Protein AF-A0AAP2Z5E7-F1 (afdb_monomer)

Sequence (454 aa):
MAEAEDPILGMREPGTLNPHPINIRVYDDQDDLEESFLNSIREMGILEPIVVDTEDTIISGHRRVAAATEVGLEEVPVRIKTFDSELEKREVLLHHNRRRAKTFSQKMREAEVLEEIERERAQERQGERTDLVENQSQGAEDDSESKSDYGKTRDKVADEVGIGSGRTYDKAKQVWDAAQNGDTVAQHEIERIETEGQSIHGAYEQVRERLNDGDGETTDEEETSETDSDSNSNDETLDPDELVLSAHVGTNDKVFPKVIDLHVDDGAAVADVTYGNGTFWKRVSSGKYNLRATDLDPAKSPDSDEGIDCRDLPYKDGELDCVVLDPPYAEGFYDGDRTNGSESEYWIKDRYANAADGELTYHEAVLHLYCEAGREADRVLDDAGKLIVKVQDEVSRNEQRLTHVEITNYYEEELGLTAEDLFVVVRPDTPVSPNIKRQRRARKNHSYFLVFEK

InterPro domains:
  IPR003115 ParB-like, N-terminal domain [PF02195] (16-88)
  IPR003115 ParB-like, N-terminal domain [SM00470] (10-98)
  IPR029063 S-adenosyl-L-methionine-dependent methyltransferase superfamily [G3DSA:3.40.50.150] (308-454)
  IPR029063 S-adenosyl-L-methionine-dependent methyltransferase superfamily [SSF53335] (314-454)
  IPR036086 ParB/Sulfiredoxin superfamily [SSF110849] (16-113)

Solvent-accessible surface area (backbone atoms only — not comparable to full-atom values): 26408 Å² total; per-residue (Å²): 130,83,84,77,75,81,58,54,75,46,76,41,46,42,88,74,49,39,78,35,68,64,55,51,74,32,58,64,89,76,71,81,75,51,67,70,56,43,50,44,40,66,75,67,46,72,82,69,61,29,33,22,34,92,82,38,34,43,49,41,46,66,70,57,38,54,40,36,48,74,68,60,48,73,62,40,48,30,30,40,46,87,63,98,41,74,64,57,47,54,50,54,30,50,59,72,48,56,85,56,93,68,53,63,69,36,32,52,44,46,35,56,52,45,53,54,50,52,52,52,53,51,51,54,66,59,68,73,70,82,81,82,80,94,77,92,78,84,90,72,94,72,89,64,78,51,74,74,51,57,55,51,52,43,35,51,38,12,56,65,54,66,64,52,50,32,66,49,33,52,39,44,46,52,32,47,51,41,26,75,74,63,36,65,64,28,43,49,35,51,51,34,40,64,74,72,67,50,49,60,65,61,40,28,48,62,43,46,54,52,60,58,71,69,65,84,77,89,77,89,77,81,92,74,92,80,81,90,79,86,89,78,89,78,84,72,79,75,55,82,86,74,55,85,65,54,62,44,80,44,53,62,39,72,47,41,41,61,55,48,66,73,75,49,65,82,60,35,38,29,34,30,43,39,30,47,86,45,55,50,52,74,65,43,66,86,79,45,45,52,69,43,40,25,6,56,44,35,96,30,8,89,73,33,89,79,30,40,51,51,61,63,62,98,64,52,75,45,67,23,48,28,38,36,43,48,70,84,74,59,43,78,62,51,49,93,85,71,89,87,64,57,75,66,49,50,48,46,34,65,58,64,40,52,68,51,82,70,75,54,56,43,62,56,40,43,52,50,49,54,53,44,26,46,53,39,45,57,47,25,29,26,83,77,10,34,42,38,35,46,47,54,53,49,70,52,99,89,39,83,43,58,46,62,57,61,48,48,53,45,38,38,72,76,69,60,29,45,81,75,49,61,34,40,41,27,47,83,62,80,82,82,66,100,80,75,88,74,86,89,69,86,79,73,46,50,33,36,41,38,32,29,36,72

pLDDT: mean 81.67, std 20.12, range [25.91, 98.81]

Foldseek 3Di:
DPPPDFFDKDKDFLVQAAEDPLCCQQPVPDPPQPPVNLVCCLVPNDPDAFEAEPSNYTLDCPSSSVSCVVSPPRITMYTYDYDPDPLRSLVSSLVNCLPPDDALSSLLSSLVSLLVSVVVVVVVVVVVPPDDDDDDDDDDPPPCPPPVVVLVSLQVSCVSSVQAGSVSVVLSNVLVVCVVVPNPLSVVLSVCVRPVVDGSVNSSVSVVVVVVVVDDDDDDDDDDDDDDDDDDDPCPPDDPRPDLDQEDADDLLVNLLSVCVVQPQFAFAEEALACAQVSVCPPPDPNRYNYQAFHLPCVRGPNDNRGDQLLDDPAAFAQGQEYEAEPDQFQVLLDPPDPDDDPVSVSCNVPQNPVVVNPDGGRRSNLVSLLSSLLSRLRRHHQFHKYKYKWFWDQTPNDTGPSVVSSQCSCCPPVVWAFDGKHKYFYPDDDDDPPPPD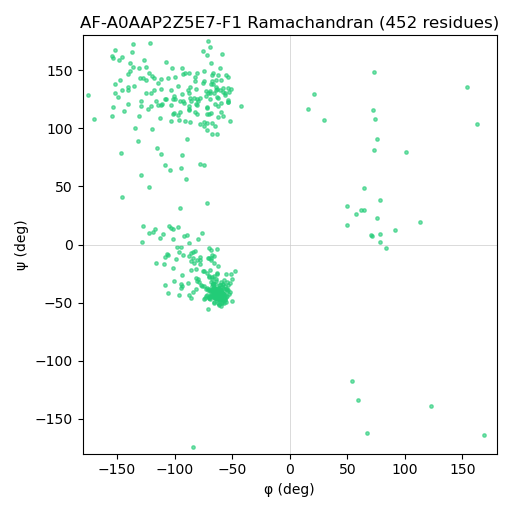DPDDDTRIIMTIMTTD

Radius of gyration: 29.22 Å; Cα contacts (8 Å, |Δi|>4): 641; chains: 1; bounding box: 87×58×80 Å

Organism: NCBI:txid2979988

Structure (mmCIF, N/CA/C/O backbone):
data_AF-A0AAP2Z5E7-F1
#
_entry.id   AF-A0AAP2Z5E7-F1
#
loop_
_atom_site.group_PDB
_atom_site.id
_atom_site.type_symbol
_atom_site.label_atom_id
_atom_site.label_alt_id
_atom_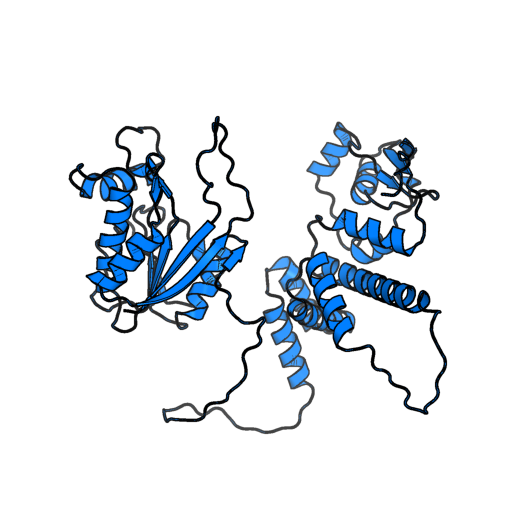site.label_comp_id
_atom_site.label_asym_id
_atom_site.label_entity_id
_atom_site.label_seq_id
_atom_site.pdbx_PDB_ins_code
_atom_site.Cartn_x
_atom_site.Cartn_y
_atom_site.Cartn_z
_atom_site.occupancy
_atom_site.B_iso_or_equiv
_atom_site.auth_seq_id
_atom_site.auth_comp_id
_atom_site.auth_asym_id
_atom_site.auth_atom_id
_atom_site.pdbx_PDB_model_num
ATOM 1 N N . MET A 1 1 ? -25.362 14.090 22.624 1.00 33.44 1 MET A N 1
ATOM 2 C CA . MET A 1 1 ? -24.263 13.501 23.413 1.00 33.44 1 MET A CA 1
ATOM 3 C C . MET A 1 1 ? -24.929 12.848 24.602 1.00 33.44 1 MET A C 1
ATOM 5 O O . MET A 1 1 ? -25.436 13.580 25.440 1.00 33.44 1 MET A O 1
ATOM 9 N N . ALA A 1 2 ? -25.072 11.523 24.586 1.00 37.50 2 ALA A N 1
ATOM 10 C CA . ALA A 1 2 ? -25.524 10.794 25.764 1.00 37.50 2 ALA A CA 1
ATOM 11 C C . ALA A 1 2 ? -24.458 10.960 26.857 1.00 37.50 2 ALA A C 1
ATOM 13 O O . ALA A 1 2 ? -23.263 10.928 26.553 1.00 37.50 2 ALA A O 1
ATOM 14 N N . GLU A 1 3 ? -24.886 11.235 28.086 1.00 37.31 3 GLU A N 1
ATOM 15 C CA . GLU A 1 3 ? -24.009 11.270 29.254 1.00 37.31 3 GLU A CA 1
ATOM 16 C C . GLU A 1 3 ? -23.428 9.863 29.433 1.00 37.31 3 GLU A C 1
ATOM 18 O O . GLU A 1 3 ? -24.159 8.923 29.725 1.00 37.31 3 GLU A O 1
ATOM 23 N N . ALA A 1 4 ? -22.131 9.689 29.174 1.00 45.84 4 ALA A N 1
ATOM 24 C CA . ALA A 1 4 ? -21.455 8.437 29.477 1.00 45.84 4 ALA A CA 1
ATOM 25 C C . ALA A 1 4 ? -21.321 8.351 31.002 1.00 45.84 4 ALA A C 1
ATOM 27 O O . ALA A 1 4 ? -20.512 9.072 31.587 1.00 45.84 4 ALA A O 1
ATOM 28 N N . GLU A 1 5 ? -22.147 7.524 31.644 1.00 53.34 5 GLU A N 1
ATOM 29 C CA . GLU A 1 5 ? -21.916 7.125 33.031 1.00 53.34 5 GLU A CA 1
ATOM 30 C C . GLU A 1 5 ? -20.513 6.506 33.131 1.00 53.34 5 GLU A C 1
ATOM 32 O O . GLU A 1 5 ? -20.133 5.664 32.312 1.00 53.34 5 GLU A O 1
ATOM 37 N N . ASP A 1 6 ? -19.717 6.961 34.103 1.00 54.00 6 ASP A N 1
ATOM 38 C CA . ASP A 1 6 ? -18.374 6.426 34.328 1.00 54.00 6 ASP A CA 1
ATOM 39 C C . ASP A 1 6 ? -18.477 4.920 34.639 1.00 54.00 6 ASP A C 1
ATOM 41 O O . ASP A 1 6 ? -19.150 4.540 35.605 1.00 54.00 6 ASP A O 1
ATOM 45 N N . PRO A 1 7 ? -17.823 4.037 33.861 1.00 63.75 7 PRO A N 1
ATOM 46 C CA . PRO A 1 7 ? -17.932 2.600 34.068 1.00 63.75 7 PRO A CA 1
ATOM 47 C C . PRO A 1 7 ? -17.379 2.208 35.442 1.00 63.75 7 PRO A C 1
ATOM 49 O O . PRO A 1 7 ? -16.281 2.616 35.833 1.00 63.75 7 PRO A O 1
ATOM 52 N N . ILE A 1 8 ? -18.129 1.376 36.170 1.00 70.81 8 ILE A N 1
ATOM 53 C CA . ILE A 1 8 ? -17.733 0.884 37.494 1.00 70.81 8 ILE A CA 1
ATOM 54 C C . ILE A 1 8 ? -16.477 0.023 37.337 1.00 70.81 8 ILE A C 1
ATOM 56 O O . ILE A 1 8 ? -16.486 -0.985 36.625 1.00 70.81 8 ILE A O 1
ATOM 60 N N . LEU A 1 9 ? -15.402 0.420 38.022 1.00 83.00 9 LEU A N 1
ATOM 61 C CA . LEU A 1 9 ? -14.163 -0.347 38.088 1.00 83.00 9 LEU A CA 1
ATOM 62 C C . LEU A 1 9 ? -14.283 -1.419 39.181 1.00 83.00 9 LEU A C 1
ATOM 64 O O . LEU A 1 9 ? -14.600 -1.104 40.330 1.00 83.00 9 LEU A O 1
ATOM 68 N N . GLY A 1 10 ? -14.026 -2.676 38.833 1.00 89.81 10 GLY A N 1
ATOM 69 C CA . GLY A 1 10 ? -14.055 -3.813 39.752 1.00 89.81 10 GLY A CA 1
ATOM 70 C C . GLY A 1 10 ? -12.868 -4.748 39.546 1.00 89.81 10 GLY A C 1
ATOM 71 O O . GLY A 1 10 ? -12.111 -4.590 38.594 1.00 89.81 10 GLY A O 1
ATOM 72 N N . MET A 1 11 ? -12.725 -5.731 40.432 1.00 94.25 11 MET A N 1
ATOM 73 C CA . MET A 1 11 ? -11.791 -6.850 40.278 1.00 94.25 11 MET A CA 1
ATOM 74 C C . MET A 1 11 ? -12.595 -8.139 40.074 1.00 94.25 11 MET A C 1
ATOM 76 O O . MET A 1 11 ? -13.688 -8.289 40.639 1.00 94.25 11 MET A O 1
ATOM 80 N N . ARG A 1 12 ? -12.097 -9.032 39.218 1.00 96.31 12 ARG A N 1
ATOM 81 C CA . ARG A 1 12 ? -12.680 -10.354 38.947 1.00 96.31 12 ARG A CA 1
ATOM 82 C C . ARG A 1 12 ? -11.584 -11.394 38.831 1.00 96.31 12 ARG A C 1
ATOM 84 O O . ARG A 1 12 ? -10.499 -11.078 38.353 1.00 96.31 12 ARG A O 1
ATOM 91 N N . GLU A 1 13 ? -11.890 -12.628 39.200 1.00 96.81 13 GLU A N 1
ATOM 92 C CA . GLU A 1 13 ? -11.037 -13.766 38.875 1.00 96.81 13 GLU A CA 1
ATOM 93 C C . GLU A 1 13 ? -11.092 -14.012 37.352 1.00 96.81 13 GLU A C 1
ATOM 95 O O . GLU A 1 13 ? -12.188 -14.067 36.787 1.00 96.81 13 GLU A O 1
ATOM 100 N N . PRO A 1 14 ? -9.955 -14.154 36.644 1.00 95.56 14 PRO A N 1
ATOM 101 C CA . PRO A 1 14 ? -9.957 -14.335 35.189 1.00 95.56 14 PRO A CA 1
ATOM 102 C C . PRO A 1 14 ? -10.822 -15.508 34.716 1.00 95.56 14 PRO A C 1
ATOM 104 O O . PRO A 1 14 ? -11.546 -15.380 33.732 1.00 95.56 14 PRO A O 1
ATOM 107 N N . GLY A 1 15 ? -10.792 -16.625 35.451 1.00 93.44 15 GLY A N 1
ATOM 108 C CA . GLY A 1 15 ? -11.523 -17.847 35.114 1.00 93.44 15 GLY A CA 1
ATOM 109 C C . GLY A 1 15 ? -13.043 -17.757 35.281 1.00 93.44 15 GLY A C 1
ATOM 110 O O . GLY A 1 15 ? -13.747 -18.652 34.822 1.00 93.44 15 GLY A O 1
ATOM 111 N N . THR A 1 16 ? -13.564 -16.700 35.917 1.00 95.25 16 THR A N 1
ATOM 112 C CA . THR A 1 16 ? -15.015 -16.482 36.053 1.00 95.25 16 THR A CA 1
ATOM 113 C C . THR A 1 16 ? -15.597 -15.622 34.933 1.00 95.25 16 THR A C 1
ATOM 115 O O . THR A 1 16 ? -16.812 -15.470 34.863 1.00 95.25 16 THR A O 1
ATOM 118 N N . LEU A 1 17 ? -14.750 -15.023 34.089 1.00 96.56 17 LEU A N 1
ATOM 119 C CA . LEU A 1 17 ? -15.184 -14.167 32.988 1.00 96.56 17 LEU A CA 1
ATOM 120 C C . LEU A 1 17 ? -15.603 -15.006 31.778 1.00 96.56 17 LEU A C 1
ATOM 122 O O . LEU A 1 17 ? -14.884 -15.911 31.352 1.00 96.56 17 LEU A O 1
ATOM 126 N N . ASN A 1 18 ? -16.747 -14.670 31.184 1.00 95.56 18 ASN A N 1
ATOM 127 C CA . ASN A 1 18 ? -17.323 -15.446 30.091 1.00 95.56 18 ASN A CA 1
ATOM 128 C C . ASN A 1 18 ? -16.840 -14.913 28.730 1.00 95.56 18 ASN A C 1
ATOM 130 O O . ASN A 1 18 ? -17.075 -13.742 28.417 1.00 95.56 18 ASN A O 1
ATOM 134 N N . PRO A 1 19 ? -16.187 -15.719 27.875 1.00 94.50 19 PRO A N 1
ATOM 135 C CA . PRO A 1 19 ? -15.852 -15.285 26.525 1.00 94.50 19 PRO A CA 1
ATOM 136 C C . PRO A 1 19 ? -17.127 -15.076 25.703 1.00 94.50 19 PRO A C 1
ATOM 138 O O . PRO A 1 19 ? -18.008 -15.932 25.645 1.00 94.50 19 PRO A O 1
ATOM 141 N N . HIS A 1 20 ? -17.224 -13.925 25.042 1.00 94.44 20 HIS A N 1
ATOM 142 C CA . HIS A 1 20 ? -18.356 -13.641 24.166 1.00 94.44 20 HIS A CA 1
ATOM 143 C C . HIS A 1 20 ? -18.396 -14.616 22.969 1.00 94.44 20 HIS A C 1
ATOM 145 O O . HIS A 1 20 ? -17.376 -14.749 22.286 1.00 94.44 20 HIS A O 1
ATOM 151 N N . PRO A 1 21 ? -19.555 -15.214 22.622 1.00 93.94 21 PRO A N 1
ATOM 152 C CA . PRO A 1 21 ? -19.664 -16.211 21.548 1.00 93.94 21 PRO A CA 1
ATOM 153 C C . PRO A 1 21 ? -19.110 -15.759 20.190 1.00 93.94 21 PRO A C 1
ATOM 155 O O . PRO A 1 21 ? -18.441 -16.524 19.507 1.00 93.94 21 PRO A O 1
ATOM 158 N N . ILE A 1 22 ? -19.329 -14.495 19.810 1.00 93.50 22 ILE A N 1
ATOM 159 C CA . ILE A 1 22 ? -18.751 -13.921 18.578 1.00 93.50 22 ILE A CA 1
ATOM 160 C C . ILE A 1 22 ? -17.227 -13.889 18.607 1.00 93.50 22 ILE A C 1
ATOM 162 O O . ILE A 1 22 ? -16.605 -14.118 17.577 1.00 93.50 22 ILE A O 1
ATOM 166 N N . ASN A 1 23 ? -16.612 -13.610 19.758 1.00 92.62 23 ASN A N 1
ATOM 167 C CA . ASN A 1 23 ? -15.158 -13.604 19.829 1.00 92.62 23 ASN A CA 1
ATOM 168 C C . ASN A 1 23 ? -14.600 -15.008 19.561 1.00 92.62 23 ASN A C 1
ATOM 170 O O . ASN A 1 23 ? -13.660 -15.131 18.787 1.00 92.62 23 ASN A O 1
ATOM 174 N N . ILE A 1 24 ? -15.258 -16.040 20.102 1.00 91.00 24 ILE A N 1
ATOM 175 C CA . ILE A 1 24 ? -14.934 -17.445 19.830 1.00 91.00 24 ILE A CA 1
ATOM 176 C C . ILE A 1 24 ? -15.122 -17.748 18.337 1.00 91.00 24 ILE A C 1
ATOM 178 O O . ILE A 1 24 ? -14.209 -18.216 17.668 1.00 91.00 24 ILE A O 1
ATOM 182 N N . ARG A 1 25 ? -16.288 -17.399 17.775 1.00 92.69 25 ARG A N 1
ATOM 183 C CA . ARG A 1 25 ? -16.589 -17.615 16.351 1.00 92.69 25 ARG A CA 1
ATOM 184 C C . ARG A 1 25 ? -15.546 -16.973 15.434 1.00 92.69 25 ARG A C 1
ATOM 186 O O . ARG A 1 25 ? -15.230 -17.548 14.404 1.00 92.69 25 ARG A O 1
ATOM 193 N N . VAL A 1 26 ? -15.040 -15.787 15.772 1.00 91.81 26 VAL A N 1
ATOM 194 C CA . VAL A 1 26 ? -14.186 -15.000 14.872 1.00 91.81 26 VAL A CA 1
ATOM 195 C C . VAL A 1 26 ? -12.691 -15.240 15.098 1.00 91.81 26 VAL A C 1
ATOM 197 O O . VAL A 1 26 ? -11.961 -15.206 14.113 1.00 91.81 26 VAL A O 1
ATOM 200 N N . TYR A 1 27 ? -12.221 -15.485 16.327 1.00 89.62 27 TYR A N 1
ATOM 201 C CA . TYR A 1 27 ? -10.790 -15.389 16.672 1.00 89.62 27 TYR A CA 1
ATOM 202 C C . TYR A 1 27 ? -10.174 -16.617 17.383 1.00 89.62 27 TYR A C 1
ATOM 204 O O . TYR A 1 27 ? -9.009 -16.537 17.762 1.00 89.62 27 TYR A O 1
ATOM 212 N N . ASP A 1 28 ? -10.909 -17.712 17.612 1.00 79.75 28 ASP A N 1
ATOM 213 C CA . ASP A 1 28 ? -10.462 -18.852 18.454 1.00 79.75 28 ASP A CA 1
ATOM 214 C C . ASP A 1 28 ? -9.460 -19.812 17.772 1.00 79.75 28 ASP A C 1
ATOM 216 O O . ASP A 1 28 ? -8.846 -20.675 18.394 1.00 79.75 28 ASP A O 1
ATOM 220 N N . ASP A 1 29 ? -9.264 -19.670 16.471 1.00 60.09 29 ASP A N 1
ATOM 221 C CA . ASP A 1 29 ? -8.533 -20.579 15.595 1.00 60.09 29 ASP A CA 1
ATOM 222 C C . ASP A 1 29 ? -7.039 -20.243 15.474 1.00 60.09 29 ASP A C 1
ATOM 224 O O . ASP A 1 29 ? -6.541 -20.129 14.366 1.00 60.09 29 ASP A O 1
ATOM 228 N N . GLN A 1 30 ? -6.321 -20.186 16.607 1.00 56.44 30 GLN A N 1
ATOM 229 C CA . GLN A 1 30 ? -4.865 -19.937 16.766 1.00 56.44 30 GLN A CA 1
ATOM 230 C C . GLN A 1 30 ? -4.520 -18.497 17.186 1.00 56.44 30 GLN A C 1
ATOM 232 O O . GLN A 1 30 ? -4.076 -17.665 16.395 1.00 56.44 30 GLN A O 1
ATOM 237 N N . ASP A 1 31 ? -4.670 -18.215 18.479 1.00 60.72 31 ASP A N 1
ATOM 238 C CA . ASP A 1 31 ? -4.119 -17.020 19.118 1.00 60.72 31 ASP A CA 1
ATOM 239 C C . ASP A 1 31 ? -2.954 -17.444 20.028 1.00 60.72 31 ASP A C 1
ATOM 241 O O . ASP A 1 31 ? -3.065 -17.405 21.253 1.00 60.72 31 ASP A O 1
ATOM 245 N N . ASP A 1 32 ? -1.844 -17.906 19.436 1.00 69.94 32 ASP A N 1
ATOM 246 C CA . ASP A 1 32 ? -0.625 -18.174 20.206 1.00 69.94 32 ASP A CA 1
ATOM 247 C C . ASP A 1 32 ? -0.208 -16.876 20.908 1.00 69.94 32 ASP A C 1
ATOM 249 O O . ASP A 1 32 ? 0.165 -15.871 20.288 1.00 69.94 32 ASP A O 1
ATOM 253 N N . LEU A 1 33 ? -0.335 -16.865 22.234 1.00 83.88 33 LEU A N 1
ATOM 254 C CA . LEU A 1 33 ? 0.029 -15.711 23.034 1.00 83.88 33 LEU A CA 1
ATOM 255 C C . LEU A 1 33 ? 1.551 -15.599 23.049 1.00 83.88 33 LEU A C 1
ATOM 257 O O . LEU A 1 33 ? 2.249 -16.429 23.626 1.00 83.88 33 LEU A O 1
ATOM 261 N N . GLU A 1 34 ? 2.066 -14.546 22.416 1.00 87.38 34 GLU A N 1
ATOM 262 C CA . GLU A 1 34 ? 3.498 -14.260 22.393 1.00 87.38 34 GLU A CA 1
ATOM 263 C C . GLU A 1 34 ? 4.095 -14.272 23.811 1.00 87.38 34 GLU A C 1
ATOM 265 O O . GLU A 1 34 ? 3.578 -13.635 24.734 1.00 87.38 34 GLU A O 1
ATOM 270 N N . GLU A 1 35 ? 5.236 -14.942 23.986 1.00 90.19 35 GLU A N 1
ATOM 271 C CA . GLU A 1 35 ? 5.883 -15.088 25.298 1.00 90.19 35 GLU A CA 1
ATOM 272 C C . GLU A 1 35 ? 6.250 -13.728 25.926 1.00 90.19 35 GLU A C 1
ATOM 274 O O . GLU A 1 35 ? 6.173 -13.542 27.142 1.00 90.19 35 GLU A O 1
ATOM 279 N N . SER A 1 36 ? 6.583 -12.734 25.096 1.00 90.44 36 SER A N 1
ATOM 280 C CA . SER A 1 36 ? 6.810 -11.345 25.516 1.00 90.44 36 SER A CA 1
ATOM 281 C C . SER A 1 36 ? 5.559 -10.715 26.146 1.00 90.44 36 SER A C 1
ATOM 283 O O . SER A 1 36 ? 5.660 -10.021 27.161 1.00 90.44 36 SER A O 1
ATOM 285 N N . PHE A 1 37 ? 4.377 -10.988 25.588 1.00 90.69 37 PHE A N 1
ATOM 286 C CA . PHE A 1 37 ? 3.096 -10.509 26.095 1.00 90.69 37 PHE A CA 1
ATOM 287 C C . PHE A 1 37 ? 2.743 -11.194 27.416 1.00 90.69 37 PHE A C 1
ATOM 289 O O . PHE A 1 37 ? 2.414 -10.506 28.383 1.00 90.69 37 PHE A O 1
ATOM 296 N N . LEU A 1 38 ? 2.903 -12.518 27.505 1.00 94.25 38 LEU A N 1
ATOM 297 C CA . LEU A 1 38 ? 2.721 -13.266 28.754 1.00 94.25 38 LEU A CA 1
ATOM 298 C C . LEU A 1 38 ? 3.639 -12.744 29.868 1.00 94.25 38 LEU A C 1
ATOM 300 O O . LEU A 1 38 ? 3.182 -12.495 30.984 1.00 94.25 38 LEU A O 1
ATOM 304 N N . ASN A 1 39 ? 4.921 -12.513 29.569 1.00 93.81 39 ASN A N 1
ATOM 305 C CA . ASN A 1 39 ? 5.867 -11.946 30.532 1.00 93.81 39 ASN A CA 1
ATOM 306 C C . ASN A 1 39 ? 5.466 -10.534 30.968 1.00 93.81 39 ASN A C 1
ATOM 308 O O . ASN A 1 39 ? 5.516 -10.232 32.159 1.00 93.81 39 ASN A O 1
ATOM 312 N N . SER A 1 40 ? 4.980 -9.700 30.045 1.00 95.19 40 SER A N 1
ATOM 313 C CA . SER A 1 40 ? 4.457 -8.378 30.391 1.00 95.19 40 SER A CA 1
ATOM 314 C C . SER A 1 40 ? 3.264 -8.463 31.348 1.00 95.19 40 SER A C 1
ATOM 316 O O . SER A 1 40 ? 3.247 -7.733 32.338 1.00 95.19 40 SER A O 1
ATOM 318 N N . ILE A 1 41 ? 2.307 -9.370 31.114 1.00 95.88 41 ILE A N 1
ATOM 319 C CA . ILE A 1 41 ? 1.169 -9.572 32.025 1.00 95.88 41 ILE A CA 1
ATOM 320 C C . ILE A 1 41 ? 1.631 -10.121 33.380 1.00 95.88 41 ILE A C 1
ATOM 322 O O . ILE A 1 41 ? 1.115 -9.705 34.416 1.00 95.88 41 ILE A O 1
ATOM 326 N N . ARG A 1 42 ? 2.632 -11.006 33.403 1.00 95.38 42 ARG A N 1
ATOM 327 C CA . ARG A 1 42 ? 3.200 -11.552 34.644 1.00 95.38 42 ARG A CA 1
ATOM 328 C C . ARG A 1 42 ? 3.907 -10.486 35.490 1.00 95.38 42 ARG A C 1
ATOM 330 O O . ARG A 1 42 ? 3.779 -10.507 36.710 1.00 95.38 42 ARG A O 1
ATOM 337 N N . GLU A 1 43 ? 4.654 -9.576 34.866 1.00 94.81 43 GLU A N 1
ATOM 338 C CA . GLU A 1 43 ? 5.435 -8.546 35.568 1.00 94.81 43 GLU A CA 1
ATOM 339 C C . GLU A 1 43 ? 4.609 -7.311 35.940 1.00 94.81 43 GLU A C 1
ATOM 341 O O . GLU A 1 43 ? 4.770 -6.759 37.029 1.00 94.81 43 GLU A O 1
ATOM 346 N N . MET A 1 44 ? 3.735 -6.867 35.035 1.00 95.06 44 MET A N 1
ATOM 347 C CA . MET A 1 44 ? 3.030 -5.585 35.140 1.00 95.06 44 MET A CA 1
ATOM 348 C C . MET A 1 44 ? 1.541 -5.743 35.462 1.00 95.06 44 MET A C 1
ATOM 350 O O . MET A 1 44 ? 0.875 -4.752 35.767 1.00 95.06 44 MET A O 1
ATOM 354 N N . GLY A 1 45 ? 1.006 -6.963 35.386 1.00 93.19 45 GLY A N 1
ATOM 355 C CA . GLY A 1 45 ? -0.427 -7.212 35.454 1.00 93.19 45 GLY A CA 1
ATOM 356 C C . GLY A 1 45 ? -1.178 -6.653 34.243 1.00 93.19 45 GLY A C 1
ATOM 357 O O . GLY A 1 45 ? -0.619 -6.341 33.190 1.00 93.19 45 GLY A O 1
ATOM 358 N N . ILE A 1 46 ? -2.490 -6.509 34.403 1.00 93.94 46 ILE A N 1
ATOM 359 C CA . ILE A 1 46 ? -3.371 -5.899 33.407 1.00 93.94 46 ILE A CA 1
ATOM 360 C C . ILE A 1 46 ? -3.394 -4.376 33.618 1.00 93.94 46 ILE A C 1
ATOM 362 O O . ILE A 1 46 ? -4.020 -3.885 34.555 1.00 93.94 46 ILE A O 1
ATOM 366 N N . LEU A 1 47 ? -2.718 -3.623 32.742 1.00 91.38 47 LEU A N 1
ATOM 367 C CA . LEU A 1 47 ? -2.633 -2.155 32.839 1.00 91.38 47 LEU A CA 1
ATOM 368 C C . LEU A 1 47 ? -3.925 -1.449 32.417 1.00 91.38 47 LEU A C 1
ATOM 370 O O . LEU A 1 47 ? -4.407 -0.548 33.099 1.00 91.38 47 LEU A O 1
ATOM 374 N N . GLU A 1 48 ? -4.480 -1.861 31.279 1.00 91.25 48 GLU A N 1
ATOM 375 C CA . GLU A 1 48 ? -5.781 -1.387 30.820 1.00 91.25 48 GLU A CA 1
ATOM 376 C C . GLU A 1 48 ? -6.840 -2.379 31.314 1.00 91.25 48 GLU A C 1
ATOM 378 O O . GLU A 1 48 ? -6.665 -3.573 31.074 1.00 91.25 48 GLU A O 1
ATOM 383 N N . PRO A 1 49 ? -7.932 -1.951 31.965 1.00 94.38 49 PRO A N 1
ATOM 384 C CA . PRO A 1 49 ? -8.985 -2.859 32.412 1.00 94.38 49 PRO A CA 1
ATOM 385 C C . PRO A 1 49 ? -9.664 -3.627 31.268 1.00 94.38 49 PRO A C 1
ATOM 387 O O . PRO A 1 49 ? -9.740 -3.158 30.125 1.00 94.38 49 PRO A O 1
ATOM 390 N N . ILE A 1 50 ? -10.171 -4.817 31.580 1.00 96.19 50 ILE A N 1
ATOM 391 C CA . ILE A 1 50 ? -11.021 -5.619 30.689 1.00 96.19 50 ILE A CA 1
ATOM 392 C C . ILE A 1 50 ? -12.417 -4.995 30.671 1.00 96.19 50 ILE A C 1
ATOM 394 O O . ILE A 1 50 ? -12.911 -4.577 31.712 1.00 96.19 50 ILE A O 1
ATOM 398 N N . VAL A 1 51 ? -13.063 -4.915 29.512 1.00 95.19 51 VAL A N 1
ATOM 399 C CA . VAL A 1 51 ? -14.449 -4.430 29.427 1.00 95.19 51 VAL A CA 1
ATOM 400 C C . VAL A 1 51 ? -15.376 -5.632 29.452 1.00 95.19 51 VAL A C 1
ATOM 402 O O . VAL A 1 51 ? -15.241 -6.517 28.604 1.00 95.19 51 VAL A O 1
ATOM 405 N N . VAL A 1 52 ? -16.304 -5.651 30.404 1.00 95.88 52 VAL A N 1
ATOM 406 C CA . VAL A 1 52 ? -17.312 -6.706 30.568 1.00 95.88 52 VAL A CA 1
ATOM 407 C C . VAL A 1 52 ? -18.710 -6.104 30.623 1.00 95.88 52 VAL A C 1
ATOM 409 O O . VAL A 1 52 ? -18.860 -4.919 30.928 1.00 95.88 52 VAL A O 1
ATOM 412 N N . ASP A 1 53 ? -19.729 -6.903 30.331 1.00 93.81 53 ASP A N 1
ATOM 413 C CA . ASP A 1 53 ? -21.115 -6.534 30.620 1.00 93.81 53 ASP A CA 1
ATOM 414 C C . ASP A 1 53 ? -21.519 -6.861 32.070 1.00 93.81 53 ASP A C 1
ATOM 416 O O . ASP A 1 53 ? -20.696 -7.255 32.900 1.00 93.81 53 ASP A O 1
ATOM 420 N N . THR A 1 54 ? -22.796 -6.671 32.406 1.00 92.31 54 THR A N 1
ATOM 421 C CA . THR A 1 54 ? -23.329 -6.946 33.750 1.00 92.31 54 THR A CA 1
ATOM 422 C C . THR A 1 54 ? -23.361 -8.432 34.120 1.00 92.31 54 THR A C 1
ATOM 424 O O . THR A 1 54 ? -23.592 -8.749 35.285 1.00 92.31 54 THR A O 1
ATOM 427 N N . GLU A 1 55 ? -23.140 -9.330 33.159 1.00 94.00 55 GLU A N 1
ATOM 428 C CA . GLU A 1 55 ? -23.094 -10.788 33.331 1.00 94.00 55 GLU A CA 1
ATOM 429 C C . GLU A 1 55 ? -21.649 -11.321 33.277 1.00 94.00 55 GLU A C 1
ATOM 431 O O . GLU A 1 55 ? -21.418 -12.520 33.102 1.00 94.00 55 GLU A O 1
ATOM 436 N N . ASP A 1 56 ? -20.665 -10.424 33.419 1.00 95.31 56 ASP A N 1
ATOM 437 C CA . ASP A 1 56 ? -19.232 -10.710 33.322 1.00 95.31 56 ASP A CA 1
ATOM 438 C C . ASP A 1 56 ? -18.832 -11.335 31.959 1.00 95.31 56 ASP A C 1
ATOM 440 O O . ASP A 1 56 ? -17.814 -12.025 31.842 1.00 95.31 56 ASP A O 1
ATOM 444 N N . THR A 1 57 ? -19.603 -11.064 30.894 1.00 96.19 57 THR A N 1
ATOM 445 C CA . THR A 1 57 ? -19.237 -11.424 29.516 1.00 96.19 57 THR A CA 1
ATOM 446 C C . THR A 1 57 ? -18.217 -10.435 28.974 1.00 96.19 57 THR A C 1
ATOM 448 O O . THR A 1 57 ? -18.442 -9.226 28.961 1.00 96.19 57 THR A O 1
ATOM 451 N N . ILE A 1 58 ? -17.092 -10.943 28.481 1.00 95.94 58 ILE A N 1
ATOM 452 C CA . ILE A 1 58 ? -15.980 -10.139 27.978 1.00 95.94 58 ILE A CA 1
ATOM 453 C C . ILE A 1 58 ? -16.366 -9.487 26.650 1.00 95.94 58 ILE A C 1
ATOM 455 O O . ILE A 1 58 ? -16.571 -10.169 25.648 1.00 95.94 58 ILE A O 1
ATOM 459 N N . ILE A 1 59 ? -16.374 -8.157 26.618 1.00 94.69 59 ILE A N 1
ATOM 460 C CA . ILE A 1 59 ? -16.583 -7.356 25.403 1.00 94.69 59 ILE A CA 1
ATOM 461 C C . ILE A 1 59 ? -15.243 -6.957 24.783 1.00 94.69 59 ILE A C 1
ATOM 463 O O . ILE A 1 59 ? -15.089 -6.966 23.564 1.00 94.69 59 ILE A O 1
ATOM 467 N N . SER A 1 60 ? -14.247 -6.645 25.618 1.00 93.94 60 SER A N 1
ATOM 468 C CA . SER A 1 60 ? -12.886 -6.333 25.174 1.00 93.94 60 SER A CA 1
ATOM 469 C C . SER A 1 60 ? -11.848 -6.816 26.174 1.00 93.94 60 SER A C 1
ATOM 471 O O . SER A 1 60 ? -11.924 -6.516 27.364 1.00 93.94 60 SER A O 1
ATOM 473 N N . GLY A 1 61 ? -10.813 -7.492 25.674 1.00 93.06 61 GLY A N 1
ATOM 474 C CA . GLY A 1 61 ? -9.712 -8.006 26.487 1.00 93.06 61 GLY A CA 1
ATOM 475 C C . GLY A 1 61 ? -9.611 -9.524 26.565 1.00 93.06 61 GLY A C 1
ATOM 476 O O . GLY A 1 61 ? -8.912 -10.000 27.449 1.00 93.06 61 GLY A O 1
ATOM 477 N N . HIS A 1 62 ? -10.218 -10.280 25.648 1.00 93.69 62 HIS A N 1
ATOM 478 C CA . HIS A 1 62 ? -10.142 -11.750 25.614 1.00 93.69 62 HIS A CA 1
ATOM 479 C C . HIS A 1 62 ? -8.702 -12.275 25.703 1.00 93.69 62 HIS A C 1
ATOM 481 O O . HIS A 1 62 ? -8.401 -13.059 26.596 1.00 93.69 62 HIS A O 1
ATOM 487 N N . ARG A 1 63 ? -7.770 -11.738 24.899 1.00 92.62 63 ARG A N 1
ATOM 488 C CA . ARG A 1 63 ? -6.333 -12.087 24.976 1.00 92.62 63 ARG A CA 1
ATOM 489 C C . ARG A 1 63 ? -5.691 -11.767 26.327 1.00 92.62 63 ARG A C 1
ATOM 491 O O . ARG A 1 63 ? -4.821 -12.498 26.779 1.00 92.62 63 ARG A O 1
ATOM 498 N N . ARG A 1 64 ? -6.113 -10.677 26.980 1.00 94.31 64 ARG A N 1
ATOM 499 C CA . ARG A 1 64 ? -5.637 -10.307 28.325 1.00 94.31 64 ARG A CA 1
ATOM 500 C C . ARG A 1 64 ? -6.144 -11.292 29.374 1.00 94.31 64 ARG A C 1
ATOM 502 O O . ARG A 1 64 ? -5.379 -11.653 30.254 1.00 94.31 64 ARG A O 1
ATOM 509 N N . VAL A 1 65 ? -7.396 -11.740 29.268 1.00 95.25 65 VAL A N 1
ATOM 510 C CA . VAL A 1 65 ? -7.970 -12.759 30.162 1.00 95.25 65 VAL A CA 1
ATOM 511 C C . VAL A 1 65 ? -7.292 -14.110 29.957 1.00 95.25 65 VAL A C 1
ATOM 513 O O . VAL A 1 65 ? -6.906 -14.738 30.940 1.00 95.25 65 VAL A O 1
ATOM 516 N N . ALA A 1 66 ? -7.076 -14.521 28.705 1.00 93.19 66 ALA A N 1
ATOM 517 C CA . ALA A 1 66 ? -6.339 -15.740 28.382 1.00 93.19 66 ALA A CA 1
ATOM 518 C C . ALA A 1 66 ? -4.912 -15.696 28.960 1.00 93.19 66 ALA A C 1
ATOM 520 O O . ALA A 1 66 ? -4.537 -16.580 29.725 1.00 93.19 66 ALA A O 1
ATOM 521 N N . ALA A 1 67 ? -4.176 -14.603 28.724 1.00 94.00 67 ALA A N 1
ATOM 522 C CA . ALA A 1 67 ? -2.840 -14.399 29.284 1.00 94.00 67 ALA A CA 1
ATOM 523 C C . ALA A 1 67 ? -2.835 -14.378 30.820 1.00 94.00 67 ALA A C 1
ATOM 525 O O . ALA A 1 67 ? -1.999 -15.024 31.443 1.00 94.00 67 ALA A O 1
ATOM 526 N N . ALA A 1 68 ? -3.770 -13.657 31.446 1.00 95.75 68 ALA A N 1
ATOM 527 C CA . ALA A 1 68 ? -3.896 -13.589 32.901 1.00 95.75 68 ALA A CA 1
ATOM 528 C C . ALA A 1 68 ? -4.169 -14.966 33.521 1.00 95.75 68 ALA A C 1
ATOM 530 O O . ALA A 1 68 ? -3.589 -15.297 34.553 1.00 95.75 68 ALA A O 1
ATOM 531 N N . THR A 1 69 ? -5.013 -15.769 32.868 1.00 94.44 69 THR A N 1
ATOM 532 C CA . THR A 1 69 ? -5.311 -17.149 33.270 1.00 94.44 69 THR A CA 1
ATOM 533 C C . THR A 1 69 ? -4.069 -18.027 33.141 1.00 94.44 69 THR A C 1
ATOM 535 O O . THR A 1 69 ? -3.730 -18.752 34.073 1.00 94.44 69 THR A O 1
ATOM 538 N N . GLU A 1 70 ? -3.347 -17.919 32.025 1.00 93.69 70 GLU A N 1
ATOM 539 C CA . GLU A 1 70 ? -2.138 -18.702 31.758 1.00 93.69 70 GLU A CA 1
ATOM 540 C C . GLU A 1 70 ? -0.996 -18.387 32.735 1.00 93.69 70 GLU A C 1
ATOM 542 O O . GLU A 1 70 ? -0.314 -19.294 33.215 1.00 93.69 70 GLU A O 1
ATOM 547 N N . VAL A 1 71 ? -0.794 -17.112 33.083 1.00 95.19 71 VAL A N 1
ATOM 548 C CA . VAL A 1 71 ? 0.249 -16.719 34.046 1.00 95.19 71 VAL A CA 1
ATOM 549 C C . VAL A 1 71 ? -0.188 -16.844 35.510 1.00 95.19 71 VAL A C 1
ATOM 551 O O . VAL A 1 71 ? 0.655 -16.677 36.392 1.00 95.19 71 VAL A O 1
ATOM 554 N N . GLY A 1 72 ? -1.462 -17.161 35.765 1.00 95.88 72 GLY A N 1
ATOM 555 C CA . GLY A 1 72 ? -2.009 -17.438 37.094 1.00 95.88 72 GLY A CA 1
ATOM 556 C C . GLY A 1 72 ? -2.307 -16.201 37.947 1.00 95.88 72 GLY A C 1
ATOM 557 O O . GLY A 1 72 ? -2.057 -16.228 39.150 1.00 95.88 72 GLY A O 1
ATOM 558 N N . LEU A 1 73 ? -2.807 -15.110 37.355 1.00 95.75 73 LEU A N 1
ATOM 559 C CA . LEU A 1 73 ? -3.290 -13.959 38.132 1.00 95.75 73 LEU A CA 1
ATOM 560 C C . LEU A 1 73 ? -4.575 -14.319 38.895 1.00 95.75 73 LEU A C 1
ATOM 562 O O . LEU A 1 73 ? -5.517 -14.841 38.307 1.00 95.75 73 LEU A O 1
ATOM 566 N N . GLU A 1 74 ? -4.629 -13.989 40.189 1.00 96.25 74 GLU A N 1
ATOM 567 C CA . GLU A 1 74 ? -5.814 -14.224 41.034 1.00 96.25 74 GLU A CA 1
ATOM 568 C C . GLU A 1 74 ? -6.968 -13.273 40.687 1.00 96.25 74 GLU A C 1
ATOM 570 O O . GLU A 1 74 ? -8.128 -13.675 40.687 1.00 96.25 74 GLU A O 1
ATOM 575 N N . GLU A 1 75 ? -6.656 -12.015 40.363 1.00 96.44 75 GLU A N 1
ATOM 576 C CA . GLU A 1 75 ? -7.644 -10.992 40.029 1.00 96.44 75 GLU A CA 1
ATOM 577 C C . GLU A 1 75 ? -7.169 -10.095 38.881 1.00 96.44 75 GLU A C 1
ATOM 579 O O . GLU A 1 75 ? -5.984 -9.774 38.752 1.00 96.44 75 GLU A O 1
ATOM 584 N N . VAL A 1 76 ? -8.120 -9.639 38.068 1.00 96.88 76 VAL A N 1
ATOM 585 C CA . VAL A 1 76 ? -7.914 -8.681 36.981 1.00 96.88 76 VAL A CA 1
ATOM 586 C C . VAL A 1 76 ? -8.889 -7.504 37.088 1.00 96.88 76 VAL A C 1
ATOM 588 O O . VAL A 1 76 ? -10.050 -7.696 37.462 1.00 96.88 76 VAL A O 1
ATOM 591 N N . PRO A 1 77 ? -8.446 -6.279 36.752 1.00 97.06 77 PRO A N 1
ATOM 592 C CA . PRO A 1 77 ? -9.301 -5.107 36.734 1.00 97.06 77 PRO A CA 1
ATOM 593 C C . PRO A 1 77 ? -10.282 -5.179 35.564 1.00 97.06 77 PRO A C 1
ATOM 595 O O . PRO A 1 77 ? -9.894 -5.376 34.407 1.00 97.06 77 PRO A O 1
ATOM 598 N N . VAL A 1 78 ? -11.555 -4.950 35.865 1.00 96.69 78 VAL A N 1
ATOM 599 C CA . VAL A 1 78 ? -12.651 -4.904 34.900 1.00 96.69 78 VAL A CA 1
ATOM 600 C C . VAL A 1 78 ? -13.371 -3.557 34.953 1.00 96.69 78 VAL A C 1
ATOM 602 O O . VAL A 1 78 ? -13.474 -2.928 36.006 1.00 96.69 78 VAL A O 1
ATOM 605 N N . ARG A 1 79 ? -13.884 -3.116 33.808 1.00 95.44 79 ARG A N 1
ATOM 606 C CA . ARG A 1 79 ? -14.846 -2.024 33.657 1.00 95.44 79 ARG A CA 1
ATOM 607 C C . ARG A 1 79 ? -16.165 -2.626 33.198 1.00 95.44 79 ARG A C 1
ATOM 609 O O . ARG A 1 79 ? -16.210 -3.246 32.137 1.00 95.44 79 ARG A O 1
ATOM 616 N N . ILE A 1 80 ? -17.212 -2.427 33.991 1.00 93.38 80 ILE A N 1
ATOM 617 C CA . ILE A 1 80 ? -18.556 -2.912 33.670 1.00 93.38 80 ILE A CA 1
ATOM 618 C C . ILE A 1 80 ? -19.243 -1.871 32.785 1.00 93.38 80 ILE A C 1
ATOM 620 O O . ILE A 1 80 ? -19.346 -0.705 33.174 1.00 93.38 80 ILE A O 1
ATOM 624 N N . LYS A 1 81 ? -19.701 -2.291 31.604 1.00 91.12 81 LYS A N 1
ATOM 625 C CA . LYS A 1 81 ? -20.476 -1.472 30.670 1.00 91.12 81 LYS A CA 1
ATOM 626 C C . LYS A 1 81 ? -21.866 -2.084 30.476 1.00 91.12 81 LYS A C 1
ATOM 628 O O . LYS A 1 81 ? -21.994 -3.278 30.234 1.00 91.12 81 LYS A O 1
ATOM 633 N N . THR A 1 82 ? -22.903 -1.259 30.559 1.00 90.56 82 THR A N 1
ATOM 634 C CA . THR A 1 82 ? -24.265 -1.623 30.151 1.00 90.56 82 THR A CA 1
ATOM 635 C C . THR A 1 82 ? -24.459 -1.337 28.665 1.00 90.56 82 THR A C 1
ATOM 637 O O . THR A 1 82 ? -23.875 -0.389 28.138 1.00 90.56 82 THR A O 1
ATOM 640 N N . PHE A 1 83 ? -25.277 -2.150 28.005 1.00 88.94 83 PHE A N 1
ATOM 641 C CA . PHE A 1 83 ? -25.626 -1.999 26.594 1.00 88.94 83 PHE A CA 1
ATOM 642 C C . PHE A 1 83 ? -27.142 -1.930 26.472 1.00 88.94 83 PHE A C 1
ATOM 644 O O . PHE A 1 83 ? -27.846 -2.652 27.182 1.00 88.94 83 PHE A O 1
ATOM 651 N N . ASP A 1 84 ? -27.633 -1.082 25.577 1.00 89.12 84 ASP A N 1
ATOM 652 C CA . ASP A 1 84 ? -29.072 -0.908 25.360 1.00 89.12 84 ASP A CA 1
ATOM 653 C C . ASP A 1 84 ? -29.675 -2.084 24.572 1.00 89.12 84 ASP A C 1
ATOM 655 O O . ASP A 1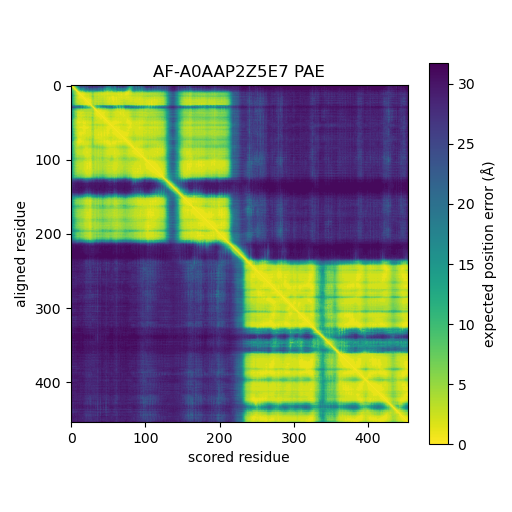 84 ? -30.874 -2.358 24.659 1.00 89.12 84 ASP A O 1
ATOM 659 N N . SER A 1 85 ? -28.844 -2.806 23.814 1.00 90.69 85 SER A N 1
ATOM 660 C CA . SER A 1 85 ? -29.243 -3.980 23.040 1.00 90.69 85 SER A CA 1
ATOM 661 C C . SER A 1 85 ? -28.076 -4.941 22.794 1.00 90.69 85 SER A C 1
ATOM 663 O O . SER A 1 85 ? -26.899 -4.573 22.852 1.00 90.69 85 SER A O 1
ATOM 665 N N . GLU A 1 86 ? -28.401 -6.187 22.437 1.00 90.69 86 GLU A N 1
ATOM 666 C CA . GLU A 1 86 ? -27.402 -7.148 21.951 1.00 90.69 86 GLU A CA 1
ATOM 667 C C . GLU A 1 86 ? -26.748 -6.682 20.641 1.00 90.69 86 GLU A C 1
ATOM 669 O O . GLU A 1 86 ? -25.620 -7.063 20.340 1.00 90.69 86 GLU A O 1
ATOM 674 N N . LEU A 1 87 ? -27.415 -5.842 19.845 1.00 90.69 87 LEU A N 1
ATOM 675 C CA . LEU A 1 87 ? -26.826 -5.235 18.651 1.00 90.69 87 LEU A CA 1
ATOM 676 C C . LEU A 1 87 ? -25.676 -4.280 19.015 1.00 90.69 87 LEU A C 1
ATOM 678 O O . LEU A 1 87 ? -24.565 -4.458 18.515 1.00 90.69 87 LEU A O 1
ATOM 682 N N . GLU A 1 88 ? -25.889 -3.354 19.960 1.00 90.00 88 GLU A N 1
ATOM 683 C CA . GLU A 1 88 ? -24.837 -2.437 20.436 1.00 90.00 88 GLU A CA 1
ATOM 684 C C . GLU A 1 88 ? -23.642 -3.213 21.017 1.00 90.00 88 GLU A C 1
ATOM 686 O O . GLU A 1 88 ? -22.477 -2.897 20.760 1.00 90.00 88 GLU A O 1
ATOM 691 N N . LYS A 1 89 ? -23.923 -4.276 21.778 1.00 92.38 89 LYS A N 1
ATOM 692 C CA . LYS A 1 89 ? -22.901 -5.139 22.381 1.00 92.38 89 LYS A CA 1
ATOM 693 C C . LYS A 1 89 ? -21.993 -5.785 21.330 1.00 92.38 89 LYS A C 1
ATOM 695 O O . LYS A 1 89 ? -20.766 -5.737 21.466 1.00 92.38 89 LYS A O 1
ATOM 700 N N . ARG A 1 90 ? -22.574 -6.343 20.260 1.00 93.31 90 ARG A N 1
ATOM 701 C CA . ARG A 1 90 ? -21.826 -6.958 19.148 1.00 93.31 90 ARG A CA 1
ATOM 702 C C . ARG A 1 90 ? -20.979 -5.936 18.390 1.00 93.31 90 ARG A C 1
ATOM 704 O O . ARG A 1 90 ? -19.820 -6.209 18.085 1.00 93.31 90 ARG A O 1
ATOM 711 N N . GLU A 1 91 ? -21.513 -4.744 18.147 1.00 90.88 91 GLU A N 1
ATOM 712 C CA . GLU A 1 91 ? -20.797 -3.661 17.462 1.00 90.88 91 GLU A CA 1
ATOM 713 C C . GLU A 1 91 ? -19.586 -3.167 18.240 1.00 90.88 91 GLU A C 1
ATOM 715 O O . GLU A 1 91 ? -18.498 -3.016 17.686 1.00 90.88 91 GLU A O 1
ATOM 720 N N . VAL A 1 92 ? -19.760 -2.935 19.541 1.00 90.38 92 VAL A N 1
ATOM 721 C CA . VAL A 1 92 ? -18.679 -2.464 20.410 1.00 90.38 92 VAL A CA 1
ATOM 722 C C . VAL A 1 92 ? -17.568 -3.512 20.496 1.00 90.38 92 VAL A C 1
ATOM 724 O O . VAL A 1 92 ? -16.387 -3.152 20.465 1.00 90.38 92 VAL A O 1
ATOM 727 N N . LEU A 1 93 ? -17.920 -4.801 20.536 1.00 92.75 93 LEU A N 1
ATOM 728 C CA . LEU A 1 93 ? -16.951 -5.898 20.500 1.00 92.75 93 LEU A CA 1
ATOM 729 C C . LEU A 1 93 ? -16.095 -5.861 19.227 1.00 92.75 93 LEU A C 1
ATOM 731 O O . LEU A 1 93 ? -14.864 -5.916 19.320 1.00 92.75 93 LEU A O 1
ATOM 735 N N . LEU A 1 94 ? -16.714 -5.754 18.047 1.00 91.12 94 LEU A N 1
ATOM 736 C CA . LEU A 1 94 ? -15.977 -5.690 16.779 1.00 91.12 94 LEU A CA 1
ATOM 737 C C . LEU A 1 94 ? -15.141 -4.410 16.677 1.00 91.12 94 LEU A C 1
ATOM 739 O O . LEU A 1 94 ? -13.953 -4.466 16.357 1.00 91.12 94 LEU A O 1
ATOM 743 N N . HIS A 1 95 ? -15.704 -3.269 17.079 1.00 89.00 95 HIS A N 1
ATOM 744 C CA . HIS A 1 95 ? -15.009 -1.985 17.070 1.00 89.00 95 HIS A CA 1
ATOM 745 C C . HIS A 1 95 ? -13.713 -2.009 17.896 1.00 89.00 95 HIS A C 1
ATOM 747 O O . HIS A 1 95 ? -12.671 -1.523 17.448 1.00 89.00 95 HIS A O 1
ATOM 753 N N . HIS A 1 96 ? -13.732 -2.630 19.081 1.00 86.12 96 HIS A N 1
ATOM 754 C CA . HIS A 1 96 ? -12.529 -2.795 19.903 1.00 86.12 96 HIS A CA 1
ATOM 755 C C . HIS A 1 96 ? -11.448 -3.657 19.240 1.00 86.12 96 HIS A C 1
ATOM 757 O O . HIS A 1 96 ? -10.265 -3.476 19.533 1.00 86.12 96 HIS A O 1
ATOM 763 N N . ASN A 1 97 ? -11.832 -4.556 18.334 1.00 87.06 97 ASN A N 1
ATOM 764 C CA . ASN A 1 97 ? -10.915 -5.419 17.601 1.00 87.06 97 ASN A CA 1
ATOM 765 C C . ASN A 1 97 ? -10.516 -4.851 16.229 1.00 87.06 97 ASN A C 1
ATOM 767 O O . ASN A 1 97 ? -9.655 -5.434 15.577 1.00 87.06 97 ASN A O 1
ATOM 771 N N . ARG A 1 98 ? -11.030 -3.690 15.792 1.00 85.38 98 ARG A N 1
ATOM 772 C CA . ARG A 1 98 ? -10.729 -3.108 14.465 1.00 85.38 98 ARG A CA 1
ATOM 773 C C . ARG A 1 98 ? -9.230 -2.994 14.165 1.00 85.38 98 ARG A C 1
ATOM 775 O O . ARG A 1 98 ? -8.798 -3.268 13.054 1.00 85.38 98 ARG A O 1
ATOM 782 N N . ARG A 1 99 ? -8.423 -2.602 15.159 1.00 81.88 99 ARG A N 1
ATOM 783 C CA . ARG A 1 99 ? -6.964 -2.389 15.014 1.00 81.88 99 ARG A CA 1
ATOM 784 C C . ARG A 1 99 ? -6.116 -3.642 15.236 1.00 81.88 99 ARG A C 1
ATOM 786 O O . ARG A 1 99 ? -4.890 -3.557 15.214 1.00 81.88 99 ARG A O 1
ATOM 793 N N . ARG A 1 100 ? -6.745 -4.781 15.507 1.00 85.00 100 ARG A N 1
ATOM 794 C CA . ARG A 1 100 ? -6.059 -6.055 15.696 1.00 85.00 100 ARG A CA 1
ATOM 795 C C . ARG A 1 100 ? -5.462 -6.511 14.357 1.00 85.00 100 ARG A C 1
ATOM 797 O O . ARG A 1 100 ? -6.122 -6.400 13.327 1.00 85.00 100 ARG A O 1
ATOM 804 N N . ALA A 1 101 ? -4.236 -7.034 14.374 1.00 85.38 101 ALA A N 1
ATOM 805 C CA . ALA A 1 101 ? -3.703 -7.777 13.234 1.00 85.38 101 ALA A CA 1
ATOM 806 C C . ALA A 1 101 ? -4.464 -9.107 13.118 1.00 85.38 101 ALA A C 1
ATOM 808 O O . ALA A 1 101 ? -4.570 -9.841 14.102 1.00 85.38 101 ALA A O 1
ATOM 809 N N . LYS A 1 102 ? -5.043 -9.368 11.946 1.00 88.94 102 LYS A N 1
ATOM 810 C CA . LYS A 1 102 ? -5.976 -10.474 11.700 1.00 88.94 102 LYS A CA 1
ATOM 811 C C . LYS A 1 102 ? -5.549 -11.240 10.459 1.00 88.94 102 LYS A C 1
ATOM 813 O O . LYS A 1 102 ? -5.104 -10.612 9.492 1.00 88.94 102 LYS A O 1
ATOM 818 N N . THR A 1 103 ? -5.726 -12.556 10.484 1.00 92.56 103 THR A N 1
ATOM 819 C CA . THR A 1 103 ? -5.583 -13.398 9.289 1.00 92.56 103 THR A CA 1
ATOM 820 C C . THR A 1 103 ? -6.717 -13.129 8.297 1.00 92.56 103 THR A C 1
ATOM 822 O O . THR A 1 103 ? -7.680 -12.420 8.612 1.00 92.56 103 THR A O 1
ATOM 825 N N . PHE A 1 104 ? -6.613 -13.672 7.084 1.00 93.94 104 PHE A N 1
ATOM 826 C CA . PHE A 1 104 ? -7.684 -13.569 6.095 1.00 93.94 104 PHE A CA 1
ATOM 827 C C . PHE A 1 104 ? -8.982 -14.195 6.624 1.00 93.94 104 PHE A C 1
ATOM 829 O O . PHE A 1 104 ? -10.023 -13.543 6.612 1.00 93.94 104 PHE A O 1
ATOM 836 N N . SER A 1 105 ? -8.902 -15.394 7.196 1.00 94.81 105 SER A N 1
ATOM 837 C CA . SER A 1 105 ? -10.040 -16.130 7.752 1.00 94.81 105 SER A CA 1
ATOM 838 C C . SER A 1 105 ? -10.722 -15.374 8.893 1.00 94.81 105 SER A C 1
ATOM 840 O O . SER A 1 105 ? -11.949 -15.274 8.936 1.00 94.81 105 SER A O 1
ATOM 842 N N . GLN A 1 106 ? -9.937 -14.755 9.784 1.00 94.25 106 GLN A N 1
ATOM 843 C CA . GLN A 1 106 ? -10.471 -13.910 10.857 1.00 94.25 106 GLN A CA 1
ATOM 844 C C . GLN A 1 106 ? -11.218 -12.695 10.301 1.00 94.25 106 GLN A C 1
ATOM 846 O O . GLN A 1 106 ? -12.305 -12.372 10.780 1.00 94.25 106 GLN A O 1
ATOM 851 N N . LYS A 1 107 ? -10.673 -12.043 9.266 1.00 95.50 107 LYS A N 1
ATOM 852 C CA . LYS A 1 107 ? -11.353 -10.928 8.594 1.00 95.50 107 LYS A CA 1
ATOM 853 C C . LYS A 1 107 ? -12.654 -11.369 7.924 1.00 95.50 107 LYS A C 1
ATOM 855 O O . LYS A 1 107 ? -13.631 -10.634 8.006 1.00 95.50 107 LYS A O 1
ATOM 860 N N . MET A 1 108 ? -12.689 -12.549 7.303 1.00 96.81 108 MET A N 1
ATOM 861 C CA . MET A 1 108 ? -13.901 -13.057 6.651 1.00 96.81 108 MET A CA 1
ATOM 862 C C . MET A 1 108 ? -15.007 -13.394 7.655 1.00 96.81 108 MET A C 1
ATOM 864 O O . MET A 1 108 ? -16.140 -12.960 7.474 1.00 96.81 108 MET A O 1
ATOM 868 N N . ARG A 1 109 ? -14.689 -14.053 8.775 1.00 95.94 109 ARG A N 1
ATOM 869 C CA . ARG A 1 109 ? -15.686 -14.305 9.834 1.00 95.94 109 ARG A CA 1
ATOM 870 C C . ARG A 1 109 ? -16.174 -13.025 10.499 1.00 95.94 109 ARG A C 1
ATOM 872 O O . ARG A 1 109 ? -17.343 -12.919 10.857 1.00 95.94 109 ARG A O 1
ATOM 879 N N . GLU A 1 110 ? -15.297 -12.040 10.679 1.00 95.38 110 GLU A N 1
ATOM 880 C CA . GLU A 1 110 ? -15.701 -10.715 11.155 1.00 95.38 110 GLU A CA 1
ATOM 881 C C . GLU A 1 110 ? -16.651 -10.028 10.170 1.00 95.38 110 GLU A C 1
ATOM 883 O O . GLU A 1 110 ? -17.634 -9.421 10.595 1.00 95.38 110 GLU A O 1
ATOM 888 N N . ALA A 1 111 ? -16.398 -10.172 8.868 1.00 95.69 111 ALA A N 1
ATOM 889 C CA . ALA A 1 111 ? -17.248 -9.627 7.823 1.00 95.69 111 ALA A CA 1
ATOM 890 C C . ALA A 1 111 ? -18.656 -10.240 7.833 1.00 95.69 111 ALA A C 1
ATOM 892 O O . ALA A 1 111 ? -19.632 -9.496 7.777 1.00 95.69 111 ALA A O 1
ATOM 893 N N . GLU A 1 112 ? -18.777 -11.559 8.009 1.00 95.12 112 GLU A N 1
ATOM 894 C CA . GLU A 1 112 ? -20.074 -12.235 8.181 1.00 95.12 112 GLU A CA 1
ATOM 895 C C . GLU A 1 112 ? -20.863 -11.651 9.364 1.00 95.12 112 GLU A C 1
ATOM 897 O O . GLU A 1 112 ? -22.054 -11.364 9.250 1.00 95.12 112 GLU A O 1
ATOM 902 N N . VAL A 1 113 ? -20.192 -11.403 10.496 1.00 95.50 113 VAL A N 1
ATOM 903 C CA . VAL A 1 113 ? -20.830 -10.787 11.671 1.00 95.50 113 VAL A CA 1
ATOM 904 C C . VAL A 1 113 ? -21.271 -9.350 11.377 1.00 95.50 113 VAL A C 1
ATOM 906 O O . VAL A 1 113 ? -22.344 -8.932 11.810 1.00 95.50 113 VAL A O 1
ATOM 909 N N . LEU A 1 114 ? -20.459 -8.573 10.658 1.00 94.38 114 LEU A N 1
ATOM 910 C CA . LEU A 1 114 ? -20.811 -7.203 10.279 1.00 94.38 114 LEU A CA 1
ATOM 911 C C . LEU A 1 114 ? -22.000 -7.168 9.318 1.00 94.38 114 LEU A C 1
ATOM 913 O O . LEU A 1 114 ? -22.865 -6.309 9.469 1.00 94.38 114 LEU A O 1
ATOM 917 N N . GLU A 1 115 ? -22.089 -8.104 8.374 1.00 92.69 115 GLU A N 1
ATOM 918 C CA . GLU A 1 115 ? -23.262 -8.239 7.506 1.00 92.69 115 GLU A CA 1
ATOM 919 C C . GLU A 1 115 ? -24.536 -8.547 8.309 1.00 92.69 115 GLU A C 1
ATOM 921 O O . GLU A 1 115 ? -25.581 -7.946 8.046 1.00 92.69 115 GLU A O 1
ATOM 926 N N . GLU A 1 116 ? -24.459 -9.433 9.313 1.00 93.25 116 GLU A N 1
ATOM 927 C CA . GLU A 1 116 ? -25.568 -9.709 10.240 1.00 93.25 116 GLU A CA 1
ATOM 928 C C . GLU A 1 116 ? -26.015 -8.427 10.974 1.00 93.25 116 GLU A C 1
ATOM 930 O O . GLU A 1 116 ? -27.208 -8.117 11.008 1.00 93.25 116 GLU A O 1
ATOM 935 N N . ILE A 1 117 ? -25.061 -7.657 11.513 1.00 92.12 117 ILE A N 1
ATOM 936 C CA . ILE A 1 117 ? -25.305 -6.390 12.227 1.00 92.12 117 ILE A CA 1
ATOM 937 C C . ILE A 1 117 ? -25.939 -5.340 11.304 1.00 92.12 117 ILE A C 1
ATOM 939 O O . ILE A 1 117 ? -26.924 -4.697 11.672 1.00 92.12 117 ILE A O 1
ATOM 943 N N . GLU A 1 118 ? -25.404 -5.151 10.095 1.00 90.12 118 GLU A N 1
ATOM 944 C CA . GLU A 1 118 ? -25.930 -4.159 9.152 1.00 90.12 118 GLU A CA 1
ATOM 945 C C . GLU A 1 118 ? -27.342 -4.506 8.681 1.00 90.12 118 GLU A C 1
ATOM 947 O O . GLU A 1 118 ? -28.177 -3.604 8.549 1.00 90.12 118 GLU A O 1
ATOM 952 N N . ARG A 1 119 ? -27.631 -5.799 8.482 1.00 89.06 119 ARG A N 1
ATOM 953 C CA . ARG A 1 119 ? -28.975 -6.281 8.145 1.00 89.06 119 ARG A CA 1
ATOM 954 C C . ARG A 1 119 ? -29.969 -5.965 9.261 1.00 89.06 119 ARG A C 1
ATOM 956 O O . ARG A 1 119 ? -31.042 -5.432 8.986 1.00 89.06 119 ARG A O 1
ATOM 963 N N . GLU A 1 120 ? -29.606 -6.231 10.511 1.00 90.25 120 GLU A N 1
ATOM 964 C CA . GLU A 1 120 ? -30.449 -5.931 11.673 1.00 90.25 120 GLU A CA 1
ATOM 965 C C . GLU A 1 120 ? -30.687 -4.418 11.826 1.00 90.25 120 GLU A C 1
ATOM 967 O O . GLU A 1 120 ? -31.832 -3.974 11.931 1.00 90.25 120 GLU A O 1
ATOM 972 N N . ARG A 1 121 ? -29.642 -3.591 11.674 1.00 85.44 121 ARG A N 1
ATOM 973 C CA . ARG A 1 121 ? -29.773 -2.121 11.640 1.00 85.44 121 ARG A CA 1
ATOM 974 C C . ARG A 1 121 ? -30.670 -1.616 10.515 1.00 85.44 121 ARG A C 1
ATOM 976 O O . ARG A 1 121 ? -31.306 -0.568 10.648 1.00 85.44 121 ARG A O 1
ATOM 983 N N . ALA A 1 122 ? -30.628 -2.252 9.347 1.00 83.88 122 ALA A N 1
ATOM 984 C CA . ALA A 1 122 ? -31.478 -1.871 8.223 1.00 83.88 122 ALA A CA 1
ATOM 985 C C . ALA A 1 122 ? -32.955 -2.158 8.536 1.00 83.88 122 ALA A C 1
ATOM 987 O O . ALA A 1 122 ? -33.811 -1.322 8.239 1.00 83.88 122 ALA A O 1
ATOM 988 N N . GLN A 1 123 ? -33.238 -3.276 9.210 1.00 84.25 123 GLN A N 1
ATOM 989 C CA . GLN A 1 123 ? -34.580 -3.630 9.677 1.00 84.25 123 GLN A CA 1
ATOM 990 C C . GLN A 1 123 ? -35.098 -2.643 10.737 1.00 84.25 123 GLN A C 1
ATOM 992 O O . GLN A 1 123 ? -36.227 -2.165 10.611 1.00 84.25 123 GLN A O 1
ATOM 997 N N . GLU A 1 124 ? -34.272 -2.245 11.714 1.00 83.50 124 GLU A N 1
ATOM 998 C CA . GLU A 1 124 ? -34.637 -1.214 12.705 1.00 83.50 124 GLU A CA 1
ATOM 999 C C . GLU A 1 124 ? -34.991 0.128 12.035 1.00 83.50 124 GLU A C 1
ATOM 1001 O O . GLU A 1 124 ? -36.024 0.729 12.333 1.00 83.50 124 GLU A O 1
ATOM 1006 N N . ARG A 1 125 ? -34.197 0.558 11.041 1.00 78.25 125 ARG A N 1
ATOM 1007 C CA . ARG A 1 125 ? -34.443 1.792 10.264 1.00 78.25 125 ARG A CA 1
ATOM 1008 C C . ARG A 1 125 ? -35.737 1.761 9.444 1.00 78.25 125 ARG A C 1
ATOM 1010 O O . ARG A 1 125 ? -36.311 2.818 9.173 1.00 78.25 125 ARG A O 1
ATOM 1017 N N . GLN A 1 126 ? -36.176 0.586 8.997 1.00 67.38 126 GLN A N 1
ATOM 1018 C CA . GLN A 1 126 ? -37.456 0.426 8.298 1.00 67.38 126 GLN A CA 1
ATOM 1019 C C . GLN A 1 126 ? -38.641 0.413 9.279 1.00 67.38 126 GLN A C 1
ATOM 1021 O O . GLN A 1 126 ? -39.704 0.936 8.944 1.00 67.38 126 GLN A O 1
ATOM 1026 N N . GLY A 1 127 ? -38.446 -0.107 10.496 1.00 59.06 127 GLY A N 1
ATOM 1027 C CA . GLY A 1 127 ? -39.464 -0.181 11.549 1.00 59.06 127 GLY A CA 1
ATOM 1028 C C . GLY A 1 127 ? -39.883 1.163 12.163 1.00 59.06 127 GLY A C 1
ATOM 1029 O O . GLY A 1 127 ? -40.995 1.267 12.671 1.00 59.06 127 GLY A O 1
ATOM 1030 N N . GLU A 1 128 ? -39.054 2.210 12.077 1.00 54.59 128 GLU A N 1
ATOM 1031 C CA . GLU A 1 128 ? -39.368 3.549 12.620 1.00 54.59 128 GLU A CA 1
ATOM 1032 C C . GLU A 1 128 ? -40.251 4.427 11.704 1.00 54.59 128 GLU A C 1
ATOM 1034 O O . GLU A 1 128 ? -40.687 5.509 12.104 1.00 54.59 128 GLU A O 1
ATOM 1039 N N . ARG A 1 129 ? -40.561 3.991 10.473 1.00 47.78 129 ARG A N 1
ATOM 1040 C CA . ARG A 1 129 ? -41.415 4.734 9.525 1.00 47.78 129 ARG A CA 1
ATOM 1041 C C . ARG A 1 129 ? -42.888 4.291 9.600 1.00 47.78 129 ARG A C 1
ATOM 1043 O O . ARG A 1 129 ? -43.438 3.773 8.634 1.00 47.78 129 ARG A O 1
ATOM 1050 N N . THR A 1 130 ? -43.562 4.534 10.726 1.00 44.34 130 THR A N 1
ATOM 1051 C CA . THR A 1 130 ? -45.019 4.282 10.880 1.00 44.34 130 THR A CA 1
ATOM 1052 C C . THR A 1 130 ? -45.939 5.442 10.494 1.00 44.34 130 THR A C 1
ATOM 1054 O O . THR A 1 130 ? -47.153 5.354 10.682 1.00 44.34 130 THR A O 1
ATOM 1057 N N . ASP A 1 131 ? -45.418 6.513 9.897 1.00 46.94 131 ASP A N 1
ATOM 1058 C CA . ASP A 1 131 ? -46.196 7.735 9.722 1.00 46.94 131 ASP A CA 1
ATOM 1059 C C . ASP A 1 131 ? -46.067 8.238 8.275 1.00 46.94 131 ASP A C 1
ATOM 1061 O O . ASP A 1 131 ? -45.160 9.008 7.965 1.00 46.94 131 ASP A O 1
ATOM 1065 N N . LEU A 1 132 ? -46.955 7.775 7.378 1.00 44.47 132 LEU A N 1
ATOM 1066 C CA . LEU A 1 132 ? -47.729 8.584 6.408 1.00 44.47 132 LEU A CA 1
ATOM 1067 C C . LEU A 1 132 ? -48.334 7.738 5.258 1.00 44.47 132 LEU A C 1
ATOM 1069 O O . LEU A 1 132 ? -47.686 7.431 4.265 1.00 44.47 132 LEU A O 1
ATOM 1073 N N . VAL A 1 133 ? -49.649 7.528 5.405 1.00 38.91 133 VAL A N 1
ATOM 1074 C CA . VAL A 1 133 ? -50.730 7.535 4.395 1.00 38.91 133 VAL A CA 1
ATOM 1075 C C . VAL A 1 133 ? -50.854 6.360 3.412 1.00 38.91 133 VAL A C 1
ATOM 1077 O O . VAL A 1 133 ? -50.168 6.256 2.400 1.00 38.91 133 VAL A O 1
ATOM 1080 N N . GLU A 1 134 ? -51.907 5.577 3.672 1.00 44.28 134 GLU A N 1
ATOM 1081 C CA . GLU A 1 134 ? -52.664 4.772 2.714 1.00 44.28 134 GLU A CA 1
ATOM 1082 C C . GLU A 1 134 ? -52.925 5.524 1.396 1.00 44.28 134 GLU A C 1
ATOM 1084 O O . GLU A 1 134 ? -53.678 6.500 1.367 1.00 44.28 134 GLU A O 1
ATOM 1089 N N . ASN A 1 135 ? -52.437 5.001 0.269 1.00 34.12 135 ASN A N 1
ATOM 1090 C CA . ASN A 1 135 ? -53.315 4.880 -0.890 1.00 34.12 135 ASN A CA 1
ATOM 1091 C C . ASN A 1 135 ? -52.924 3.716 -1.803 1.00 34.12 135 ASN A C 1
ATOM 1093 O O . ASN A 1 135 ? -51.759 3.441 -2.065 1.00 34.12 135 ASN A O 1
ATOM 1097 N N . GLN A 1 136 ? -53.963 3.030 -2.253 1.00 43.19 136 GLN A N 1
ATOM 1098 C CA . GLN A 1 136 ? -53.968 1.743 -2.929 1.00 43.19 136 GLN A CA 1
ATOM 1099 C C . GLN A 1 136 ? -53.315 1.792 -4.318 1.00 43.19 136 GLN A C 1
ATOM 1101 O O . GLN A 1 136 ? -53.651 2.655 -5.126 1.00 43.19 136 GLN A O 1
ATOM 1106 N N . SER A 1 137 ? -52.510 0.783 -4.659 1.00 35.66 137 SER A N 1
ATOM 1107 C CA . SER A 1 137 ? -52.683 0.001 -5.899 1.00 35.66 137 SER A CA 1
ATOM 1108 C C . SER A 1 137 ? -51.774 -1.237 -5.925 1.00 35.66 137 SER A C 1
ATOM 1110 O O . SER A 1 137 ? -50.566 -1.150 -6.061 1.00 35.66 137 SER A O 1
ATOM 1112 N N . GLN A 1 138 ? -52.426 -2.390 -5.759 1.00 34.19 138 GLN A N 1
ATOM 1113 C CA . GLN A 1 138 ? -52.174 -3.692 -6.389 1.00 34.19 138 GLN A CA 1
ATOM 1114 C C . GLN A 1 138 ? -50.735 -4.069 -6.805 1.00 34.19 138 GLN A C 1
ATOM 1116 O O . GLN A 1 138 ? -50.280 -3.719 -7.885 1.00 34.19 138 GLN A O 1
ATOM 1121 N N . GLY A 1 139 ? -50.155 -4.987 -6.025 1.00 39.84 139 GLY A N 1
ATOM 1122 C CA . GLY A 1 139 ? -49.735 -6.296 -6.533 1.00 39.84 139 GLY A CA 1
ATOM 1123 C C . GLY A 1 139 ? -48.494 -6.352 -7.421 1.00 39.84 139 GLY A C 1
ATOM 1124 O O . GLY A 1 139 ? -48.613 -6.553 -8.624 1.00 39.84 139 GLY A O 1
ATOM 1125 N N . ALA A 1 140 ? -47.327 -6.345 -6.788 1.00 29.70 140 ALA A N 1
ATOM 1126 C CA . ALA A 1 140 ? -46.218 -7.232 -7.121 1.00 29.70 140 ALA A CA 1
ATOM 1127 C C . ALA A 1 140 ? -45.450 -7.480 -5.816 1.00 29.70 140 ALA A C 1
ATOM 1129 O O . ALA A 1 140 ? -45.143 -6.527 -5.102 1.00 29.70 140 ALA A O 1
ATOM 1130 N N . GLU A 1 141 ? -45.224 -8.745 -5.464 1.00 34.59 141 GLU A N 1
ATOM 1131 C CA . GLU A 1 141 ? -44.216 -9.117 -4.469 1.00 34.59 141 GLU A CA 1
ATOM 1132 C C . GLU A 1 141 ? -42.866 -8.686 -5.051 1.00 34.59 141 GLU A C 1
ATOM 1134 O O . GLU A 1 141 ? -42.312 -9.344 -5.928 1.00 34.59 141 GLU A O 1
ATOM 1139 N N . ASP A 1 142 ? -42.426 -7.492 -4.661 1.00 29.84 142 ASP A N 1
ATOM 1140 C CA . ASP A 1 142 ? -41.145 -6.922 -5.048 1.00 29.84 142 ASP A CA 1
ATOM 1141 C C . ASP A 1 142 ? -40.112 -7.364 -4.015 1.00 29.84 142 ASP A C 1
ATOM 1143 O O . ASP A 1 142 ? -39.908 -6.716 -2.991 1.00 29.84 142 ASP A O 1
ATOM 1147 N N . ASP A 1 143 ? -39.476 -8.498 -4.297 1.00 34.69 143 ASP A N 1
ATOM 1148 C CA . ASP A 1 143 ? -38.283 -9.012 -3.613 1.00 34.69 143 ASP A CA 1
ATOM 1149 C C . ASP A 1 143 ? -37.037 -8.170 -3.987 1.00 34.69 143 ASP A C 1
ATOM 1151 O O . ASP A 1 143 ? -35.929 -8.675 -4.170 1.00 34.69 143 ASP A O 1
ATOM 1155 N N . SER A 1 144 ? -37.217 -6.854 -4.168 1.00 36.06 144 SER A N 1
ATOM 1156 C CA . SER A 1 144 ? -36.138 -5.903 -4.412 1.00 36.06 144 SER A CA 1
ATOM 1157 C C . SER A 1 144 ? -35.684 -5.294 -3.086 1.00 36.06 144 SER A C 1
ATOM 1159 O O . SER A 1 144 ? -35.940 -4.138 -2.742 1.00 36.06 144 SER A O 1
ATOM 1161 N N . GLU A 1 145 ? -34.911 -6.073 -2.324 1.00 40.28 145 GLU A N 1
ATOM 1162 C CA . GLU A 1 145 ? -33.847 -5.450 -1.537 1.00 40.28 145 GLU A CA 1
ATOM 1163 C C . GLU A 1 145 ? -33.049 -4.585 -2.518 1.00 40.28 145 GLU A C 1
ATOM 1165 O O . GLU A 1 145 ? -32.402 -5.083 -3.442 1.00 40.28 145 GLU A O 1
ATOM 1170 N N . SER A 1 146 ? -33.220 -3.264 -2.418 1.00 43.84 146 SER A N 1
ATOM 1171 C CA . SER A 1 146 ? -32.733 -2.352 -3.445 1.00 43.84 146 SER A CA 1
ATOM 1172 C C . SER A 1 146 ? -31.241 -2.611 -3.676 1.00 43.84 146 SER A C 1
ATOM 1174 O O . SER A 1 146 ? -30.444 -2.521 -2.739 1.00 43.84 146 SER A O 1
ATOM 1176 N N . LYS A 1 147 ? -30.833 -2.892 -4.923 1.00 44.56 147 LYS A N 1
ATOM 1177 C CA . LYS A 1 147 ? -29.414 -3.065 -5.307 1.00 44.56 147 LYS A CA 1
ATOM 1178 C C . LYS A 1 147 ? -28.505 -1.941 -4.775 1.00 44.56 147 LYS A C 1
ATOM 1180 O O . LYS A 1 147 ? -27.303 -2.128 -4.626 1.00 44.56 147 LYS A O 1
ATOM 1185 N N . SER A 1 148 ? -29.090 -0.776 -4.476 1.00 51.47 148 SER A N 1
ATOM 1186 C CA . SER A 1 148 ? -28.412 0.385 -3.902 1.00 51.47 148 SER A CA 1
ATOM 1187 C C . SER A 1 148 ? -27.961 0.226 -2.446 1.00 51.47 148 SER A C 1
ATOM 1189 O O . SER A 1 148 ? -27.019 0.909 -2.051 1.00 51.47 148 SER A O 1
ATOM 1191 N N . ASP A 1 149 ? -28.624 -0.615 -1.646 1.00 60.06 149 ASP A N 1
ATOM 1192 C CA . ASP A 1 149 ? -28.298 -0.802 -0.225 1.00 60.06 149 ASP A CA 1
ATOM 1193 C C . ASP A 1 149 ? -27.327 -1.971 -0.031 1.00 60.06 149 ASP A C 1
ATOM 1195 O O . ASP A 1 149 ? -26.387 -1.851 0.749 1.00 60.06 149 ASP A O 1
ATOM 1199 N N . TYR A 1 150 ? -27.450 -3.034 -0.841 1.00 62.75 150 TYR A N 1
ATOM 1200 C CA . TYR A 1 150 ? -26.481 -4.138 -0.862 1.00 62.75 150 TYR A CA 1
ATOM 1201 C C . TYR A 1 150 ? -25.054 -3.643 -1.148 1.00 62.75 150 TYR A C 1
ATOM 1203 O O . TYR A 1 150 ? -24.130 -3.962 -0.403 1.00 62.75 150 TYR A O 1
ATOM 1211 N N . GLY A 1 151 ? -24.881 -2.793 -2.171 1.00 72.81 151 GLY A N 1
ATOM 1212 C CA . GLY A 1 151 ? -23.574 -2.209 -2.497 1.00 72.81 151 GLY A CA 1
ATOM 1213 C C . GLY A 1 151 ? -22.979 -1.398 -1.340 1.00 72.81 151 GLY A C 1
ATOM 1214 O O . GLY A 1 151 ? -21.810 -1.563 -1.012 1.00 72.81 151 GLY A O 1
ATOM 1215 N N . LYS A 1 152 ? -23.801 -0.602 -0.643 1.00 80.94 152 LYS A N 1
ATOM 1216 C CA . LYS A 1 152 ? -23.357 0.189 0.519 1.00 80.94 152 LYS A CA 1
ATOM 1217 C C . LYS A 1 152 ? -22.958 -0.686 1.702 1.00 80.94 152 LYS A C 1
ATOM 1219 O O . LYS A 1 152 ? -21.969 -0.380 2.364 1.00 80.94 152 LYS A O 1
ATOM 1224 N N . THR A 1 153 ? -23.718 -1.747 1.975 1.00 82.00 153 THR A N 1
ATOM 1225 C CA . THR A 1 153 ? -23.405 -2.705 3.043 1.00 82.00 153 THR A CA 1
ATOM 1226 C C . THR A 1 153 ? -22.077 -3.393 2.760 1.00 82.00 153 THR A C 1
ATOM 1228 O O . THR A 1 153 ? -21.187 -3.367 3.603 1.00 82.00 153 THR A O 1
ATOM 1231 N N . ARG A 1 154 ? -21.905 -3.918 1.544 1.00 88.06 154 ARG A N 1
ATOM 1232 C CA . ARG A 1 154 ? -20.667 -4.555 1.086 1.00 88.06 154 ARG A CA 1
ATOM 1233 C C . ARG A 1 154 ? -19.450 -3.637 1.227 1.00 88.06 154 ARG A C 1
ATOM 1235 O O . ARG A 1 154 ? -18.436 -4.041 1.788 1.00 88.06 154 ARG A O 1
ATOM 1242 N N . ASP A 1 155 ? -19.554 -2.398 0.747 1.00 86.50 155 ASP A N 1
ATOM 1243 C CA . ASP A 1 155 ? -18.448 -1.436 0.792 1.00 86.50 155 ASP A CA 1
ATOM 1244 C C . ASP A 1 155 ? -18.093 -1.051 2.242 1.00 86.50 155 ASP A C 1
ATOM 1246 O O . ASP A 1 155 ? -16.918 -0.928 2.588 1.00 86.50 155 ASP A O 1
ATOM 1250 N N . LYS A 1 156 ? -19.100 -0.917 3.117 1.00 88.81 156 LYS A N 1
ATOM 1251 C CA . LYS A 1 156 ? -18.897 -0.650 4.547 1.00 88.81 156 LYS A CA 1
ATOM 1252 C C . LYS A 1 156 ? -18.204 -1.813 5.255 1.00 88.81 156 LYS A C 1
ATOM 1254 O O . LYS A 1 156 ? -17.285 -1.586 6.038 1.00 88.81 156 LYS A O 1
ATOM 1259 N N . VAL A 1 157 ? -18.639 -3.042 4.982 1.00 92.62 157 VAL A N 1
ATOM 1260 C CA . VAL A 1 157 ? -18.019 -4.250 5.534 1.00 92.62 157 VAL A CA 1
ATOM 1261 C C . VAL A 1 157 ? -16.557 -4.327 5.093 1.00 92.62 157 VAL A C 1
ATOM 1263 O O . VAL A 1 157 ? -15.686 -4.494 5.944 1.00 92.62 157 VAL A O 1
ATOM 1266 N N . ALA A 1 158 ? -16.274 -4.104 3.804 1.00 91.75 158 ALA A N 1
ATOM 1267 C CA . ALA A 1 158 ? -14.922 -4.126 3.245 1.00 91.75 158 ALA A CA 1
ATOM 1268 C C . ALA A 1 158 ? -13.961 -3.117 3.909 1.00 91.75 158 ALA A C 1
ATOM 1270 O O . ALA A 1 158 ? -12.814 -3.479 4.204 1.00 91.75 158 ALA A O 1
ATOM 1271 N N . ASP A 1 159 ? -14.427 -1.888 4.181 1.00 90.12 159 ASP A N 1
ATOM 1272 C CA . ASP A 1 159 ? -13.661 -0.867 4.916 1.00 90.12 159 ASP A CA 1
ATOM 1273 C C . ASP A 1 159 ? -13.384 -1.288 6.366 1.00 90.12 159 ASP A C 1
ATOM 1275 O O . ASP A 1 159 ? -12.251 -1.182 6.846 1.00 90.12 159 ASP A O 1
ATOM 1279 N N . GLU A 1 160 ? -14.397 -1.799 7.071 1.00 89.94 160 GLU A N 1
ATOM 1280 C CA . GLU A 1 160 ? -14.278 -2.120 8.495 1.00 89.94 160 GLU A CA 1
ATOM 1281 C C . GLU A 1 160 ? -13.331 -3.310 8.738 1.00 89.94 160 GLU A C 1
ATOM 1283 O O . GLU A 1 160 ? -12.512 -3.257 9.661 1.00 89.94 160 GLU A O 1
ATOM 1288 N N . VAL A 1 161 ? -13.367 -4.344 7.881 1.00 92.50 161 VAL A N 1
ATOM 1289 C CA . VAL A 1 161 ? -12.451 -5.503 7.976 1.00 92.50 161 VAL A CA 1
ATOM 1290 C C . VAL A 1 161 ? -11.095 -5.276 7.297 1.00 92.50 161 VAL A C 1
ATOM 1292 O O . VAL A 1 161 ? -10.155 -6.056 7.487 1.00 92.50 161 VAL A O 1
ATOM 1295 N N . GLY A 1 162 ? -10.958 -4.203 6.512 1.00 90.19 162 GLY A N 1
ATOM 1296 C CA . GLY A 1 162 ? -9.721 -3.845 5.821 1.00 90.19 162 GLY A CA 1
ATOM 1297 C C . GLY A 1 162 ? -9.302 -4.878 4.770 1.00 90.19 162 GLY A C 1
ATOM 1298 O O . GLY A 1 162 ? -8.149 -5.330 4.782 1.00 90.19 162 GLY A O 1
ATOM 1299 N N . ILE A 1 163 ? -10.240 -5.285 3.907 1.00 87.69 163 ILE A N 1
ATOM 1300 C CA . ILE A 1 163 ? -10.011 -6.214 2.779 1.00 87.69 163 ILE A CA 1
ATOM 1301 C C . ILE A 1 163 ? -9.842 -5.484 1.435 1.00 87.69 163 ILE A C 1
ATOM 1303 O O . ILE A 1 163 ? -9.328 -6.066 0.485 1.00 87.69 163 ILE A O 1
ATOM 1307 N N . GLY A 1 164 ? -10.159 -4.190 1.366 1.00 88.69 164 GLY A N 1
ATOM 1308 C CA . GLY A 1 164 ? -10.022 -3.383 0.153 1.00 88.69 164 GLY A CA 1
ATOM 1309 C C . GLY A 1 164 ? -11.356 -2.763 -0.237 1.00 88.69 164 GLY A C 1
ATOM 1310 O O . GLY A 1 164 ? -12.083 -2.291 0.635 1.00 88.69 164 GLY A O 1
ATOM 1311 N N . SER A 1 165 ? -11.672 -2.749 -1.533 1.00 89.56 165 SER A N 1
ATOM 1312 C CA . SER A 1 165 ? -12.979 -2.289 -2.011 1.00 89.56 165 SER A CA 1
ATOM 1313 C C . SER A 1 165 ? -14.064 -3.334 -1.747 1.00 89.56 165 SER A C 1
ATOM 1315 O O . SER A 1 165 ? -13.772 -4.506 -1.490 1.00 89.56 165 SER A O 1
ATOM 1317 N N . GLY A 1 166 ? -15.333 -2.942 -1.883 1.00 85.19 166 GLY A N 1
ATOM 1318 C CA . GLY A 1 166 ? -16.431 -3.900 -1.821 1.00 85.19 166 GLY A CA 1
ATOM 1319 C C . GLY A 1 166 ? -16.323 -5.006 -2.873 1.00 85.19 166 GLY A C 1
ATOM 1320 O O . GLY A 1 166 ? -16.637 -6.149 -2.572 1.00 85.19 166 GLY A O 1
ATOM 1321 N N . ARG A 1 167 ? -15.801 -4.731 -4.077 1.00 85.50 167 ARG A N 1
ATOM 1322 C CA . ARG A 1 167 ? -15.564 -5.784 -5.084 1.00 85.50 167 ARG A CA 1
ATOM 1323 C C . ARG A 1 167 ? -14.443 -6.741 -4.684 1.00 85.50 167 ARG A C 1
ATOM 1325 O O . ARG A 1 167 ? -14.564 -7.943 -4.900 1.00 85.50 167 ARG A O 1
ATOM 1332 N N . THR A 1 168 ? -13.362 -6.234 -4.084 1.00 88.56 168 THR A N 1
ATOM 1333 C CA . THR A 1 168 ? -12.324 -7.102 -3.501 1.00 88.56 168 THR A CA 1
ATOM 1334 C C . THR A 1 168 ? -12.921 -7.986 -2.414 1.00 88.56 168 THR A C 1
ATOM 1336 O O . THR A 1 168 ? -12.602 -9.170 -2.347 1.00 88.56 168 THR A O 1
ATOM 1339 N N . TYR A 1 169 ? -13.829 -7.432 -1.612 1.00 93.88 169 TYR A N 1
ATOM 1340 C CA . TYR A 1 169 ? -14.585 -8.197 -0.635 1.00 93.88 169 TYR A CA 1
ATOM 1341 C C . TYR A 1 169 ? -15.511 -9.241 -1.282 1.00 93.88 169 TYR A C 1
ATOM 1343 O O . TYR A 1 169 ? -15.512 -10.370 -0.816 1.00 93.88 169 TYR A O 1
ATOM 1351 N N . ASP A 1 170 ? -16.200 -8.953 -2.393 1.00 91.56 170 ASP A N 1
ATOM 1352 C CA . ASP A 1 170 ? -16.996 -9.964 -3.117 1.00 91.56 170 ASP A CA 1
ATOM 1353 C C . ASP A 1 170 ? -16.128 -11.124 -3.638 1.00 91.56 170 ASP A C 1
ATOM 1355 O O . ASP A 1 170 ? -16.521 -12.285 -3.529 1.00 91.56 170 ASP A O 1
ATOM 1359 N N . LYS A 1 171 ? -14.938 -10.834 -4.189 1.00 93.75 171 LYS A N 1
ATOM 1360 C CA . LYS A 1 171 ? -13.973 -11.866 -4.621 1.00 93.75 171 LYS A CA 1
ATOM 1361 C C . LYS A 1 171 ? -13.497 -12.694 -3.420 1.00 93.75 171 LYS A C 1
ATOM 1363 O O . LYS A 1 171 ? -13.531 -13.921 -3.463 1.00 93.75 171 LYS A O 1
ATOM 1368 N N . ALA A 1 172 ? -13.116 -12.024 -2.329 1.00 94.44 172 ALA A N 1
ATOM 1369 C CA . ALA A 1 172 ? -12.716 -12.670 -1.079 1.00 94.44 172 ALA A CA 1
ATOM 1370 C C . ALA A 1 172 ? -13.827 -13.564 -0.514 1.00 94.44 172 ALA A C 1
ATOM 1372 O O . ALA A 1 172 ? -13.556 -14.686 -0.097 1.00 94.44 172 ALA A O 1
ATOM 1373 N N . LYS A 1 173 ? -15.074 -13.086 -0.551 1.00 95.56 173 LYS A N 1
ATOM 1374 C CA . LYS A 1 173 ? -16.261 -13.810 -0.108 1.00 95.56 173 LYS A CA 1
ATOM 1375 C C . LYS A 1 173 ? -16.526 -15.042 -0.960 1.00 95.56 173 LYS A C 1
ATOM 1377 O O . LYS A 1 173 ? -16.784 -16.091 -0.401 1.00 95.56 173 LYS A O 1
ATOM 1382 N N . GLN A 1 174 ? -16.370 -14.967 -2.280 1.00 94.75 174 GLN A N 1
ATOM 1383 C CA . GLN A 1 174 ? -16.508 -16.146 -3.142 1.00 94.75 174 GLN A CA 1
ATOM 1384 C C . GLN A 1 174 ? -15.460 -17.223 -2.839 1.00 94.75 174 GLN A C 1
ATOM 1386 O O . GLN A 1 174 ? -15.811 -18.395 -2.720 1.00 94.75 174 GLN A O 1
ATOM 1391 N N . VAL A 1 175 ? -14.191 -16.835 -2.663 1.00 95.00 175 VAL A N 1
ATOM 1392 C CA . VAL A 1 175 ? -13.128 -17.770 -2.249 1.00 95.00 175 VAL A CA 1
ATOM 1393 C C . VAL A 1 175 ? -13.448 -18.364 -0.874 1.00 95.00 175 VAL A C 1
ATOM 1395 O O . VAL A 1 175 ? -13.371 -19.576 -0.684 1.00 95.00 1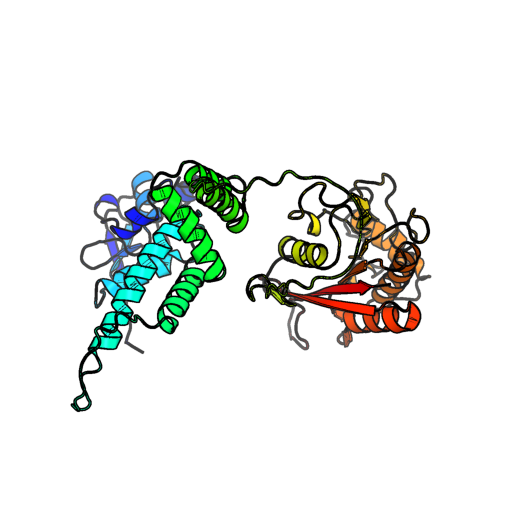75 VAL A O 1
ATOM 1398 N N . TRP A 1 176 ? -13.853 -17.523 0.078 1.00 96.94 176 TRP A N 1
ATOM 1399 C CA . TRP A 1 176 ? -14.233 -17.938 1.424 1.00 96.94 176 TRP A CA 1
ATOM 1400 C C . TRP A 1 176 ? -15.404 -18.926 1.423 1.00 96.94 176 TRP A C 1
ATOM 1402 O O . TRP A 1 176 ? -15.276 -20.021 1.966 1.00 96.94 176 TRP A O 1
ATOM 1412 N N . ASP A 1 177 ? -16.507 -18.584 0.762 1.00 95.19 177 ASP A N 1
ATOM 1413 C CA . ASP A 1 177 ? -17.713 -19.404 0.674 1.00 95.19 177 ASP A CA 1
ATOM 1414 C C . ASP A 1 177 ? -17.416 -20.739 -0.021 1.00 95.19 177 ASP A C 1
ATOM 1416 O O . ASP A 1 177 ? -17.858 -21.790 0.444 1.00 95.19 177 ASP A O 1
ATOM 1420 N N . ALA A 1 178 ? -16.623 -20.739 -1.099 1.00 92.81 178 ALA A N 1
ATOM 1421 C CA . ALA A 1 178 ? -16.183 -21.970 -1.756 1.00 92.81 178 ALA A CA 1
ATOM 1422 C C . ALA A 1 178 ? -15.394 -22.870 -0.790 1.00 92.81 178 ALA A C 1
ATOM 1424 O O . ALA A 1 178 ? -15.670 -24.069 -0.690 1.00 92.81 178 ALA A O 1
ATOM 1425 N N . ALA A 1 179 ? -14.473 -22.295 -0.013 1.00 94.88 179 ALA A N 1
ATOM 1426 C CA . ALA A 1 179 ? -13.698 -23.038 0.976 1.00 94.88 179 ALA A CA 1
ATOM 1427 C C . ALA A 1 179 ? -14.569 -23.599 2.115 1.00 94.88 179 ALA A C 1
ATOM 1429 O O . ALA A 1 179 ? -14.388 -24.759 2.505 1.00 94.88 179 ALA A O 1
ATOM 1430 N N . GLN A 1 180 ? -15.539 -22.819 2.613 1.00 93.69 180 GLN A N 1
ATOM 1431 C CA . GLN A 1 180 ? -16.509 -23.270 3.622 1.00 93.69 180 GLN A CA 1
ATOM 1432 C C . GLN A 1 180 ? -17.412 -24.392 3.089 1.00 93.69 180 GLN A C 1
ATOM 1434 O O . GLN A 1 180 ? -17.784 -25.300 3.832 1.00 93.69 180 GLN A O 1
ATOM 1439 N N . ASN A 1 181 ? -17.702 -24.383 1.786 1.00 93.50 181 ASN A N 1
ATOM 1440 C CA . ASN A 1 181 ? -18.441 -25.443 1.099 1.00 93.50 181 ASN A CA 1
ATOM 1441 C C . ASN A 1 181 ? -17.582 -26.679 0.761 1.00 93.50 181 ASN A C 1
ATOM 1443 O O . ASN A 1 181 ? -18.078 -27.624 0.145 1.00 93.50 181 ASN A O 1
ATOM 1447 N N . GLY A 1 182 ? -16.319 -26.714 1.196 1.00 89.94 182 GLY A N 1
ATOM 1448 C CA . GLY A 1 182 ? -15.434 -27.868 1.054 1.00 89.94 182 GLY A CA 1
ATOM 1449 C C . GLY A 1 182 ? -14.584 -27.879 -0.216 1.00 89.94 182 GLY A C 1
ATOM 1450 O O . GLY A 1 182 ? -13.984 -28.912 -0.519 1.00 89.94 182 GLY A O 1
ATOM 1451 N N . ASP A 1 183 ? -14.509 -26.771 -0.962 1.00 90.44 183 ASP A N 1
ATOM 1452 C CA . ASP A 1 183 ? -13.601 -26.671 -2.104 1.00 90.44 183 ASP A CA 1
ATOM 1453 C C . ASP A 1 183 ? -12.141 -26.650 -1.626 1.00 90.44 183 ASP A C 1
ATOM 1455 O O . ASP A 1 183 ? -11.675 -25.710 -0.983 1.00 90.44 183 ASP A O 1
ATOM 1459 N N . THR A 1 184 ? -11.401 -27.706 -1.963 1.00 91.25 184 THR A N 1
ATOM 1460 C CA . THR A 1 184 ? -10.007 -27.890 -1.541 1.00 91.25 184 THR A CA 1
ATOM 1461 C C . THR A 1 184 ? -9.033 -26.885 -2.156 1.00 91.25 184 THR A C 1
ATOM 1463 O O . THR A 1 184 ? -8.004 -26.608 -1.550 1.00 91.25 184 THR A O 1
ATOM 1466 N N . VAL A 1 185 ? -9.317 -26.361 -3.354 1.00 89.00 185 VAL A N 1
ATOM 1467 C CA . VAL A 1 185 ? -8.485 -25.329 -3.993 1.00 89.00 185 VAL A CA 1
ATOM 1468 C C . VAL A 1 185 ? -8.714 -24.010 -3.279 1.00 89.00 185 VAL A C 1
ATOM 1470 O O . VAL A 1 185 ? -7.750 -23.370 -2.885 1.00 89.00 185 VAL A O 1
ATOM 1473 N N . ALA A 1 186 ? -9.969 -23.653 -3.006 1.00 91.56 186 ALA A N 1
ATOM 1474 C CA . ALA A 1 186 ? -10.272 -22.458 -2.227 1.00 91.56 186 ALA A CA 1
ATOM 1475 C C . ALA A 1 186 ? -9.668 -22.525 -0.810 1.00 91.56 186 ALA A C 1
ATOM 1477 O O . ALA A 1 186 ? -9.098 -21.546 -0.337 1.00 91.56 186 ALA A O 1
ATOM 1478 N N . GLN A 1 187 ? -9.717 -23.693 -0.155 1.00 93.81 187 GLN A N 1
ATOM 1479 C CA . GLN A 1 187 ? -9.044 -23.919 1.132 1.00 93.81 187 GLN A CA 1
ATOM 1480 C C . GLN A 1 187 ? -7.526 -23.720 1.033 1.00 93.81 187 GLN A C 1
ATOM 1482 O O . GLN A 1 187 ? -6.940 -23.062 1.892 1.00 93.81 187 GLN A O 1
ATOM 1487 N N . HIS A 1 188 ? -6.897 -24.251 -0.018 1.00 92.88 188 HIS A N 1
ATOM 1488 C CA . HIS A 1 188 ? -5.465 -24.083 -0.244 1.00 92.88 188 HIS A CA 1
ATOM 1489 C C . HIS A 1 188 ? -5.092 -22.627 -0.559 1.00 92.88 188 HIS A C 1
ATOM 1491 O O . HIS A 1 188 ? -4.116 -22.109 -0.027 1.00 92.88 188 HIS A O 1
ATOM 1497 N N . GLU A 1 189 ? -5.886 -21.921 -1.361 1.00 92.88 189 GLU A N 1
ATOM 1498 C CA . GLU A 1 189 ? -5.628 -20.515 -1.671 1.00 92.88 189 GLU A CA 1
ATOM 1499 C C . GLU A 1 189 ? -5.793 -19.608 -0.443 1.00 92.88 189 GLU A C 1
ATOM 1501 O O . GLU A 1 189 ? -5.020 -18.665 -0.286 1.00 92.88 189 GLU A O 1
ATOM 1506 N N . ILE A 1 190 ? -6.717 -19.910 0.479 1.00 94.31 190 ILE A N 1
ATOM 1507 C CA . ILE A 1 190 ? -6.797 -19.212 1.775 1.00 94.31 190 ILE A CA 1
ATOM 1508 C C . ILE A 1 190 ? -5.499 -19.384 2.570 1.00 94.31 190 ILE A C 1
ATOM 1510 O O . ILE A 1 190 ? -4.958 -18.397 3.070 1.00 94.31 190 ILE A O 1
ATOM 1514 N N . GLU A 1 191 ? -4.968 -20.606 2.649 1.00 91.75 191 GLU A N 1
ATOM 1515 C CA . GLU A 1 191 ? -3.691 -20.874 3.323 1.00 91.75 191 GLU A CA 1
ATOM 1516 C C . GLU A 1 191 ? -2.553 -20.056 2.695 1.00 91.75 191 GLU A C 1
ATOM 1518 O O . GLU A 1 191 ? -1.763 -19.430 3.408 1.00 91.75 191 GLU A O 1
ATOM 1523 N N . ARG A 1 192 ? -2.505 -19.974 1.361 1.00 91.50 192 ARG A N 1
ATOM 1524 C CA . ARG A 1 192 ? -1.503 -19.180 0.635 1.00 91.50 192 ARG A CA 1
ATOM 1525 C C . ARG A 1 192 ? -1.670 -17.674 0.840 1.00 91.50 192 ARG A C 1
ATOM 1527 O O . ARG A 1 192 ? -0.668 -16.963 0.941 1.00 91.50 192 ARG A O 1
ATOM 1534 N N . ILE A 1 193 ? -2.901 -17.162 0.947 1.00 92.25 193 ILE A N 1
ATOM 1535 C CA . ILE A 1 193 ? -3.143 -15.749 1.297 1.00 92.25 193 ILE A CA 1
ATOM 1536 C C . ILE A 1 193 ? -2.539 -15.446 2.673 1.00 92.25 193 ILE A C 1
ATOM 1538 O O . ILE A 1 193 ? -1.900 -14.409 2.858 1.00 92.25 193 ILE A O 1
ATOM 1542 N N . GLU A 1 194 ? -2.729 -16.341 3.642 1.00 91.06 194 GLU A N 1
ATOM 1543 C CA . GLU A 1 194 ? -2.299 -16.122 5.024 1.00 91.06 194 GLU A CA 1
ATOM 1544 C C . GLU A 1 194 ? -0.794 -16.319 5.236 1.00 91.06 194 GLU A C 1
ATOM 1546 O O . GLU A 1 194 ? -0.197 -15.600 6.040 1.00 91.06 194 GLU A O 1
ATOM 1551 N N . THR A 1 195 ? -0.175 -17.260 4.519 1.00 84.69 195 THR A N 1
ATOM 1552 C CA . THR A 1 195 ? 1.213 -17.687 4.772 1.00 84.69 195 THR A CA 1
ATOM 1553 C C . THR A 1 195 ? 2.212 -17.222 3.713 1.00 84.69 195 THR A C 1
ATOM 1555 O O . THR A 1 195 ? 3.346 -16.885 4.055 1.00 84.69 195 THR A O 1
ATOM 1558 N N . GLU A 1 196 ? 1.808 -17.150 2.443 1.00 86.06 196 GLU A N 1
ATOM 1559 C CA . GLU A 1 196 ? 2.693 -16.863 1.302 1.00 86.06 196 GLU A CA 1
ATOM 1560 C C . GLU A 1 196 ? 2.522 -15.439 0.751 1.00 86.06 196 GLU A C 1
ATOM 1562 O O . GLU A 1 196 ? 3.314 -14.993 -0.078 1.00 86.06 196 GLU A O 1
ATOM 1567 N N . GLY A 1 197 ? 1.506 -14.698 1.207 1.00 81.88 197 GLY A N 1
ATOM 1568 C CA . GLY A 1 197 ? 1.216 -13.347 0.719 1.00 81.88 197 GLY A CA 1
ATOM 1569 C C . GLY A 1 197 ? 0.548 -13.311 -0.660 1.00 81.88 197 GLY A C 1
ATOM 1570 O O . GLY A 1 197 ? 0.624 -12.287 -1.341 1.00 81.88 197 GLY A O 1
ATOM 1571 N N . GLN A 1 198 ? -0.104 -14.409 -1.060 1.00 87.25 198 GLN A N 1
ATOM 1572 C CA . GLN A 1 198 ? -0.943 -14.491 -2.259 1.00 87.25 198 GLN A CA 1
ATOM 1573 C C . GLN A 1 198 ? -2.010 -13.383 -2.267 1.00 87.25 198 GLN A C 1
ATOM 1575 O O . GLN A 1 198 ? -2.554 -12.997 -1.227 1.00 87.25 198 GLN A O 1
ATOM 1580 N N . SER A 1 199 ? -2.324 -12.861 -3.454 1.00 91.31 199 SER A N 1
ATOM 1581 C CA . SER A 1 199 ? -3.359 -11.833 -3.593 1.00 91.31 199 SER A CA 1
ATOM 1582 C C . SER A 1 199 ? -4.762 -12.448 -3.607 1.00 91.31 199 SER A C 1
ATOM 1584 O O . SER A 1 199 ? -4.973 -13.529 -4.150 1.00 91.31 199 SER A O 1
ATOM 1586 N N . ILE A 1 200 ? -5.749 -11.720 -3.075 1.00 90.12 200 ILE A N 1
ATOM 1587 C CA . ILE A 1 200 ? -7.165 -12.131 -3.104 1.00 90.12 200 ILE A CA 1
ATOM 1588 C C . ILE A 1 200 ? -7.645 -12.360 -4.541 1.00 90.12 200 ILE A C 1
ATOM 1590 O O . ILE A 1 200 ? -8.403 -13.288 -4.798 1.00 90.12 200 ILE A O 1
ATOM 1594 N N . HIS A 1 201 ? -7.205 -11.521 -5.483 1.00 89.00 201 HIS A N 1
ATOM 1595 C CA . HIS A 1 201 ? -7.574 -11.677 -6.885 1.00 89.00 201 HIS A CA 1
ATOM 1596 C C . HIS A 1 201 ? -6.955 -12.934 -7.502 1.00 89.00 201 HIS A C 1
ATOM 1598 O O . HIS A 1 201 ? -7.675 -13.678 -8.153 1.00 89.00 201 HIS A O 1
ATOM 1604 N N . GLY A 1 202 ? -5.672 -13.210 -7.243 1.00 86.25 202 GLY A N 1
ATOM 1605 C CA . GLY A 1 202 ? -5.019 -14.434 -7.712 1.00 86.25 202 GLY A CA 1
ATOM 1606 C C . GLY A 1 202 ? -5.688 -15.695 -7.162 1.00 86.25 202 GLY A C 1
ATOM 1607 O O . GLY A 1 202 ? -5.988 -16.605 -7.925 1.00 86.25 202 GLY A O 1
ATOM 1608 N N . ALA A 1 203 ? -6.008 -15.711 -5.866 1.00 89.25 203 ALA A N 1
ATOM 1609 C CA . ALA A 1 203 ? -6.782 -16.787 -5.247 1.00 89.25 203 ALA A CA 1
ATOM 1610 C C . ALA A 1 203 ? -8.171 -16.953 -5.886 1.00 89.25 203 ALA A C 1
ATOM 1612 O O . ALA A 1 203 ? -8.628 -18.067 -6.127 1.00 89.25 203 ALA A O 1
ATOM 1613 N N . TYR A 1 204 ? -8.839 -15.839 -6.185 1.00 92.50 204 TYR A N 1
ATOM 1614 C CA . TYR A 1 204 ? -10.138 -15.838 -6.846 1.00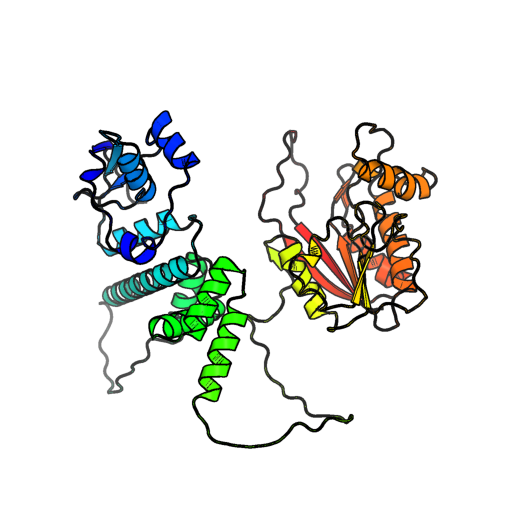 92.50 204 TYR A CA 1
ATOM 1615 C C . TYR A 1 204 ? -10.078 -16.405 -8.267 1.00 92.50 204 TYR A C 1
ATOM 1617 O O . TYR A 1 204 ? -10.935 -17.212 -8.606 1.00 92.50 204 TYR A O 1
ATOM 1625 N N . GLU A 1 205 ? -9.080 -16.039 -9.075 1.00 90.31 205 GLU A N 1
ATOM 1626 C CA . GLU A 1 205 ? -8.928 -16.577 -10.435 1.00 90.31 205 GLU A CA 1
ATOM 1627 C C . GLU A 1 205 ? -8.735 -18.096 -10.423 1.00 90.31 205 GLU A C 1
ATOM 1629 O O . GLU A 1 205 ? -9.439 -18.798 -11.140 1.00 90.31 205 GLU A O 1
ATOM 1634 N N . GLN A 1 206 ? -7.904 -18.621 -9.516 1.00 88.44 206 GLN A N 1
ATOM 1635 C CA . GLN A 1 206 ? -7.701 -20.070 -9.361 1.00 88.44 206 GLN A CA 1
ATOM 1636 C C . GLN A 1 206 ? -8.996 -20.815 -9.002 1.00 88.44 206 GLN A C 1
ATOM 1638 O O . GLN A 1 206 ? -9.266 -21.912 -9.494 1.00 88.44 206 GLN A O 1
ATOM 1643 N N . VAL A 1 207 ? -9.827 -20.218 -8.142 1.00 88.44 207 VAL A N 1
ATOM 1644 C CA . VAL A 1 207 ? -11.132 -20.784 -7.774 1.00 88.44 207 VAL A CA 1
ATOM 1645 C C . VAL A 1 207 ? -12.137 -20.645 -8.925 1.00 88.44 207 VAL A C 1
ATOM 1647 O O . VAL A 1 207 ? -12.914 -21.565 -9.173 1.00 88.44 207 VAL A O 1
ATOM 1650 N N . ARG A 1 208 ? -12.113 -19.527 -9.658 1.00 87.06 208 ARG A N 1
ATOM 1651 C CA . ARG A 1 208 ? -13.022 -19.234 -10.773 1.00 87.06 208 ARG A CA 1
ATOM 1652 C C . ARG A 1 208 ? -12.762 -20.116 -11.992 1.00 87.06 208 ARG A C 1
ATOM 1654 O O . ARG A 1 208 ? -13.720 -20.663 -12.530 1.00 87.06 208 ARG A O 1
ATOM 1661 N N . GLU A 1 209 ? -11.508 -20.267 -12.414 1.00 79.88 209 GLU A N 1
ATOM 1662 C CA . GLU A 1 209 ? -11.115 -21.137 -13.534 1.00 79.88 209 GLU A CA 1
ATOM 1663 C C . GLU A 1 209 ? -11.624 -22.564 -13.308 1.00 79.88 209 GLU A C 1
ATOM 1665 O O . GLU A 1 209 ? -12.283 -23.140 -14.169 1.00 79.88 209 GLU A O 1
ATOM 1670 N N . ARG A 1 210 ? -11.476 -23.076 -12.081 1.00 75.81 210 ARG A N 1
ATOM 1671 C CA . ARG A 1 210 ? -12.000 -24.389 -11.692 1.00 75.81 210 ARG A CA 1
ATOM 1672 C C . ARG A 1 210 ? -13.528 -24.492 -11.774 1.00 75.81 210 ARG A C 1
ATOM 1674 O O . ARG A 1 210 ? -14.045 -25.533 -12.175 1.00 75.81 210 ARG A O 1
ATOM 1681 N N . LEU A 1 211 ? -14.257 -23.464 -11.331 1.00 66.00 211 LEU A N 1
ATOM 1682 C CA . LEU A 1 211 ? -15.724 -23.455 -11.386 1.00 66.00 211 LEU A CA 1
ATOM 1683 C C . LEU A 1 211 ? -16.229 -23.420 -12.836 1.00 66.00 211 LEU A C 1
ATOM 1685 O O . LEU A 1 211 ? -17.245 -24.045 -13.130 1.00 66.00 211 LEU A O 1
ATOM 1689 N N . ASN A 1 212 ? -15.491 -22.762 -13.734 1.00 64.56 212 ASN A N 1
ATOM 1690 C CA . ASN A 1 212 ? -15.790 -22.731 -15.165 1.00 64.56 212 ASN A CA 1
ATOM 1691 C C . ASN A 1 212 ? -15.446 -24.059 -15.868 1.00 64.56 212 ASN A C 1
ATOM 1693 O O . ASN A 1 212 ? -16.210 -24.501 -16.720 1.00 64.56 212 ASN A O 1
ATOM 1697 N N . ASP A 1 213 ? -14.377 -24.751 -15.460 1.00 53.66 213 ASP A N 1
ATOM 1698 C CA . ASP A 1 213 ? -14.028 -26.094 -15.960 1.00 53.66 213 ASP A CA 1
ATOM 1699 C C . ASP A 1 213 ? -14.994 -27.205 -15.479 1.00 53.66 213 ASP A C 1
ATOM 1701 O O . ASP A 1 213 ? -14.955 -28.340 -15.967 1.00 53.66 213 ASP A O 1
ATOM 1705 N N . GLY A 1 214 ? -15.868 -26.903 -14.509 1.00 46.66 214 GLY A N 1
ATOM 1706 C CA . GLY A 1 214 ? -16.856 -27.827 -13.941 1.00 46.66 214 GLY A CA 1
ATOM 1707 C C . GLY A 1 214 ? -18.147 -27.988 -14.754 1.00 46.66 214 GLY A C 1
ATOM 1708 O O . GLY A 1 214 ? -18.810 -29.019 -14.621 1.00 46.66 214 GLY A O 1
ATOM 1709 N N . ASP A 1 215 ? -18.472 -27.026 -15.622 1.00 38.56 215 ASP A N 1
ATOM 1710 C CA . ASP A 1 215 ? -19.640 -27.048 -16.509 1.00 38.56 215 ASP A CA 1
ATOM 1711 C C . ASP A 1 215 ? -19.183 -27.194 -17.967 1.00 38.56 215 ASP A C 1
ATOM 1713 O O . ASP A 1 215 ? -19.131 -26.251 -18.754 1.00 38.56 215 ASP A O 1
ATOM 1717 N N . GLY A 1 216 ? -18.834 -28.426 -18.337 1.00 32.56 216 GLY A N 1
ATOM 1718 C CA . GLY A 1 216 ? -18.505 -28.771 -19.713 1.00 32.56 216 GLY A CA 1
ATOM 1719 C C . GLY A 1 216 ? -19.719 -28.677 -20.641 1.00 32.56 216 GLY A C 1
ATOM 1720 O O . GLY A 1 216 ? -20.523 -29.607 -20.704 1.00 32.56 216 GLY A O 1
ATOM 1721 N N . GLU A 1 217 ? -19.776 -27.626 -21.457 1.00 29.44 217 GLU A N 1
ATOM 1722 C CA . GLU A 1 217 ? -20.245 -27.748 -22.836 1.00 29.44 217 GLU A CA 1
ATOM 1723 C C . GLU A 1 217 ? -19.125 -27.294 -23.779 1.00 29.44 217 GLU A C 1
ATOM 1725 O O . GLU A 1 217 ? -18.579 -26.198 -23.695 1.00 29.44 217 GLU A O 1
ATOM 1730 N N . THR A 1 218 ? -18.715 -28.244 -24.608 1.00 29.78 218 THR A N 1
ATOM 1731 C CA . THR A 1 218 ? -17.509 -28.264 -25.425 1.00 29.78 218 THR A CA 1
ATOM 1732 C C . THR A 1 218 ? -17.628 -27.294 -26.594 1.00 29.78 218 THR A C 1
ATOM 1734 O O . THR A 1 218 ? -18.535 -27.437 -27.413 1.00 29.78 218 THR A O 1
ATOM 1737 N N . THR A 1 219 ? -16.647 -26.414 -26.762 1.00 25.91 219 THR A N 1
ATOM 1738 C CA . THR A 1 219 ? -16.195 -26.020 -28.100 1.00 25.91 219 THR A CA 1
ATOM 1739 C C . THR A 1 219 ? -14.678 -26.031 -28.113 1.00 25.91 219 THR A C 1
ATOM 1741 O O . THR A 1 219 ? -14.035 -25.120 -27.601 1.00 25.91 219 THR A O 1
ATOM 1744 N N . ASP A 1 220 ? -14.144 -27.119 -28.666 1.00 30.25 220 ASP A N 1
ATOM 1745 C CA . ASP A 1 220 ? -12.770 -27.239 -29.133 1.00 30.25 220 ASP A CA 1
ATOM 1746 C C . ASP A 1 220 ? -12.472 -26.098 -30.109 1.00 30.25 220 ASP A C 1
ATOM 1748 O O . ASP A 1 220 ? -13.140 -26.048 -31.136 1.00 30.25 220 ASP A O 1
ATOM 1752 N N . GLU A 1 221 ? -11.463 -25.264 -29.855 1.00 30.03 221 GLU A N 1
ATOM 1753 C CA . GLU A 1 221 ? -10.551 -24.793 -30.907 1.00 30.03 221 GLU A CA 1
ATOM 1754 C C . GLU A 1 221 ? -9.138 -24.676 -30.315 1.00 30.03 221 GLU A C 1
ATOM 1756 O O . GLU A 1 221 ? -8.880 -23.928 -29.375 1.00 30.03 221 GLU A O 1
ATOM 1761 N N . GLU A 1 222 ? -8.250 -25.519 -30.845 1.00 30.05 222 GLU A N 1
ATOM 1762 C CA . GLU A 1 222 ? -6.821 -25.585 -30.556 1.00 30.05 222 GLU A CA 1
ATOM 1763 C C . GLU A 1 222 ? -6.123 -24.258 -30.890 1.00 30.05 222 GLU A C 1
ATOM 1765 O O . GLU A 1 222 ? -6.376 -23.647 -31.930 1.00 30.05 222 GLU A O 1
ATOM 1770 N N . GLU A 1 223 ? -5.168 -23.869 -30.044 1.00 33.09 223 GLU A N 1
ATOM 1771 C CA . GLU A 1 223 ? -4.155 -22.873 -30.377 1.00 33.09 223 GLU A CA 1
ATOM 1772 C C . GLU A 1 223 ? -3.421 -23.256 -31.671 1.00 33.09 223 GLU A C 1
ATOM 1774 O O . GLU A 1 223 ? -2.736 -24.279 -31.752 1.00 33.09 223 GLU A O 1
ATOM 1779 N N . THR A 1 224 ? -3.456 -22.361 -32.657 1.00 26.20 224 THR A N 1
ATOM 1780 C CA . THR A 1 224 ? -2.355 -22.214 -33.609 1.00 26.20 224 THR A CA 1
ATOM 1781 C C . THR A 1 224 ? -1.856 -20.782 -33.581 1.00 26.20 224 THR A C 1
ATOM 1783 O O . THR A 1 224 ? -2.569 -19.848 -33.943 1.00 26.20 224 THR A O 1
ATOM 1786 N N . SER A 1 225 ? -0.600 -20.646 -33.171 1.00 37.56 225 SER A N 1
ATOM 1787 C CA . SER A 1 225 ? 0.259 -19.489 -33.382 1.00 37.56 225 SER A CA 1
ATOM 1788 C C . SER A 1 225 ? 0.322 -19.090 -34.861 1.00 37.56 225 SER A C 1
ATOM 1790 O O . SER A 1 225 ? 0.609 -19.947 -35.695 1.00 37.56 225 SER A O 1
ATOM 1792 N N . GLU A 1 226 ? 0.123 -17.804 -35.159 1.00 31.08 226 GLU A N 1
ATOM 1793 C CA . GLU A 1 226 ? 1.017 -16.926 -35.947 1.00 31.08 226 GLU A CA 1
ATOM 1794 C C . GLU A 1 226 ? 0.265 -15.769 -36.640 1.00 31.08 226 GLU A C 1
ATOM 1796 O O . GLU A 1 226 ? -0.708 -15.962 -37.363 1.00 31.08 226 GLU A O 1
ATOM 1801 N N . THR A 1 227 ? 0.884 -14.587 -36.525 1.00 28.34 227 THR A N 1
ATOM 1802 C CA . THR A 1 227 ? 0.869 -13.413 -37.426 1.00 28.34 227 THR A CA 1
ATOM 1803 C C . THR A 1 227 ? -0.370 -12.513 -37.542 1.00 28.34 227 THR A C 1
ATOM 1805 O O . THR A 1 227 ? -1.401 -12.884 -38.090 1.00 28.34 227 THR A O 1
ATOM 1808 N N . ASP A 1 228 ? -0.149 -11.264 -37.107 1.00 38.22 228 ASP A N 1
ATOM 1809 C CA . ASP A 1 228 ? -0.641 -9.977 -37.621 1.00 38.22 228 ASP A CA 1
ATOM 1810 C C . ASP A 1 228 ? -1.825 -9.986 -38.602 1.00 38.22 228 ASP A C 1
ATOM 1812 O O . ASP A 1 228 ? -1.698 -10.362 -39.768 1.00 38.22 228 ASP A O 1
ATOM 1816 N N . SER A 1 229 ? -2.942 -9.381 -38.189 1.00 30.61 229 SER A N 1
ATOM 1817 C CA . SER A 1 229 ? -3.528 -8.240 -38.913 1.00 30.61 229 SER A CA 1
ATOM 1818 C C . SER A 1 229 ? -4.737 -7.649 -38.178 1.00 30.61 229 SER A C 1
ATOM 1820 O O . SER A 1 229 ? -5.669 -8.347 -37.799 1.00 30.61 229 SER A O 1
ATOM 1822 N N . ASP A 1 230 ? -4.670 -6.330 -38.011 1.00 32.84 230 ASP A N 1
ATOM 1823 C CA . ASP A 1 230 ? -5.733 -5.329 -37.908 1.00 32.84 230 ASP A CA 1
ATOM 1824 C C . ASP A 1 230 ? -7.174 -5.714 -37.508 1.00 32.84 230 ASP A C 1
ATOM 1826 O O . ASP A 1 230 ? -7.921 -6.389 -38.217 1.00 32.84 230 ASP A O 1
ATOM 1830 N N . SER A 1 231 ? -7.634 -4.947 -36.514 1.00 41.47 231 SER A N 1
ATOM 1831 C CA . SER A 1 231 ? -9.001 -4.447 -36.317 1.00 41.47 231 SER A CA 1
ATOM 1832 C C . SER A 1 231 ? -10.064 -5.429 -35.811 1.00 41.47 231 SER A C 1
ATOM 1834 O O . SER A 1 231 ? -10.864 -5.975 -36.566 1.00 41.47 231 SER A O 1
ATOM 1836 N N . ASN A 1 232 ? -10.206 -5.490 -34.485 1.00 33.84 232 ASN A N 1
ATOM 1837 C CA . ASN A 1 232 ? -11.535 -5.425 -33.881 1.00 33.84 232 ASN A 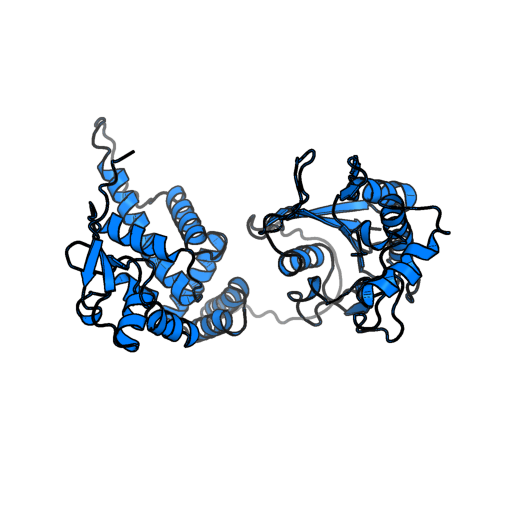CA 1
ATOM 1838 C C . ASN A 1 232 ? -11.444 -4.895 -32.445 1.00 33.84 232 ASN A C 1
ATOM 1840 O O . ASN A 1 232 ? -10.920 -5.554 -31.554 1.00 33.84 232 ASN A O 1
ATOM 1844 N N . SER A 1 233 ? -11.940 -3.677 -32.237 1.00 40.72 233 SER A N 1
ATOM 1845 C CA . SER A 1 233 ? -12.090 -3.066 -30.920 1.00 40.72 233 SER A CA 1
ATOM 1846 C C . SER A 1 233 ? -13.163 -3.820 -30.127 1.00 40.72 233 SER A C 1
ATOM 1848 O O . SER A 1 233 ? -14.355 -3.534 -30.270 1.00 40.72 233 SER A O 1
ATOM 1850 N N . ASN A 1 234 ? -12.745 -4.783 -29.308 1.00 38.25 234 ASN A N 1
ATOM 1851 C CA . ASN A 1 234 ? -13.538 -5.232 -28.170 1.00 38.25 234 ASN A CA 1
ATOM 1852 C C . ASN A 1 234 ? -13.486 -4.117 -27.123 1.00 38.25 234 ASN A C 1
ATOM 1854 O O . ASN A 1 234 ? -12.503 -3.966 -26.406 1.00 38.25 234 ASN A O 1
ATOM 1858 N N . ASP A 1 235 ? -14.533 -3.298 -27.087 1.00 43.88 235 ASP A N 1
ATOM 1859 C CA . ASP A 1 235 ? -14.776 -2.321 -26.026 1.00 43.88 235 ASP A CA 1
ATOM 1860 C C . ASP A 1 235 ? -15.260 -3.075 -24.773 1.00 43.88 235 ASP A C 1
ATOM 1862 O O . ASP A 1 235 ? -16.438 -3.045 -24.411 1.00 43.88 235 ASP A O 1
ATOM 1866 N N . GLU A 1 236 ? -14.369 -3.862 -24.162 1.00 55.31 236 GLU A N 1
ATOM 1867 C CA . GLU A 1 236 ? -14.566 -4.330 -22.793 1.00 55.31 236 GLU A CA 1
ATOM 1868 C C . GLU A 1 236 ? -14.296 -3.144 -21.868 1.00 55.31 236 GLU A C 1
ATOM 1870 O O . GLU A 1 236 ? -13.163 -2.708 -21.678 1.00 55.31 236 GLU A O 1
ATOM 1875 N N . THR A 1 237 ? -15.363 -2.570 -21.317 1.00 57.09 237 THR A N 1
ATOM 1876 C CA . THR A 1 237 ? -15.250 -1.494 -20.332 1.00 57.09 237 THR A CA 1
ATOM 1877 C C . THR A 1 237 ? -14.471 -1.983 -19.113 1.00 57.09 237 THR A C 1
ATOM 1879 O O . THR A 1 237 ? -14.981 -2.825 -18.372 1.00 57.09 237 THR A O 1
ATOM 1882 N N . LEU A 1 238 ? -13.280 -1.415 -18.895 1.00 56.72 238 LEU A N 1
ATOM 1883 C CA . LEU A 1 238 ? -12.465 -1.640 -17.700 1.00 56.72 238 LEU A CA 1
ATOM 1884 C C . LEU A 1 238 ? -13.284 -1.369 -16.432 1.00 56.72 238 LEU A C 1
ATOM 1886 O O . LEU A 1 238 ? -13.992 -0.358 -16.334 1.00 56.72 238 LEU A O 1
ATOM 1890 N N . ASP A 1 239 ? -13.186 -2.268 -15.453 1.00 69.38 239 ASP A N 1
ATOM 1891 C CA . ASP A 1 239 ? -13.838 -2.079 -14.163 1.00 69.38 239 ASP A CA 1
ATOM 1892 C C . ASP A 1 239 ? -13.240 -0.829 -13.473 1.00 69.38 239 ASP A C 1
ATOM 1894 O O . ASP A 1 239 ? -12.024 -0.757 -13.296 1.00 69.38 239 ASP A O 1
ATOM 1898 N N . PRO A 1 240 ? -14.054 0.153 -13.026 1.00 67.56 240 PRO A N 1
ATOM 1899 C CA . PRO A 1 240 ? -13.572 1.318 -12.284 1.00 67.56 240 PRO A CA 1
ATOM 1900 C C . PRO A 1 240 ? -12.663 1.015 -11.078 1.00 67.56 240 PRO A C 1
ATOM 1902 O O . PRO A 1 240 ? -11.872 1.874 -10.697 1.00 67.56 240 PRO A O 1
ATOM 1905 N N . ASP A 1 241 ? -12.772 -0.173 -10.475 1.00 62.50 241 ASP A N 1
ATOM 1906 C CA . ASP A 1 241 ? -11.934 -0.605 -9.346 1.00 62.50 241 ASP A CA 1
ATOM 1907 C C . ASP A 1 241 ? -10.596 -1.231 -9.785 1.00 62.50 241 ASP A C 1
ATOM 1909 O O . ASP A 1 241 ? -9.696 -1.387 -8.958 1.00 62.50 241 ASP A O 1
ATOM 1913 N N . GLU A 1 242 ? -10.457 -1.585 -11.065 1.00 72.56 242 GLU A N 1
ATOM 1914 C CA . GLU A 1 242 ? -9.197 -2.010 -11.693 1.00 72.56 242 GLU A CA 1
ATOM 1915 C C . GLU A 1 242 ? -8.405 -0.816 -12.232 1.00 72.56 242 GLU A C 1
ATOM 1917 O O . GLU A 1 242 ? -7.226 -0.945 -12.560 1.00 72.56 242 GLU A O 1
ATOM 1922 N N . LEU A 1 243 ? -9.020 0.372 -12.255 1.00 84.69 243 LEU A N 1
ATOM 1923 C CA . LEU A 1 243 ? -8.335 1.593 -12.638 1.00 84.69 243 LEU A CA 1
ATOM 1924 C C . LEU A 1 243 ? -7.192 1.889 -11.672 1.00 84.69 243 LEU A C 1
ATOM 1926 O O . LEU A 1 243 ? -7.347 2.032 -10.453 1.00 84.69 243 LEU A O 1
ATOM 1930 N N . VAL A 1 244 ? -6.021 2.061 -12.260 1.00 92.00 244 VAL A N 1
ATOM 1931 C CA . VAL A 1 244 ? -4.862 2.600 -11.578 1.00 92.00 244 VAL A CA 1
ATOM 1932 C C . VAL A 1 244 ? -5.105 4.100 -11.358 1.00 92.00 244 VAL A C 1
ATOM 1934 O O . VAL A 1 244 ? -5.315 4.864 -12.294 1.00 92.00 244 VAL A O 1
ATOM 1937 N N . LEU A 1 245 ? -5.161 4.520 -10.090 1.00 94.44 245 LEU A N 1
ATOM 1938 C CA . LEU A 1 245 ? -5.444 5.908 -9.709 1.00 94.44 245 LEU A CA 1
ATOM 1939 C C . LEU A 1 245 ? -4.151 6.710 -9.541 1.00 94.44 245 LEU A C 1
ATOM 1941 O O . LEU A 1 245 ? -3.180 6.216 -8.985 1.00 94.44 245 LEU A O 1
ATOM 1945 N N . SER A 1 246 ? -4.178 7.998 -9.868 1.00 95.81 246 SER A N 1
ATOM 1946 C CA . SER A 1 246 ? -3.012 8.888 -9.760 1.00 95.81 246 SER A CA 1
ATOM 1947 C C . SER A 1 246 ? -2.583 9.235 -8.326 1.00 95.81 246 SER A C 1
ATOM 1949 O O . SER A 1 246 ? -1.588 9.925 -8.125 1.00 95.81 246 SER A O 1
ATOM 1951 N N . ALA A 1 247 ? -3.293 8.792 -7.283 1.00 96.75 247 ALA A N 1
ATOM 1952 C CA . ALA A 1 247 ? -2.921 9.071 -5.895 1.00 96.75 247 ALA A CA 1
ATOM 1953 C C . ALA A 1 247 ? -3.140 7.870 -4.971 1.00 96.75 247 ALA A C 1
ATOM 1955 O O . ALA A 1 247 ? -4.191 7.228 -4.972 1.00 96.75 247 ALA A O 1
ATOM 1956 N N . HIS A 1 248 ? -2.155 7.612 -4.110 1.00 95.25 248 HIS A N 1
ATOM 1957 C CA . HIS A 1 248 ? -2.143 6.460 -3.219 1.00 95.25 248 HIS A CA 1
ATOM 1958 C C . HIS A 1 248 ? -1.593 6.810 -1.836 1.00 95.25 248 HIS A C 1
ATOM 1960 O O . HIS A 1 248 ? -0.515 7.387 -1.704 1.00 95.25 248 HIS A O 1
ATOM 1966 N N . VAL A 1 249 ? -2.298 6.384 -0.785 1.00 94.94 249 VAL A N 1
ATOM 1967 C CA . VAL A 1 249 ? -1.754 6.371 0.578 1.00 94.94 249 VAL A CA 1
ATOM 1968 C C . VAL A 1 249 ? -1.021 5.049 0.788 1.00 94.94 249 VAL A C 1
ATOM 1970 O O . VAL A 1 249 ? -1.635 3.983 0.752 1.00 94.94 249 VAL A O 1
ATOM 1973 N N . GLY A 1 250 ? 0.293 5.093 1.000 1.00 92.38 250 GLY A N 1
ATOM 1974 C CA . GLY A 1 250 ? 1.094 3.881 1.111 1.00 92.38 250 GLY A CA 1
ATOM 1975 C C . GLY A 1 250 ? 2.599 4.110 1.084 1.00 92.38 250 GLY A C 1
ATOM 1976 O O . GLY A 1 250 ? 3.105 5.206 1.315 1.00 92.38 250 GLY A O 1
ATOM 1977 N N . THR A 1 251 ? 3.317 3.021 0.842 1.00 92.00 251 THR A N 1
ATOM 1978 C CA . THR A 1 251 ? 4.775 2.970 0.726 1.00 92.00 251 THR A CA 1
ATOM 1979 C C . THR A 1 251 ? 5.170 2.751 -0.733 1.00 92.00 251 THR A C 1
ATOM 1981 O O . THR A 1 251 ? 4.374 2.234 -1.518 1.00 92.00 251 THR A O 1
ATOM 1984 N N . ASN A 1 252 ? 6.394 3.131 -1.111 1.00 92.62 252 ASN A N 1
ATOM 1985 C CA . ASN A 1 252 ? 6.843 3.049 -2.506 1.00 92.62 252 ASN A CA 1
ATOM 1986 C C . ASN A 1 252 ? 6.754 1.620 -3.072 1.00 92.62 252 ASN A C 1
ATOM 1988 O O . ASN A 1 252 ? 6.310 1.457 -4.200 1.00 92.62 252 ASN A O 1
ATOM 1992 N N . ASP A 1 253 ? 7.056 0.593 -2.266 1.00 91.81 253 ASP A N 1
ATOM 1993 C CA . ASP A 1 253 ? 6.952 -0.825 -2.651 1.00 91.81 253 ASP A CA 1
ATOM 1994 C C . ASP A 1 253 ? 5.521 -1.272 -2.996 1.00 91.81 253 ASP A C 1
ATOM 1996 O O . ASP A 1 253 ? 5.341 -2.302 -3.631 1.00 91.81 253 ASP A O 1
ATOM 2000 N N . LYS A 1 254 ? 4.495 -0.524 -2.568 1.00 92.88 254 LYS A N 1
ATOM 2001 C CA . LYS A 1 254 ? 3.082 -0.795 -2.886 1.00 92.88 254 LYS A CA 1
ATOM 2002 C C . LYS A 1 254 ? 2.580 -0.046 -4.113 1.00 92.88 254 LYS A C 1
ATOM 2004 O O . LYS A 1 254 ? 1.586 -0.466 -4.698 1.00 92.88 254 LYS A O 1
ATOM 2009 N N . VAL A 1 255 ? 3.188 1.098 -4.423 1.00 96.31 255 VAL A N 1
ATOM 2010 C CA . VAL A 1 255 ? 2.726 1.977 -5.502 1.00 96.31 255 VAL A CA 1
ATOM 2011 C C . VAL A 1 255 ? 3.500 1.718 -6.781 1.00 96.31 255 VAL A C 1
ATOM 2013 O O . VAL A 1 255 ? 2.876 1.608 -7.825 1.00 96.31 255 VAL A O 1
ATOM 2016 N N . PHE A 1 256 ? 4.821 1.556 -6.697 1.00 97.88 256 PHE A N 1
ATOM 2017 C CA . PHE A 1 256 ? 5.672 1.365 -7.868 1.00 97.88 256 PHE A CA 1
ATOM 2018 C C . PHE A 1 256 ? 5.223 0.229 -8.805 1.00 97.88 256 PHE A C 1
ATOM 2020 O O . PHE A 1 256 ? 5.173 0.496 -10.000 1.00 97.88 256 PHE A O 1
ATOM 2027 N N . PRO A 1 257 ? 4.801 -0.965 -8.323 1.00 97.06 257 PRO A N 1
ATOM 2028 C CA . PRO A 1 257 ? 4.284 -2.007 -9.213 1.00 97.06 257 PRO A CA 1
ATOM 2029 C C . PRO A 1 257 ? 3.130 -1.520 -10.094 1.00 97.06 257 PRO A C 1
ATOM 2031 O O . PRO A 1 257 ? 3.098 -1.819 -11.271 1.00 97.06 257 PRO A O 1
ATOM 2034 N N . LYS A 1 258 ? 2.231 -0.682 -9.565 1.00 96.19 258 LYS A N 1
ATOM 2035 C CA . LYS A 1 258 ? 1.111 -0.130 -10.344 1.00 96.19 258 LYS A CA 1
ATOM 2036 C C . LYS A 1 258 ? 1.563 0.852 -11.418 1.00 96.19 258 LYS A C 1
ATOM 2038 O O . LYS A 1 258 ? 0.899 0.968 -12.434 1.00 96.19 258 LYS A O 1
ATOM 2043 N N . VAL A 1 259 ? 2.645 1.586 -11.150 1.00 98.06 259 VAL A N 1
ATOM 2044 C CA . VAL A 1 259 ? 3.223 2.541 -12.100 1.00 98.06 259 VAL A CA 1
ATOM 2045 C C . VAL A 1 259 ? 3.871 1.767 -13.240 1.00 98.06 259 VAL A C 1
ATOM 2047 O O . VAL A 1 259 ? 3.512 1.964 -14.391 1.00 98.06 259 VAL A O 1
ATOM 2050 N N . ILE A 1 260 ? 4.790 0.852 -12.928 1.00 98.00 260 ILE A N 1
ATOM 2051 C CA . ILE A 1 260 ? 5.508 0.118 -13.972 1.00 98.00 260 ILE A CA 1
ATOM 2052 C C . ILE A 1 260 ? 4.578 -0.817 -14.760 1.00 98.00 260 ILE A C 1
ATOM 2054 O O . ILE A 1 260 ? 4.670 -0.840 -15.979 1.00 98.00 260 ILE A O 1
ATOM 2058 N N . ASP A 1 261 ? 3.618 -1.482 -14.106 1.00 95.75 261 ASP A N 1
ATOM 2059 C CA . ASP A 1 261 ? 2.658 -2.375 -14.772 1.00 95.75 261 ASP A CA 1
ATOM 2060 C C . ASP A 1 261 ? 1.711 -1.635 -15.731 1.00 95.75 261 ASP A C 1
ATOM 2062 O O . ASP A 1 261 ? 1.198 -2.246 -16.662 1.00 95.75 261 ASP A O 1
ATOM 2066 N N . LEU A 1 262 ? 1.443 -0.343 -15.496 1.00 96.81 262 LEU A N 1
ATOM 2067 C CA . LEU A 1 262 ? 0.567 0.451 -16.362 1.00 96.81 262 LEU A CA 1
ATOM 2068 C C . LEU A 1 262 ? 1.282 0.937 -17.630 1.00 96.81 262 LEU A C 1
ATOM 2070 O O . LEU A 1 262 ? 0.628 1.137 -18.650 1.00 96.81 262 LEU A O 1
ATOM 2074 N N . HIS A 1 263 ? 2.596 1.160 -17.554 1.00 97.75 263 HIS A N 1
ATOM 2075 C CA . HIS A 1 263 ? 3.342 1.873 -18.594 1.00 97.75 263 HIS A CA 1
ATOM 2076 C C . HIS A 1 263 ? 4.396 1.026 -19.313 1.00 97.75 263 HIS A C 1
ATOM 2078 O O . HIS A 1 263 ? 4.882 1.453 -20.356 1.00 97.75 263 HIS A O 1
ATOM 2084 N N . VAL A 1 264 ? 4.785 -0.128 -18.765 1.00 97.25 264 VAL A N 1
ATOM 2085 C CA . VAL A 1 264 ? 5.903 -0.930 -19.275 1.00 97.25 264 VAL A CA 1
ATOM 2086 C C . VAL A 1 264 ? 5.473 -2.378 -19.469 1.00 97.25 264 VAL A C 1
ATOM 2088 O O . VAL A 1 264 ? 5.055 -3.044 -18.518 1.00 97.25 264 VAL A O 1
ATOM 2091 N N . ASP A 1 265 ? 5.645 -2.867 -20.696 1.00 96.19 265 ASP A N 1
ATOM 2092 C CA . ASP A 1 265 ? 5.280 -4.222 -21.101 1.00 96.19 265 ASP A CA 1
ATOM 2093 C C . ASP A 1 265 ? 6.127 -5.304 -20.414 1.00 96.19 265 ASP A C 1
ATOM 2095 O O . ASP A 1 265 ? 7.323 -5.146 -20.141 1.00 96.19 265 ASP A O 1
ATOM 2099 N N . ASP A 1 266 ? 5.509 -6.459 -20.175 1.00 96.69 266 ASP A N 1
ATOM 2100 C CA . ASP A 1 266 ? 6.190 -7.644 -19.662 1.00 96.69 266 ASP A CA 1
ATOM 2101 C C . ASP A 1 266 ? 7.343 -8.060 -20.595 1.00 96.69 266 ASP A C 1
ATOM 2103 O O . ASP A 1 266 ? 7.211 -8.130 -21.816 1.00 96.69 266 ASP A O 1
ATOM 2107 N N . GLY A 1 267 ? 8.500 -8.369 -20.010 1.00 96.44 267 GLY A N 1
ATOM 2108 C CA . GLY A 1 267 ? 9.716 -8.723 -20.742 1.00 96.44 267 GLY A CA 1
ATOM 2109 C C . GLY A 1 267 ? 10.549 -7.533 -21.227 1.00 96.44 267 GLY A C 1
ATOM 2110 O O . GLY A 1 267 ? 11.647 -7.760 -21.741 1.00 96.44 267 GLY A O 1
ATOM 2111 N N . ALA A 1 268 ? 10.105 -6.292 -21.011 1.00 98.06 268 ALA A N 1
ATOM 2112 C CA . ALA A 1 268 ? 10.878 -5.097 -21.342 1.00 98.06 268 ALA A CA 1
ATOM 2113 C C . ALA A 1 268 ? 12.275 -5.089 -20.685 1.00 98.06 268 ALA A C 1
ATOM 2115 O O . ALA A 1 268 ? 12.477 -5.575 -19.562 1.00 98.06 268 ALA A O 1
ATOM 2116 N N . ALA A 1 269 ? 13.254 -4.528 -21.391 1.00 98.50 269 ALA A N 1
ATOM 2117 C CA . ALA A 1 269 ? 14.576 -4.174 -20.903 1.00 98.50 269 ALA A CA 1
ATOM 2118 C C . ALA A 1 269 ? 14.480 -2.918 -20.029 1.00 98.50 269 ALA A C 1
ATOM 2120 O O . ALA A 1 269 ? 14.402 -1.791 -20.519 1.00 98.50 269 ALA A O 1
ATOM 2121 N N . VAL A 1 270 ? 14.514 -3.130 -18.713 1.00 98.62 270 VAL A N 1
ATOM 2122 C CA . VAL A 1 270 ? 14.358 -2.065 -17.718 1.00 98.62 270 VAL A CA 1
ATOM 2123 C C . VAL A 1 270 ? 15.668 -1.855 -16.975 1.00 98.62 270 VAL A C 1
ATOM 2125 O O . VAL A 1 270 ? 16.266 -2.822 -16.506 1.00 98.62 270 VAL A O 1
ATOM 2128 N N . ALA A 1 271 ? 16.104 -0.607 -16.807 1.00 98.50 271 ALA A N 1
ATOM 2129 C CA . ALA A 1 271 ? 17.206 -0.274 -15.909 1.00 98.50 271 ALA A CA 1
ATOM 2130 C C . ALA A 1 271 ? 16.723 0.578 -14.733 1.00 98.50 271 ALA A C 1
ATOM 2132 O O . ALA A 1 271 ? 16.245 1.691 -14.926 1.00 98.50 271 ALA A O 1
ATOM 2133 N N . ASP A 1 272 ? 16.900 0.085 -13.507 1.00 98.31 272 ASP A N 1
ATOM 2134 C CA . ASP A 1 272 ? 16.876 0.940 -12.320 1.00 98.31 272 ASP A CA 1
ATOM 2135 C C . ASP A 1 272 ? 18.301 1.403 -12.051 1.00 98.31 272 ASP A C 1
ATOM 2137 O O . ASP A 1 272 ? 19.159 0.617 -11.640 1.00 98.31 272 ASP A O 1
ATOM 2141 N N . VAL A 1 273 ? 18.556 2.675 -12.347 1.00 97.44 273 VAL A N 1
ATOM 2142 C CA . VAL A 1 273 ? 19.899 3.272 -12.308 1.00 97.44 273 VAL A CA 1
ATOM 2143 C C . VAL A 1 273 ? 20.223 3.909 -10.954 1.00 97.44 273 VAL A C 1
ATOM 2145 O O . VAL A 1 273 ? 21.235 4.591 -10.791 1.00 97.44 273 VAL A O 1
ATOM 2148 N N . THR A 1 274 ? 19.337 3.697 -9.982 1.00 94.56 274 THR A N 1
ATOM 2149 C CA . THR A 1 274 ? 19.389 4.206 -8.606 1.00 94.56 274 THR A CA 1
ATOM 2150 C C . THR A 1 274 ? 18.788 3.178 -7.641 1.00 94.56 274 THR A C 1
ATOM 2152 O O . THR A 1 274 ? 18.010 3.506 -6.742 1.00 94.56 274 THR A O 1
ATOM 2155 N N . TYR A 1 275 ? 19.105 1.904 -7.868 1.00 93.69 275 TYR A N 1
ATOM 2156 C CA . TYR A 1 275 ? 18.400 0.765 -7.283 1.00 93.69 275 TYR A CA 1
ATOM 2157 C C . TYR A 1 275 ? 18.377 0.764 -5.748 1.00 93.69 275 TYR A C 1
ATOM 2159 O O . TYR A 1 275 ? 17.411 0.312 -5.108 1.00 93.69 275 TYR A O 1
ATOM 2167 N N . GLY A 1 276 ? 19.442 1.259 -5.116 1.00 89.94 276 GLY A N 1
ATOM 2168 C CA . GLY A 1 276 ? 19.577 1.302 -3.671 1.00 89.94 276 GLY A CA 1
ATOM 2169 C C . GLY A 1 276 ? 19.373 -0.072 -3.016 1.00 89.94 276 GLY A C 1
ATOM 2170 O O . GLY A 1 276 ? 20.116 -1.023 -3.218 1.00 89.94 276 GLY A O 1
ATOM 2171 N N . ASN A 1 277 ? 18.344 -0.191 -2.175 1.00 88.19 277 ASN A N 1
ATOM 2172 C CA . ASN A 1 277 ? 18.012 -1.457 -1.500 1.00 88.19 277 ASN A CA 1
ATOM 2173 C C . ASN A 1 277 ? 16.896 -2.251 -2.211 1.00 88.19 277 ASN A C 1
ATOM 2175 O O . ASN A 1 277 ? 16.252 -3.088 -1.575 1.00 88.19 277 ASN A O 1
ATOM 2179 N N . GLY A 1 278 ? 16.569 -1.921 -3.465 1.00 91.38 278 GLY A N 1
ATOM 2180 C CA . GLY A 1 278 ? 15.519 -2.595 -4.234 1.00 91.38 278 GLY A CA 1
ATOM 2181 C C . GLY A 1 278 ? 14.110 -2.419 -3.664 1.00 91.38 278 GLY A C 1
ATOM 2182 O O . GLY A 1 278 ? 13.272 -3.310 -3.774 1.00 91.38 278 GLY A O 1
ATOM 2183 N N . THR A 1 279 ? 13.825 -1.297 -2.989 1.00 91.50 279 THR A N 1
ATOM 2184 C CA . THR A 1 279 ? 12.530 -1.113 -2.301 1.00 91.50 279 THR A CA 1
ATOM 2185 C C . THR A 1 279 ? 11.354 -1.124 -3.272 1.00 91.50 279 THR A C 1
ATOM 2187 O O . THR A 1 279 ? 10.322 -1.701 -2.943 1.00 91.50 279 THR A O 1
ATOM 2190 N N . PHE A 1 280 ? 11.507 -0.529 -4.453 1.00 95.75 280 PHE A N 1
ATOM 2191 C CA . PHE A 1 280 ? 10.473 -0.490 -5.491 1.00 95.75 280 PHE A CA 1
ATOM 2192 C C . PHE A 1 280 ? 10.093 -1.889 -5.985 1.00 95.75 280 PHE A C 1
ATOM 2194 O O . PHE A 1 280 ? 8.916 -2.193 -6.162 1.00 95.75 280 PHE A O 1
ATOM 2201 N N . TRP A 1 281 ? 11.084 -2.771 -6.084 1.00 94.88 281 TRP A N 1
ATOM 2202 C CA . TRP A 1 281 ? 10.974 -4.083 -6.714 1.00 94.88 281 TRP A CA 1
ATOM 2203 C C . TRP A 1 281 ? 10.451 -5.192 -5.797 1.00 94.88 281 TRP A C 1
ATOM 2205 O O . TRP A 1 281 ? 10.142 -6.277 -6.270 1.00 94.88 281 TRP A O 1
ATOM 2215 N N . LYS A 1 282 ? 10.278 -4.937 -4.490 1.00 91.75 282 LYS A N 1
ATOM 2216 C CA . LYS A 1 282 ? 9.856 -5.953 -3.496 1.00 91.75 282 LYS A CA 1
ATOM 2217 C C . LYS A 1 282 ? 8.551 -6.681 -3.824 1.00 91.75 282 LYS A C 1
ATOM 2219 O O . LYS A 1 282 ? 8.321 -7.761 -3.290 1.00 91.75 282 LYS A O 1
ATOM 2224 N N . ARG A 1 283 ? 7.671 -6.053 -4.604 1.00 91.44 283 ARG A N 1
ATOM 2225 C CA . ARG A 1 283 ? 6.355 -6.592 -4.984 1.00 91.44 283 ARG A CA 1
ATOM 2226 C C . ARG A 1 283 ? 6.171 -6.698 -6.494 1.00 91.44 283 ARG A C 1
ATOM 2228 O O . ARG A 1 283 ? 5.055 -6.929 -6.942 1.00 91.44 283 ARG A O 1
ATOM 2235 N N . VAL A 1 284 ? 7.241 -6.500 -7.257 1.00 91.31 284 VAL A N 1
ATOM 2236 C CA . VAL A 1 284 ? 7.247 -6.777 -8.690 1.00 91.31 284 VAL A CA 1
ATOM 2237 C C . VAL A 1 284 ? 7.641 -8.241 -8.853 1.00 91.31 284 VAL A C 1
ATOM 2239 O O . VAL A 1 284 ? 8.609 -8.694 -8.239 1.00 91.31 284 VAL A O 1
ATOM 2242 N N . SER A 1 285 ? 6.873 -8.997 -9.637 1.00 87.31 285 SER A N 1
ATOM 2243 C CA . SER A 1 285 ? 7.151 -10.414 -9.876 1.00 87.31 285 SER A CA 1
ATOM 2244 C C . SER A 1 285 ? 8.562 -10.598 -10.436 1.00 87.31 285 SER A C 1
ATOM 2246 O O . SER A 1 285 ? 8.956 -9.946 -11.404 1.00 87.31 285 SER A O 1
ATOM 2248 N N . SER A 1 286 ? 9.341 -11.490 -9.820 1.00 87.19 286 SER A N 1
ATOM 2249 C CA . SER A 1 286 ? 10.700 -11.782 -10.283 1.00 87.19 286 SER A CA 1
ATOM 2250 C C . SER A 1 286 ? 10.668 -12.314 -11.717 1.00 87.19 286 SER A C 1
ATOM 2252 O O . SER A 1 286 ? 9.865 -13.188 -12.034 1.00 87.19 286 SER A O 1
ATOM 2254 N N . GLY A 1 287 ? 11.529 -11.774 -12.580 1.00 89.56 287 GLY A N 1
ATOM 2255 C CA . GLY A 1 287 ? 11.604 -12.158 -13.992 1.00 89.56 287 GLY A CA 1
ATOM 2256 C C . GLY A 1 287 ? 10.517 -11.559 -14.887 1.00 89.56 287 GLY A C 1
ATOM 2257 O O . GLY A 1 287 ? 10.526 -11.844 -16.078 1.00 89.56 287 GLY A O 1
ATOM 2258 N N . LYS A 1 288 ? 9.619 -10.716 -14.352 1.00 94.19 288 LYS A N 1
ATOM 2259 C CA . LYS A 1 288 ? 8.626 -9.989 -15.160 1.00 94.19 288 LYS A CA 1
ATOM 2260 C C . LYS A 1 288 ? 9.281 -9.047 -16.175 1.00 94.19 288 LYS A C 1
ATOM 2262 O O . LYS A 1 288 ? 8.791 -8.905 -17.284 1.00 94.19 288 LYS A O 1
ATOM 2267 N N . TYR A 1 289 ? 10.415 -8.458 -15.804 1.00 97.69 289 TYR A N 1
ATOM 2268 C CA . TYR A 1 289 ? 11.206 -7.567 -16.646 1.00 97.69 289 TYR A CA 1
ATOM 2269 C C . TYR A 1 289 ? 12.645 -8.063 -16.743 1.00 97.69 289 TYR A C 1
ATOM 2271 O O . TYR A 1 289 ? 13.170 -8.671 -15.801 1.00 97.69 289 TYR A O 1
ATOM 2279 N N . ASN A 1 290 ? 13.312 -7.734 -17.848 1.00 97.38 290 ASN A N 1
ATOM 2280 C CA . ASN A 1 290 ? 14.752 -7.907 -18.009 1.00 97.38 290 ASN A CA 1
ATOM 2281 C C . ASN A 1 290 ? 15.483 -6.781 -17.258 1.00 97.38 290 ASN A C 1
ATOM 2283 O O . ASN A 1 290 ? 16.045 -5.869 -17.866 1.00 97.38 290 ASN A O 1
ATOM 2287 N N . LEU A 1 291 ? 15.407 -6.829 -15.924 1.00 97.62 291 LEU A N 1
ATOM 2288 C CA . LEU A 1 291 ? 15.885 -5.780 -15.027 1.00 97.62 291 LEU A CA 1
ATOM 2289 C C . LEU A 1 291 ? 17.416 -5.732 -14.955 1.00 97.62 291 LEU A C 1
ATOM 2291 O O . LEU A 1 291 ? 18.066 -6.747 -14.709 1.00 97.62 291 LEU A O 1
ATOM 2295 N N . ARG A 1 292 ? 17.958 -4.520 -15.082 1.00 97.44 292 ARG A N 1
ATOM 2296 C CA . ARG A 1 292 ? 19.339 -4.144 -14.773 1.00 97.44 292 ARG A CA 1
ATOM 2297 C C . ARG A 1 292 ? 19.320 -3.200 -13.572 1.00 97.44 292 ARG A C 1
ATOM 2299 O O . ARG A 1 292 ? 18.851 -2.070 -13.671 1.00 97.44 292 ARG A O 1
ATOM 2306 N N . ALA A 1 293 ? 19.777 -3.681 -12.429 1.00 96.50 293 ALA A N 1
ATOM 2307 C CA . ALA A 1 293 ? 19.749 -3.005 -11.143 1.00 96.50 293 ALA A CA 1
ATOM 2308 C C . ALA A 1 293 ? 21.140 -2.464 -10.793 1.00 96.50 293 ALA A C 1
ATOM 2310 O O . ALA A 1 293 ? 22.046 -3.213 -10.413 1.00 96.50 293 ALA A O 1
ATOM 2311 N N . THR A 1 294 ? 21.304 -1.147 -10.904 1.00 95.50 294 THR A N 1
ATOM 2312 C CA . THR A 1 294 ? 22.580 -0.465 -10.668 1.00 95.50 294 THR A CA 1
ATOM 2313 C C . THR A 1 294 ? 22.408 0.723 -9.729 1.00 95.50 294 THR A C 1
ATOM 2315 O O . THR A 1 294 ? 21.330 1.302 -9.623 1.00 95.50 294 THR A O 1
ATOM 2318 N N . ASP A 1 295 ? 23.460 1.060 -8.992 1.00 92.38 295 ASP A N 1
ATOM 2319 C CA . ASP A 1 295 ? 23.477 2.188 -8.060 1.00 92.38 295 ASP A CA 1
ATOM 2320 C C . ASP A 1 295 ? 24.887 2.778 -7.997 1.00 92.38 295 ASP A C 1
ATOM 2322 O O . ASP A 1 295 ? 25.872 2.101 -8.307 1.00 92.38 295 ASP A O 1
ATOM 2326 N N . LEU A 1 296 ? 24.995 4.031 -7.562 1.00 87.56 296 LEU A N 1
ATOM 2327 C CA . LEU A 1 296 ? 26.288 4.675 -7.361 1.00 87.56 296 LEU A CA 1
ATOM 2328 C C . LEU A 1 296 ? 27.092 3.995 -6.241 1.00 87.56 296 LEU A C 1
ATOM 2330 O O . LEU A 1 296 ? 28.318 3.946 -6.308 1.00 87.56 296 LEU A O 1
ATOM 2334 N N . ASP A 1 297 ? 26.418 3.492 -5.205 1.00 84.19 297 ASP A N 1
ATOM 2335 C CA . ASP A 1 297 ? 27.036 2.716 -4.134 1.00 84.19 297 ASP A CA 1
ATOM 2336 C C . ASP A 1 297 ? 27.184 1.248 -4.583 1.00 84.19 297 ASP A C 1
ATOM 2338 O O . ASP A 1 297 ? 26.171 0.555 -4.728 1.00 84.19 297 ASP A O 1
ATOM 2342 N N . PRO A 1 298 ? 28.413 0.721 -4.756 1.00 84.12 298 PRO A N 1
ATOM 2343 C CA . PRO A 1 298 ? 28.621 -0.656 -5.212 1.00 84.12 298 PRO A CA 1
ATOM 2344 C C . PRO A 1 298 ? 27.943 -1.699 -4.313 1.00 84.12 298 PRO A C 1
ATOM 2346 O O . PRO A 1 298 ? 27.477 -2.731 -4.786 1.00 84.12 298 PRO A O 1
ATOM 2349 N N . ALA A 1 299 ? 27.809 -1.424 -3.008 1.00 83.81 299 ALA A N 1
ATOM 2350 C CA . ALA A 1 299 ? 27.131 -2.329 -2.075 1.00 83.81 299 ALA A CA 1
ATOM 2351 C C . ALA A 1 299 ? 25.613 -2.441 -2.325 1.00 83.81 299 ALA A C 1
ATOM 2353 O O . ALA A 1 299 ? 24.952 -3.322 -1.771 1.00 83.81 299 ALA A O 1
ATOM 2354 N N . LYS A 1 300 ? 25.064 -1.531 -3.131 1.00 85.31 300 LYS A N 1
ATOM 2355 C CA . LYS A 1 300 ? 23.651 -1.403 -3.500 1.00 85.31 300 LYS A CA 1
ATOM 2356 C C . LYS A 1 300 ? 23.416 -1.559 -5.001 1.00 85.31 300 LYS A C 1
ATOM 2358 O O . LYS A 1 300 ? 22.311 -1.307 -5.470 1.00 85.31 300 LYS A O 1
ATOM 2363 N N . SER A 1 301 ? 24.433 -1.992 -5.741 1.00 89.00 301 SER A N 1
ATOM 2364 C CA . SER A 1 301 ? 24.397 -2.155 -7.189 1.00 89.00 301 SER A CA 1
ATOM 2365 C C . SER A 1 301 ? 24.558 -3.636 -7.554 1.00 89.00 301 SER A C 1
ATOM 2367 O O . SER A 1 301 ? 25.672 -4.067 -7.842 1.00 89.00 301 SER A O 1
ATOM 2369 N N . PRO A 1 302 ? 23.478 -4.446 -7.533 1.00 90.56 302 PRO A N 1
ATOM 2370 C CA . PRO A 1 302 ? 23.548 -5.886 -7.800 1.00 90.56 302 PRO A CA 1
ATOM 2371 C C . PRO A 1 302 ? 24.272 -6.256 -9.097 1.00 90.56 302 PRO A C 1
ATOM 2373 O O . PRO A 1 302 ? 24.949 -7.282 -9.135 1.00 90.56 302 PRO A O 1
ATOM 2376 N N . ASP A 1 303 ? 24.158 -5.409 -10.122 1.00 91.94 303 ASP A N 1
ATOM 2377 C CA . ASP A 1 303 ? 24.700 -5.674 -11.454 1.00 91.94 303 ASP A CA 1
ATOM 2378 C C . ASP A 1 303 ? 25.999 -4.898 -11.761 1.00 91.94 303 ASP A C 1
ATOM 2380 O O . ASP A 1 303 ? 26.417 -4.829 -12.917 1.00 91.94 303 ASP A O 1
ATOM 2384 N N . SER A 1 304 ? 26.665 -4.309 -10.753 1.00 90.25 304 SER A N 1
ATOM 2385 C CA . SER A 1 304 ? 27.994 -3.691 -10.924 1.00 90.25 304 SER A CA 1
ATOM 2386 C C . SER A 1 304 ? 28.838 -3.707 -9.649 1.00 90.25 304 SER A C 1
ATOM 2388 O O . SER A 1 304 ? 28.415 -3.223 -8.604 1.00 90.25 304 SER A O 1
ATOM 2390 N N . ASP A 1 305 ? 30.084 -4.169 -9.775 1.00 86.12 305 ASP A N 1
ATOM 2391 C CA . ASP A 1 305 ? 31.069 -4.204 -8.685 1.00 86.12 305 ASP A CA 1
ATOM 2392 C C . ASP A 1 305 ? 31.725 -2.836 -8.400 1.00 86.12 305 ASP A C 1
ATOM 2394 O O . ASP A 1 305 ? 32.351 -2.654 -7.354 1.00 86.12 305 ASP A O 1
ATOM 2398 N N . GLU A 1 306 ? 31.624 -1.875 -9.325 1.00 85.06 306 GLU A N 1
ATOM 2399 C CA . GLU A 1 306 ? 32.311 -0.572 -9.236 1.00 85.06 306 GLU A CA 1
ATOM 2400 C C . GLU A 1 306 ? 31.366 0.593 -8.897 1.00 85.06 306 GLU A C 1
ATOM 2402 O O . GLU A 1 306 ? 31.838 1.691 -8.592 1.00 85.06 306 GLU A O 1
ATOM 2407 N N . GLY A 1 307 ? 30.051 0.341 -8.882 1.00 86.62 307 GLY A N 1
ATOM 2408 C CA . GLY A 1 307 ? 29.018 1.377 -8.808 1.00 86.62 307 GLY A CA 1
ATOM 2409 C C . GLY A 1 307 ? 28.885 2.133 -10.135 1.00 86.62 307 GLY A C 1
ATOM 2410 O O . GLY A 1 307 ? 29.844 2.255 -10.897 1.00 86.62 307 GLY A O 1
ATOM 2411 N N . ILE A 1 308 ? 27.683 2.603 -10.456 1.00 91.12 308 ILE A N 1
ATOM 2412 C CA . ILE A 1 308 ? 27.384 3.289 -11.722 1.00 91.12 308 ILE A CA 1
ATOM 2413 C C . ILE A 1 308 ? 26.777 4.657 -11.429 1.00 91.12 308 ILE A C 1
ATOM 2415 O O . ILE A 1 308 ? 25.855 4.796 -10.630 1.00 91.12 308 ILE A O 1
ATOM 2419 N N . ASP A 1 309 ? 27.316 5.684 -12.082 1.00 90.19 309 ASP A N 1
ATOM 2420 C CA . ASP A 1 309 ? 26.775 7.035 -12.020 1.00 90.19 309 ASP A CA 1
ATOM 2421 C C . AS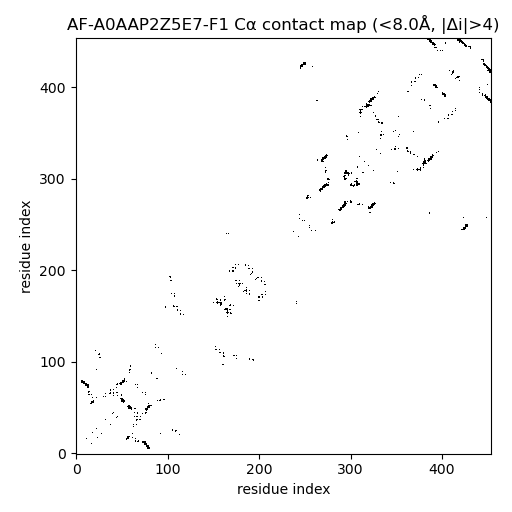P A 1 309 ? 25.603 7.148 -12.999 1.00 90.19 309 ASP A C 1
ATOM 2423 O O . ASP A 1 309 ? 25.771 6.961 -14.199 1.00 90.19 309 ASP A O 1
ATOM 2427 N N . CYS A 1 310 ? 24.413 7.485 -12.505 1.00 93.94 310 CYS A N 1
ATOM 2428 C CA . CYS A 1 310 ? 23.221 7.634 -13.344 1.00 93.94 310 CYS A CA 1
ATOM 2429 C C . CYS A 1 310 ? 23.298 8.757 -14.401 1.00 93.94 310 CYS A C 1
ATOM 2431 O O . CYS A 1 310 ? 22.367 8.907 -15.185 1.00 93.94 310 CYS A O 1
ATOM 2433 N N . ARG A 1 311 ? 24.380 9.548 -14.428 1.00 94.00 311 ARG A N 1
ATOM 2434 C CA . ARG A 1 311 ? 24.678 10.546 -15.471 1.00 94.00 311 ARG A CA 1
ATOM 2435 C C . ARG A 1 311 ? 25.620 10.031 -16.565 1.00 94.00 311 ARG A C 1
ATOM 2437 O O . ARG A 1 311 ? 25.880 10.763 -17.512 1.00 94.00 311 ARG A O 1
ATOM 2444 N N . ASP A 1 312 ? 26.167 8.828 -16.405 1.00 94.50 312 ASP A N 1
ATOM 2445 C CA . ASP A 1 312 ? 27.080 8.178 -17.353 1.00 94.50 312 ASP A CA 1
ATOM 2446 C C . ASP A 1 312 ? 26.841 6.659 -17.315 1.00 94.50 312 ASP A C 1
ATOM 2448 O O . ASP A 1 312 ? 27.533 5.892 -16.638 1.00 94.50 312 ASP A O 1
ATOM 2452 N N . LEU A 1 313 ? 25.772 6.233 -17.984 1.00 96.62 313 LEU A N 1
ATOM 2453 C CA . LEU A 1 313 ? 25.287 4.862 -17.990 1.00 96.62 313 LEU A CA 1
ATOM 2454 C C . LEU A 1 313 ? 26.067 4.006 -18.998 1.00 96.62 313 LEU A C 1
ATOM 2456 O O . LEU A 1 313 ? 26.294 4.415 -20.139 1.00 96.62 313 LEU A O 1
ATOM 2460 N N . PRO A 1 314 ? 26.390 2.744 -18.663 1.00 96.00 314 PRO A N 1
ATOM 2461 C CA . PRO A 1 314 ? 27.175 1.863 -19.531 1.00 96.00 314 PRO A CA 1
ATOM 2462 C C . PRO A 1 314 ? 26.379 1.280 -20.715 1.00 96.00 314 PRO A C 1
ATOM 2464 O O . PRO A 1 314 ? 26.858 0.362 -21.387 1.00 96.00 314 PRO A O 1
ATOM 2467 N N . TYR A 1 315 ? 25.160 1.765 -20.958 1.00 97.31 315 TYR A N 1
ATOM 2468 C CA . TYR A 1 315 ? 24.256 1.271 -21.995 1.00 97.31 315 TYR A CA 1
ATOM 2469 C C . TYR A 1 315 ? 24.407 2.073 -23.291 1.00 97.31 315 TYR A C 1
ATOM 2471 O O . TYR A 1 315 ? 24.784 3.251 -23.293 1.00 97.31 315 TYR A O 1
ATOM 2479 N N . LYS A 1 316 ? 24.130 1.424 -24.420 1.00 98.12 316 LYS A N 1
ATOM 2480 C CA . LYS A 1 316 ? 24.132 2.071 -25.735 1.00 98.12 316 LYS A CA 1
ATOM 2481 C C . LYS A 1 316 ? 22.926 2.993 -25.883 1.00 98.12 316 LYS A C 1
ATOM 2483 O O . LYS A 1 316 ? 21.946 2.879 -25.155 1.00 98.12 316 LYS A O 1
ATOM 2488 N N . ASP A 1 317 ? 23.019 3.881 -26.863 1.00 98.25 317 ASP A N 1
ATOM 2489 C CA . ASP A 1 317 ? 21.902 4.724 -27.276 1.00 98.25 317 ASP A CA 1
ATOM 2490 C C . ASP A 1 317 ? 20.717 3.838 -27.69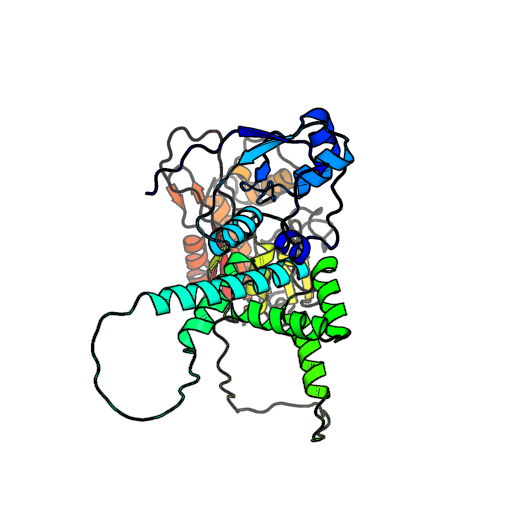4 1.00 98.25 317 ASP A C 1
ATOM 2492 O O . ASP A 1 317 ? 20.907 2.899 -28.477 1.00 98.25 317 ASP A O 1
ATOM 2496 N N . GLY A 1 318 ? 19.522 4.130 -27.176 1.00 97.88 318 GLY A N 1
ATOM 2497 C CA . GLY A 1 318 ? 18.300 3.386 -27.502 1.00 97.88 318 GLY A CA 1
ATOM 2498 C C . GLY A 1 318 ? 18.307 1.905 -27.118 1.00 97.88 318 GLY A C 1
ATOM 2499 O O . GLY A 1 318 ? 17.725 1.090 -27.827 1.00 97.88 318 GLY A O 1
ATOM 2500 N N . GLU A 1 319 ? 19.033 1.519 -26.067 1.00 98.31 319 GLU A N 1
ATOM 2501 C CA . GLU A 1 319 ? 19.122 0.121 -25.631 1.00 98.31 319 GLU A CA 1
ATOM 2502 C C . GLU A 1 319 ? 17.984 -0.306 -24.692 1.00 98.31 319 GLU A C 1
ATOM 2504 O O . GLU A 1 319 ? 17.752 -1.505 -24.532 1.00 98.31 319 GLU A O 1
ATOM 2509 N N . LEU A 1 320 ? 17.329 0.645 -24.027 1.00 98.56 320 LEU A N 1
ATOM 2510 C CA . LEU A 1 320 ? 16.378 0.373 -22.954 1.00 98.56 320 LEU A CA 1
ATOM 2511 C C . LEU A 1 320 ? 14.960 0.790 -23.334 1.00 98.56 320 LEU A C 1
ATOM 2513 O O . LEU A 1 320 ? 14.755 1.885 -23.851 1.00 98.56 320 LEU A O 1
ATOM 2517 N N . ASP A 1 321 ? 13.999 -0.050 -22.960 1.00 98.69 321 ASP A N 1
ATOM 2518 C CA . ASP A 1 321 ? 12.569 0.244 -23.074 1.00 98.69 321 ASP A CA 1
ATOM 2519 C C . ASP A 1 321 ? 12.101 1.108 -21.888 1.00 98.69 321 ASP A C 1
ATOM 2521 O O . ASP A 1 321 ? 11.157 1.889 -21.990 1.00 98.69 321 ASP A O 1
ATOM 2525 N N . CYS A 1 322 ? 12.754 0.978 -20.723 1.00 98.81 322 CYS A N 1
ATOM 2526 C CA . CYS A 1 322 ? 12.452 1.802 -19.556 1.00 98.81 322 CYS A CA 1
ATOM 2527 C C . CYS A 1 322 ? 13.677 2.094 -18.678 1.00 98.81 322 CYS A C 1
ATOM 2529 O O . CYS A 1 322 ? 14.509 1.222 -18.411 1.00 98.81 322 CYS A O 1
ATOM 2531 N N . VAL A 1 323 ? 13.742 3.322 -18.160 1.00 98.81 323 VAL A N 1
ATOM 2532 C CA . VAL A 1 323 ? 14.699 3.756 -17.137 1.00 98.81 323 VAL A CA 1
ATOM 2533 C C . VAL A 1 323 ? 13.939 4.236 -15.904 1.00 98.81 323 VAL A C 1
ATOM 2535 O O . VAL A 1 323 ? 13.033 5.063 -15.994 1.00 98.81 323 VAL A O 1
ATOM 2538 N N . VAL A 1 324 ? 14.336 3.743 -14.732 1.00 98.69 324 VAL A N 1
ATOM 2539 C CA . VAL A 1 324 ? 13.815 4.151 -13.424 1.00 98.69 324 VAL A CA 1
ATOM 2540 C C . VAL A 1 324 ? 14.880 4.967 -12.697 1.00 98.69 324 VAL A C 1
ATOM 2542 O O . VAL A 1 324 ? 16.011 4.511 -12.531 1.00 98.69 324 VAL A O 1
ATOM 2545 N N . LEU A 1 325 ? 14.511 6.177 -12.268 1.00 97.25 325 LEU A N 1
ATOM 2546 C CA . LEU A 1 325 ? 15.423 7.185 -11.727 1.00 97.25 325 LEU A CA 1
ATOM 2547 C C . LEU A 1 325 ? 14.901 7.763 -10.390 1.00 97.25 325 LEU A C 1
ATOM 2549 O O . LEU A 1 325 ? 13.931 8.515 -10.362 1.00 97.25 325 LEU A O 1
ATOM 2553 N N . ASP A 1 326 ? 15.564 7.449 -9.275 1.00 94.31 326 ASP A N 1
ATOM 2554 C CA . ASP A 1 326 ? 15.329 7.928 -7.894 1.00 94.31 326 ASP A CA 1
ATOM 2555 C C . ASP A 1 326 ? 16.626 8.453 -7.234 1.00 94.31 326 ASP A C 1
ATOM 2557 O O . ASP A 1 326 ? 17.085 7.929 -6.212 1.00 94.31 326 ASP A O 1
ATOM 2561 N N . PRO A 1 327 ? 17.286 9.478 -7.806 1.00 83.50 327 PRO A N 1
ATOM 2562 C CA . PRO A 1 327 ? 18.503 10.024 -7.233 1.00 83.50 327 PRO A CA 1
ATOM 2563 C C . PRO A 1 327 ? 18.205 10.744 -5.904 1.00 83.50 327 PRO A C 1
ATOM 2565 O O . PRO A 1 327 ? 17.086 11.206 -5.654 1.00 83.50 327 PRO A O 1
ATOM 2568 N N . PRO A 1 328 ? 19.204 10.882 -5.016 1.00 74.56 328 PRO A N 1
ATOM 2569 C CA . PRO A 1 328 ? 19.001 11.473 -3.699 1.00 74.56 328 PRO A CA 1
ATOM 2570 C C . PRO A 1 328 ? 18.540 12.937 -3.787 1.00 74.56 328 PRO A C 1
ATOM 2572 O O . PRO A 1 328 ? 19.259 13.816 -4.246 1.00 74.56 328 PRO A O 1
ATOM 2575 N N . TYR A 1 329 ? 17.353 13.220 -3.252 1.00 61.72 329 TYR A N 1
ATOM 2576 C CA . TYR A 1 329 ? 16.705 14.538 -3.332 1.00 61.72 329 TYR A CA 1
ATOM 2577 C C . TYR A 1 329 ? 16.895 15.431 -2.095 1.00 61.72 329 TYR A C 1
ATOM 2579 O O . TYR A 1 329 ? 16.397 16.552 -2.068 1.00 61.72 329 TYR A O 1
ATOM 2587 N N . ALA A 1 330 ? 17.566 14.969 -1.032 1.00 57.88 330 ALA A N 1
ATOM 2588 C CA . ALA A 1 330 ? 17.730 15.781 0.176 1.00 57.88 330 ALA A CA 1
ATOM 2589 C C . ALA A 1 330 ? 18.976 16.681 0.097 1.00 57.88 330 ALA A C 1
ATOM 2591 O O . ALA A 1 330 ? 20.105 16.190 0.135 1.00 57.88 330 ALA A O 1
ATOM 2592 N N . GLU A 1 331 ? 18.774 18.006 0.118 1.00 52.69 331 GLU A N 1
ATOM 2593 C CA . GLU A 1 331 ? 19.846 19.019 0.048 1.00 52.69 331 GLU A CA 1
ATOM 2594 C C . GLU A 1 331 ? 21.003 18.796 1.044 1.00 52.69 331 GLU A C 1
ATOM 2596 O O . GLU A 1 331 ? 22.150 19.136 0.764 1.00 52.69 331 GLU A O 1
ATOM 2601 N N . GLY A 1 332 ? 20.726 18.184 2.203 1.00 50.91 332 GLY A N 1
ATOM 2602 C CA . GLY A 1 332 ? 21.718 17.916 3.247 1.00 50.91 332 GLY A CA 1
ATOM 2603 C C . GLY A 1 332 ? 22.817 16.923 2.853 1.00 50.91 332 GLY A C 1
ATOM 2604 O O . GLY A 1 332 ? 23.844 16.887 3.531 1.00 50.91 332 GLY A O 1
ATOM 2605 N N . PHE A 1 333 ? 22.626 16.149 1.779 1.00 50.00 333 PHE A N 1
ATOM 2606 C CA . PHE A 1 333 ? 23.671 15.294 1.210 1.00 50.00 333 PHE A CA 1
ATOM 2607 C C . PHE A 1 333 ? 24.732 16.093 0.436 1.00 50.00 333 PHE A C 1
ATOM 2609 O O . PHE A 1 333 ? 25.875 15.650 0.340 1.00 50.00 333 PHE A O 1
ATOM 2616 N N . TYR A 1 334 ? 24.384 17.295 -0.032 1.00 51.03 334 TYR A N 1
ATOM 2617 C CA . TYR A 1 334 ? 25.221 18.161 -0.870 1.00 51.03 334 TYR A CA 1
ATOM 2618 C C . TYR A 1 334 ? 25.891 19.303 -0.085 1.00 51.03 334 TYR A C 1
ATOM 2620 O O . TYR A 1 334 ? 26.554 20.157 -0.668 1.00 51.03 334 TYR A O 1
ATOM 2628 N N . ASP A 1 335 ? 25.729 19.337 1.243 1.00 49.47 335 ASP A N 1
ATOM 2629 C CA . ASP A 1 335 ? 26.361 20.326 2.122 1.00 49.47 335 ASP A CA 1
ATOM 2630 C C . ASP A 1 335 ? 27.766 19.852 2.556 1.00 49.47 335 ASP A C 1
ATOM 2632 O O . ASP A 1 335 ? 27.941 18.791 3.180 1.00 49.47 335 ASP A O 1
ATOM 2636 N N . GLY A 1 336 ? 28.786 20.639 2.200 1.00 44.25 336 GLY A N 1
ATOM 2637 C CA . GLY A 1 336 ? 30.207 20.273 2.256 1.00 44.25 336 GLY A CA 1
ATOM 2638 C C . GLY A 1 336 ? 30.794 20.048 3.656 1.00 44.25 336 GLY A C 1
ATOM 2639 O O . GLY A 1 336 ? 31.900 19.529 3.761 1.00 44.25 336 GLY A O 1
ATOM 2640 N N . ASP A 1 337 ? 30.070 20.374 4.733 1.00 44.41 337 ASP A N 1
ATOM 2641 C CA . ASP A 1 337 ? 30.646 20.482 6.088 1.00 44.41 337 ASP A CA 1
ATOM 2642 C C . ASP A 1 337 ? 30.204 19.379 7.082 1.00 44.41 337 ASP A C 1
ATOM 2644 O O . ASP A 1 337 ? 30.490 19.437 8.279 1.00 44.41 337 ASP A O 1
ATOM 2648 N N . ARG A 1 338 ? 29.499 18.332 6.621 1.00 42.59 338 ARG A N 1
ATOM 2649 C CA . ARG A 1 338 ? 29.133 17.173 7.471 1.00 42.59 338 ARG A CA 1
ATOM 2650 C C . ARG A 1 338 ? 30.105 16.004 7.309 1.00 42.59 338 ARG A C 1
ATOM 2652 O O . ARG A 1 338 ? 30.109 15.349 6.271 1.00 42.59 338 ARG A O 1
ATOM 2659 N N . THR A 1 339 ? 30.874 15.718 8.357 1.00 37.69 339 THR A N 1
ATOM 2660 C CA . THR A 1 339 ? 31.914 14.670 8.411 1.00 37.69 339 THR A CA 1
ATOM 2661 C C . THR A 1 339 ? 31.500 13.380 9.139 1.00 37.69 339 THR A C 1
ATOM 2663 O O . THR A 1 339 ? 32.353 12.544 9.409 1.00 37.69 339 THR A O 1
ATOM 2666 N N . ASN A 1 340 ? 30.209 13.172 9.431 1.00 39.31 340 ASN A N 1
ATOM 2667 C CA . ASN A 1 340 ? 29.716 11.987 10.158 1.00 39.31 340 ASN A CA 1
ATOM 2668 C C . ASN A 1 340 ? 28.669 11.188 9.355 1.00 39.31 340 ASN A C 1
ATOM 2670 O O . ASN A 1 340 ? 27.587 10.905 9.868 1.00 39.31 340 ASN A O 1
ATOM 2674 N N . GLY A 1 341 ? 28.976 10.873 8.098 1.00 42.16 341 GLY A N 1
ATOM 2675 C CA . GLY A 1 341 ? 28.074 10.168 7.185 1.00 42.16 341 GLY A CA 1
ATOM 2676 C C . GLY A 1 341 ? 28.390 8.687 6.998 1.00 42.16 341 GLY A C 1
ATOM 2677 O O . GLY A 1 341 ? 29.544 8.283 7.114 1.00 42.16 341 GLY A O 1
ATOM 2678 N N . SER A 1 342 ? 27.363 7.886 6.700 1.00 48.81 342 SER A N 1
ATOM 2679 C CA . SER A 1 342 ? 27.499 6.487 6.244 1.00 48.81 342 SER A CA 1
ATOM 2680 C C . SER A 1 342 ? 28.321 6.369 4.942 1.00 48.81 342 SER A C 1
ATOM 2682 O O . SER A 1 342 ? 28.487 7.365 4.243 1.00 48.81 342 SER A O 1
ATOM 2684 N N . GLU A 1 343 ? 28.811 5.176 4.570 1.00 46.66 343 GLU A N 1
ATOM 2685 C CA . GLU A 1 343 ? 29.558 4.969 3.305 1.00 46.66 343 GLU A CA 1
ATOM 2686 C C . GLU A 1 343 ? 28.782 5.446 2.062 1.00 46.66 343 GLU A C 1
ATOM 2688 O O . GLU A 1 343 ? 29.370 6.016 1.148 1.00 46.66 343 GLU A O 1
ATOM 2693 N N . SER A 1 344 ? 27.450 5.354 2.059 1.00 46.50 344 SER A N 1
ATOM 2694 C CA . SER A 1 344 ? 26.627 5.906 0.976 1.00 46.50 344 SER A CA 1
ATOM 2695 C C . SER A 1 344 ? 26.650 7.445 0.911 1.00 46.50 344 SER A C 1
ATOM 2697 O O . SER A 1 344 ? 26.534 8.015 -0.168 1.00 46.50 344 SER A O 1
ATOM 2699 N N . GLU A 1 345 ? 26.841 8.148 2.037 1.00 53.72 345 GLU A N 1
ATOM 2700 C CA . GLU A 1 345 ? 27.029 9.611 2.031 1.00 53.72 345 GLU A CA 1
ATOM 2701 C C . GLU A 1 345 ? 28.383 10.014 1.435 1.00 53.72 345 GLU A C 1
ATOM 2703 O O . GLU A 1 345 ? 28.498 11.104 0.876 1.00 53.72 345 GLU A O 1
ATOM 2708 N N . TYR A 1 346 ? 29.398 9.149 1.532 1.00 54.44 346 TYR A N 1
ATOM 2709 C CA . TYR A 1 346 ? 30.694 9.379 0.896 1.00 54.44 346 TYR A CA 1
ATOM 2710 C C . TYR A 1 346 ? 30.565 9.369 -0.629 1.00 54.44 346 TYR A C 1
ATOM 2712 O O . TYR A 1 346 ? 30.996 10.329 -1.262 1.00 54.44 346 TYR A O 1
ATOM 2720 N N . TRP A 1 347 ? 29.910 8.360 -1.209 1.00 52.84 347 TRP A N 1
ATOM 2721 C CA . TRP A 1 347 ? 29.736 8.255 -2.663 1.00 52.84 347 TRP A CA 1
ATOM 2722 C C . TRP A 1 347 ? 28.927 9.417 -3.247 1.00 52.84 347 TRP A C 1
ATOM 2724 O O . TRP A 1 347 ? 29.345 10.027 -4.232 1.00 52.84 347 TRP A O 1
ATOM 2734 N N . ILE A 1 348 ? 27.832 9.807 -2.584 1.00 58.56 348 ILE A N 1
ATOM 2735 C CA . ILE A 1 348 ? 27.015 10.958 -2.998 1.00 58.56 348 ILE A CA 1
ATOM 2736 C C . ILE A 1 348 ? 27.844 12.254 -2.987 1.00 58.56 348 ILE A C 1
ATOM 2738 O O . ILE A 1 348 ? 27.766 13.054 -3.920 1.00 58.56 348 ILE A O 1
ATOM 2742 N N . LYS A 1 349 ? 28.684 12.464 -1.967 1.00 59.53 349 LYS A N 1
ATOM 2743 C CA . LYS A 1 349 ? 29.562 13.641 -1.908 1.00 59.53 349 LYS A CA 1
ATOM 2744 C C . LYS A 1 349 ? 30.686 13.592 -2.941 1.00 59.53 349 LYS A C 1
ATOM 2746 O O . LYS A 1 349 ? 30.947 14.596 -3.598 1.00 59.53 349 LYS A O 1
ATOM 2751 N N . ASP A 1 350 ? 31.342 12.444 -3.085 1.00 56.66 350 ASP A N 1
ATOM 2752 C CA . ASP A 1 350 ? 32.508 12.268 -3.952 1.00 56.66 350 ASP A CA 1
ATOM 2753 C C . ASP A 1 350 ? 32.159 12.437 -5.434 1.00 56.66 350 ASP A C 1
ATOM 2755 O O . ASP A 1 350 ? 32.902 13.097 -6.160 1.00 56.66 350 ASP A O 1
ATOM 2759 N N . ARG A 1 351 ? 31.018 11.887 -5.871 1.00 56.75 351 ARG A N 1
ATOM 2760 C CA . ARG A 1 351 ? 30.636 11.820 -7.289 1.00 56.75 351 ARG A CA 1
ATOM 2761 C C . ARG A 1 351 ? 29.536 12.805 -7.675 1.00 56.75 351 ARG A C 1
ATOM 2763 O O . ARG A 1 351 ? 29.673 13.456 -8.708 1.00 56.75 351 ARG A O 1
ATOM 2770 N N . TYR A 1 352 ? 28.490 12.989 -6.861 1.00 60.62 352 TYR A N 1
ATOM 2771 C CA . TYR A 1 352 ? 27.399 13.914 -7.207 1.00 60.62 352 TYR A CA 1
ATOM 2772 C C . TYR A 1 352 ? 27.662 15.357 -6.768 1.00 60.62 352 TYR A C 1
ATOM 2774 O O . TYR A 1 352 ? 27.439 16.271 -7.558 1.00 60.62 352 TYR A O 1
ATOM 2782 N N . ALA A 1 353 ? 28.170 15.592 -5.553 1.00 54.97 353 ALA A N 1
ATOM 2783 C CA . ALA A 1 353 ? 28.389 16.959 -5.065 1.00 54.97 353 ALA A CA 1
ATOM 2784 C C . ALA A 1 353 ? 29.634 17.638 -5.674 1.00 54.97 353 ALA A C 1
ATOM 2786 O O . ALA A 1 353 ? 29.602 18.834 -5.955 1.00 54.97 353 ALA A O 1
ATOM 2787 N N . ASN A 1 354 ? 30.718 16.894 -5.925 1.00 51.91 354 ASN A N 1
ATOM 2788 C CA . ASN A 1 354 ? 31.957 17.462 -6.483 1.00 51.91 354 ASN A CA 1
ATOM 2789 C C . ASN A 1 354 ? 31.933 17.682 -8.006 1.00 51.91 354 ASN A C 1
ATOM 2791 O O . ASN A 1 354 ? 32.805 18.369 -8.529 1.00 51.91 354 ASN A O 1
ATOM 2795 N N . ALA A 1 355 ? 30.964 17.114 -8.727 1.00 49.69 355 ALA A N 1
ATOM 2796 C CA . ALA A 1 355 ? 30.892 17.212 -10.187 1.00 49.69 355 ALA A CA 1
ATOM 2797 C C . ALA A 1 355 ? 30.354 18.562 -10.705 1.00 49.69 355 ALA A C 1
ATOM 2799 O O . ALA A 1 355 ? 30.493 18.853 -11.886 1.00 49.69 355 ALA A O 1
ATOM 2800 N N . ALA A 1 356 ? 29.766 19.396 -9.841 1.00 50.75 356 ALA A N 1
ATOM 2801 C CA . ALA A 1 356 ? 29.252 20.725 -10.192 1.00 50.75 356 ALA A CA 1
ATOM 2802 C C . ALA A 1 356 ? 30.259 21.865 -9.907 1.00 50.75 356 ALA A C 1
ATOM 2804 O O . ALA A 1 356 ? 29.855 22.956 -9.497 1.00 50.75 356 ALA A O 1
ATOM 2805 N N . ASP A 1 357 ? 31.569 21.591 -10.015 1.00 52.19 357 ASP A N 1
ATOM 2806 C CA . ASP A 1 357 ? 32.692 22.522 -9.760 1.00 52.19 357 ASP A CA 1
ATOM 2807 C C . ASP A 1 357 ? 32.630 23.301 -8.420 1.00 52.19 357 ASP A C 1
ATOM 2809 O O . ASP A 1 357 ? 33.335 24.288 -8.207 1.00 52.19 357 ASP A O 1
ATOM 2813 N N . GLY A 1 358 ? 31.807 22.847 -7.467 1.00 53.38 358 GLY A N 1
ATOM 2814 C CA . GLY A 1 358 ? 31.586 23.503 -6.177 1.00 53.38 358 GLY A CA 1
ATOM 2815 C C . GLY A 1 358 ? 30.785 24.812 -6.234 1.00 53.38 358 GLY A C 1
ATOM 2816 O O . GLY A 1 358 ? 30.683 25.487 -5.208 1.00 53.38 358 GLY A O 1
ATOM 2817 N N . GLU A 1 359 ? 30.215 25.187 -7.387 1.00 54.88 359 GLU A N 1
ATOM 2818 C CA . GLU A 1 359 ? 29.439 26.431 -7.530 1.00 54.88 359 GLU A CA 1
ATOM 2819 C C . GLU A 1 359 ? 27.949 26.250 -7.192 1.00 54.88 359 GLU A C 1
ATOM 2821 O O . GLU A 1 359 ? 27.332 27.161 -6.632 1.00 54.88 359 GLU A O 1
ATOM 2826 N N . LEU A 1 360 ? 27.372 25.073 -7.468 1.00 60.94 360 LEU A N 1
ATOM 2827 C CA . LEU A 1 360 ? 25.963 24.778 -7.188 1.00 60.94 360 LEU A CA 1
ATOM 2828 C C . LEU A 1 360 ? 25.783 24.224 -5.774 1.00 60.94 360 LEU A C 1
ATOM 2830 O O . LEU A 1 360 ? 26.489 23.314 -5.343 1.00 60.94 360 LEU A O 1
ATOM 2834 N N . THR A 1 361 ? 24.807 24.759 -5.037 1.00 66.12 361 THR A N 1
ATOM 2835 C CA . THR A 1 361 ? 24.541 24.345 -3.652 1.00 66.12 361 THR A CA 1
ATOM 2836 C C . THR A 1 361 ? 23.043 24.182 -3.395 1.00 66.12 361 THR A C 1
ATOM 2838 O O . THR A 1 361 ? 22.216 24.867 -3.997 1.00 66.12 361 THR A O 1
ATOM 2841 N N . TYR A 1 362 ? 22.683 23.324 -2.435 1.00 71.12 362 TYR A N 1
ATOM 2842 C CA . TYR A 1 362 ? 21.293 23.085 -2.016 1.00 71.12 362 TYR A CA 1
ATOM 2843 C C . TYR A 1 362 ? 20.421 22.577 -3.183 1.00 71.12 362 TYR A C 1
ATOM 2845 O O . TYR A 1 362 ? 20.842 21.689 -3.920 1.00 71.12 362 TYR A O 1
ATOM 2853 N N . HIS A 1 363 ? 19.224 23.139 -3.364 1.00 84.44 363 HIS A N 1
ATOM 2854 C CA . HIS A 1 363 ? 18.279 22.758 -4.414 1.00 84.44 363 HIS A CA 1
ATOM 2855 C C . HIS A 1 363 ? 18.871 22.774 -5.833 1.00 84.44 363 HIS A C 1
ATOM 2857 O O . HIS A 1 363 ? 18.517 21.941 -6.657 1.00 84.44 363 HIS A O 1
ATOM 2863 N N . GLU A 1 364 ? 19.784 23.701 -6.134 1.00 81.69 364 GLU A N 1
ATOM 2864 C CA . GLU A 1 364 ? 20.364 23.816 -7.479 1.00 81.69 364 GLU A CA 1
ATOM 2865 C C . GLU A 1 364 ? 21.227 22.597 -7.833 1.00 81.69 364 GLU A C 1
ATOM 2867 O O . GLU A 1 364 ? 21.221 22.156 -8.978 1.00 81.69 364 GLU A O 1
ATOM 2872 N N . ALA A 1 365 ? 21.913 22.008 -6.846 1.00 79.25 365 ALA A N 1
ATOM 2873 C CA . ALA A 1 365 ? 22.676 20.777 -7.037 1.00 79.25 365 ALA A CA 1
ATOM 2874 C C . ALA A 1 365 ? 21.754 19.564 -7.250 1.00 79.25 365 ALA A C 1
ATOM 2876 O O . ALA A 1 365 ? 22.039 18.718 -8.096 1.00 79.25 365 ALA A O 1
ATOM 2877 N N . VAL A 1 366 ? 20.630 19.512 -6.523 1.00 83.88 366 VAL A N 1
ATOM 2878 C CA . VAL A 1 366 ? 19.597 18.481 -6.711 1.00 83.88 366 VAL A CA 1
ATOM 2879 C C . VAL A 1 366 ? 19.027 18.576 -8.124 1.00 83.88 366 VAL A C 1
ATOM 2881 O O . VAL A 1 366 ? 19.039 17.589 -8.854 1.00 83.88 366 VAL A O 1
ATOM 2884 N N . LEU A 1 367 ? 18.590 19.768 -8.540 1.00 87.31 367 LEU A N 1
ATOM 2885 C CA . LEU A 1 367 ? 18.017 19.983 -9.866 1.00 87.31 367 LEU A CA 1
ATOM 2886 C C . LEU A 1 367 ? 19.016 19.633 -10.975 1.00 87.31 367 LEU A C 1
ATOM 2888 O O . LEU A 1 367 ? 18.659 18.920 -11.905 1.00 87.31 367 LEU A O 1
ATOM 2892 N N . HIS A 1 368 ? 20.277 20.054 -10.844 1.00 86.75 368 HIS A N 1
ATOM 2893 C CA . HIS A 1 368 ? 21.325 19.720 -11.809 1.00 86.75 368 HIS A CA 1
ATOM 2894 C C . HIS A 1 368 ? 21.529 18.206 -11.957 1.00 86.75 368 HIS A C 1
ATOM 2896 O O . HIS A 1 368 ? 21.656 17.719 -13.077 1.00 86.75 368 HIS A O 1
ATOM 2902 N N . LEU A 1 369 ? 21.523 17.445 -10.855 1.00 88.25 369 LEU A N 1
ATOM 2903 C CA . LEU A 1 369 ? 21.617 15.985 -10.917 1.00 88.25 369 LEU A CA 1
ATOM 2904 C C . LEU A 1 369 ? 20.442 15.377 -11.691 1.00 88.25 369 LEU A C 1
ATOM 2906 O O . LEU A 1 369 ? 20.672 14.566 -12.582 1.00 88.25 369 LEU A O 1
ATOM 2910 N N . TYR A 1 370 ? 19.207 15.789 -11.394 1.00 93.81 370 TYR A N 1
ATOM 2911 C CA . TYR A 1 370 ? 18.033 15.314 -12.131 1.00 93.81 370 TYR A CA 1
ATOM 2912 C C . TYR A 1 370 ? 18.090 15.694 -13.619 1.00 93.81 370 TYR A C 1
ATOM 2914 O O . TYR A 1 370 ? 17.708 14.890 -14.467 1.00 93.81 370 TYR A O 1
ATOM 2922 N N . CYS A 1 371 ? 18.586 16.888 -13.954 1.00 93.56 371 CYS A N 1
ATOM 2923 C CA . CYS A 1 371 ? 18.724 17.340 -15.337 1.00 93.56 371 CYS A CA 1
ATOM 2924 C C . CYS A 1 371 ? 19.755 16.524 -16.131 1.00 93.56 371 CYS A C 1
ATOM 2926 O O . CYS A 1 371 ? 19.471 16.127 -17.262 1.00 93.56 371 CYS A O 1
ATOM 2928 N N . GLU A 1 372 ? 20.928 16.263 -15.551 1.00 94.12 372 GLU A N 1
ATOM 2929 C CA . GLU A 1 372 ? 21.992 15.482 -16.198 1.00 94.12 372 GLU A CA 1
ATOM 2930 C C . GLU A 1 372 ? 21.642 13.993 -16.274 1.00 94.12 372 GLU A C 1
ATOM 2932 O O . GLU A 1 372 ? 21.800 13.381 -17.324 1.00 94.12 372 GLU A O 1
ATOM 2937 N N . ALA A 1 373 ? 21.101 13.416 -15.198 1.00 96.06 373 ALA A N 1
ATOM 2938 C CA . ALA A 1 373 ? 20.665 12.021 -15.204 1.00 96.06 373 ALA A CA 1
ATOM 2939 C C . ALA A 1 373 ? 19.467 11.806 -16.142 1.00 96.06 373 ALA A C 1
ATOM 2941 O O . ALA A 1 373 ? 19.371 10.773 -16.788 1.00 96.06 373 ALA A O 1
ATOM 2942 N N . GLY A 1 374 ? 18.580 12.799 -16.267 1.00 97.31 374 GLY A N 1
ATOM 2943 C CA . GLY A 1 374 ? 17.488 12.772 -17.241 1.00 97.31 374 GLY A CA 1
ATOM 2944 C C . GLY A 1 374 ? 17.973 12.818 -18.688 1.00 97.31 374 GLY A C 1
ATOM 2945 O O . GLY A 1 374 ? 17.476 12.055 -19.504 1.00 97.31 374 GLY A O 1
ATOM 2946 N N . ARG A 1 375 ? 18.979 13.654 -19.002 1.00 97.81 375 ARG A N 1
ATOM 2947 C CA . ARG A 1 375 ? 19.643 13.657 -20.325 1.00 97.81 375 ARG A CA 1
ATOM 2948 C C . ARG A 1 375 ? 20.236 12.296 -20.657 1.00 97.81 375 ARG A C 1
ATOM 2950 O O . ARG A 1 375 ? 20.129 11.827 -21.783 1.00 97.81 375 ARG A O 1
ATOM 2957 N N . GLU A 1 376 ? 20.885 11.686 -19.676 1.00 98.38 376 GLU A N 1
ATOM 2958 C CA . GLU A 1 376 ? 21.514 10.390 -19.872 1.00 98.38 376 GLU A CA 1
ATOM 2959 C C . GLU A 1 376 ? 20.486 9.260 -20.005 1.00 98.38 376 GLU A C 1
ATOM 2961 O O . GLU A 1 376 ? 20.641 8.383 -20.853 1.00 98.38 376 GLU A O 1
ATOM 2966 N N . ALA A 1 377 ? 19.405 9.307 -19.225 1.00 98.50 377 ALA A N 1
ATOM 2967 C CA . ALA A 1 377 ? 18.277 8.399 -19.374 1.00 98.50 377 ALA A CA 1
ATOM 2968 C C . ALA A 1 377 ? 17.633 8.531 -20.763 1.00 98.50 377 ALA A C 1
ATOM 2970 O O . ALA A 1 377 ? 17.434 7.522 -21.432 1.00 98.50 377 ALA A O 1
ATOM 2971 N N . ASP A 1 378 ? 17.388 9.760 -21.229 1.00 98.38 378 ASP A N 1
ATOM 2972 C CA . ASP A 1 378 ? 16.906 10.031 -22.586 1.00 98.38 378 ASP A CA 1
ATOM 2973 C C . ASP A 1 378 ? 17.832 9.409 -23.644 1.00 98.38 378 ASP A C 1
ATOM 2975 O O . ASP A 1 378 ? 17.355 8.717 -24.537 1.00 98.38 378 ASP A O 1
ATOM 2979 N N . ARG A 1 379 ? 19.161 9.537 -23.518 1.00 98.38 379 ARG A N 1
ATOM 2980 C CA . ARG A 1 379 ? 20.113 8.926 -24.466 1.00 98.38 379 ARG A CA 1
ATOM 2981 C C . ARG A 1 379 ? 19.921 7.411 -24.605 1.00 98.38 379 ARG A C 1
ATOM 2983 O O . ARG A 1 379 ? 19.937 6.894 -25.724 1.00 98.38 379 ARG A O 1
ATOM 2990 N N . VAL A 1 380 ? 19.797 6.697 -23.487 1.00 98.62 380 VAL A N 1
ATOM 2991 C CA . VAL A 1 380 ? 19.750 5.223 -23.476 1.00 98.62 380 VAL A CA 1
ATOM 2992 C C . VAL A 1 380 ? 18.363 4.650 -23.762 1.00 98.62 380 VAL A C 1
ATOM 2994 O O . VAL A 1 380 ? 18.276 3.465 -24.079 1.00 98.62 380 VAL A O 1
ATOM 2997 N N . LEU A 1 381 ? 17.307 5.461 -23.668 1.00 98.62 381 LEU A N 1
ATOM 2998 C CA . LEU A 1 381 ? 15.942 5.070 -24.019 1.00 98.62 381 LEU A CA 1
ATOM 2999 C C . LEU A 1 381 ? 15.746 5.003 -25.533 1.00 98.62 381 LEU A C 1
ATOM 3001 O O . LEU A 1 381 ? 16.270 5.839 -26.282 1.00 98.62 381 LEU A O 1
ATOM 3005 N N . ASP A 1 382 ? 14.999 4.000 -25.984 1.00 97.38 382 ASP A N 1
ATOM 3006 C CA . ASP A 1 382 ? 14.542 3.911 -27.369 1.00 97.38 382 ASP A CA 1
ATOM 3007 C C . ASP A 1 382 ? 13.466 4.970 -27.694 1.00 97.38 382 ASP A C 1
ATOM 3009 O O . ASP A 1 382 ? 13.048 5.739 -26.831 1.00 97.38 382 ASP A O 1
ATOM 3013 N N . ASP A 1 383 ? 13.039 5.049 -28.958 1.00 93.62 383 ASP A N 1
ATOM 3014 C CA . ASP A 1 383 ? 12.128 6.100 -29.446 1.00 93.62 383 ASP A CA 1
ATOM 3015 C C . ASP A 1 383 ? 10.692 6.016 -28.877 1.00 93.62 383 ASP A C 1
ATOM 3017 O O . ASP A 1 383 ? 9.877 6.870 -29.206 1.00 93.62 383 ASP A O 1
ATOM 3021 N N . ALA A 1 384 ? 10.355 4.991 -28.085 1.00 94.06 384 ALA A N 1
ATOM 3022 C CA . ALA A 1 384 ? 9.070 4.862 -27.382 1.00 94.06 384 ALA A CA 1
ATOM 3023 C C . ALA A 1 384 ? 9.269 4.594 -25.876 1.00 94.06 384 ALA A C 1
ATOM 3025 O O . ALA A 1 384 ? 8.359 4.145 -25.170 1.00 94.06 384 ALA A O 1
ATOM 3026 N N . GLY A 1 385 ? 10.485 4.841 -25.392 1.00 97.75 385 GLY A N 1
ATOM 3027 C CA . GLY A 1 385 ? 10.936 4.387 -24.095 1.00 97.75 385 GLY A CA 1
ATOM 3028 C C . GLY A 1 385 ? 10.319 5.194 -22.964 1.00 97.75 385 GLY A C 1
ATOM 3029 O O . GLY A 1 385 ? 10.042 6.390 -23.092 1.00 97.75 385 GLY A O 1
ATOM 3030 N N . LYS A 1 386 ? 10.127 4.542 -21.816 1.00 98.62 386 LYS A N 1
ATOM 3031 C CA . LYS A 1 386 ? 9.534 5.165 -20.629 1.00 98.62 386 LYS A CA 1
ATOM 3032 C C . LYS A 1 386 ? 10.593 5.579 -19.615 1.00 98.62 386 LYS A C 1
ATOM 3034 O O . LYS A 1 386 ? 11.349 4.752 -19.102 1.00 98.62 386 LYS A O 1
ATOM 3039 N N . LEU A 1 387 ? 10.592 6.849 -19.230 1.00 98.75 387 LEU A N 1
ATOM 3040 C CA . LEU A 1 387 ? 11.366 7.354 -18.099 1.00 98.75 387 LEU A CA 1
ATOM 3041 C C . LEU A 1 387 ? 10.459 7.507 -16.872 1.00 98.75 387 LEU A C 1
ATOM 3043 O O . LEU A 1 387 ? 9.590 8.376 -16.831 1.00 98.75 387 LEU A O 1
ATOM 3047 N N . ILE A 1 388 ? 10.694 6.697 -15.840 1.00 98.81 388 ILE A N 1
ATOM 3048 C CA . ILE A 1 388 ? 9.985 6.781 -14.558 1.00 98.81 388 ILE A CA 1
ATOM 3049 C C . ILE A 1 388 ? 10.879 7.490 -13.542 1.00 98.81 388 ILE A C 1
ATOM 3051 O O . ILE A 1 388 ? 11.883 6.940 -13.089 1.00 98.81 388 ILE A O 1
ATOM 3055 N N . VAL A 1 389 ? 10.497 8.697 -13.123 1.00 98.44 389 VAL A N 1
ATOM 3056 C CA . VAL A 1 389 ? 11.283 9.508 -12.183 1.00 98.44 389 VAL A CA 1
ATOM 3057 C C . VAL A 1 389 ? 10.595 9.631 -10.836 1.00 98.44 389 VAL A C 1
ATOM 3059 O O . VAL A 1 389 ? 9.497 10.176 -10.705 1.00 98.44 389 VAL A O 1
ATOM 3062 N N . LYS A 1 390 ? 11.282 9.186 -9.788 1.00 97.31 390 LYS A N 1
ATOM 3063 C CA . LYS A 1 390 ? 10.890 9.424 -8.408 1.00 97.31 390 LYS A CA 1
ATOM 3064 C C . LYS A 1 390 ? 11.457 10.759 -7.930 1.00 97.31 390 LYS A C 1
ATOM 3066 O O . LYS A 1 390 ? 12.658 11.010 -7.949 1.00 97.31 390 LYS A O 1
ATOM 3071 N N . VAL A 1 391 ? 10.575 11.614 -7.416 1.00 94.88 391 VAL A N 1
ATOM 3072 C CA . VAL A 1 391 ? 10.972 12.907 -6.841 1.00 94.88 391 VAL A CA 1
ATOM 3073 C C . VAL A 1 391 ? 10.087 13.304 -5.663 1.00 94.88 391 VAL A C 1
ATOM 3075 O O . VAL A 1 391 ? 8.995 12.768 -5.456 1.00 94.88 391 VAL A O 1
ATOM 3078 N N . GLN A 1 392 ? 10.555 14.233 -4.837 1.00 93.00 392 GLN A N 1
ATOM 3079 C CA . GLN A 1 392 ? 9.766 14.887 -3.802 1.00 93.00 392 GLN A CA 1
ATOM 3080 C C . GLN A 1 392 ? 10.044 16.392 -3.826 1.00 93.00 392 GLN A C 1
ATOM 3082 O O . GLN A 1 392 ? 11.192 16.815 -3.903 1.00 93.00 392 GLN A O 1
ATOM 3087 N N . ASP A 1 393 ? 8.990 17.199 -3.708 1.00 92.38 393 ASP A N 1
ATOM 3088 C CA . ASP A 1 393 ? 9.147 18.636 -3.479 1.00 92.38 393 ASP A CA 1
ATOM 3089 C C . ASP A 1 393 ? 9.856 18.903 -2.165 1.00 92.38 393 ASP A C 1
ATOM 3091 O O . ASP A 1 393 ? 9.558 18.266 -1.156 1.00 92.38 393 ASP A O 1
ATOM 3095 N N . GLU A 1 394 ? 10.661 19.954 -2.118 1.00 85.50 394 GLU A N 1
ATOM 3096 C CA . GLU A 1 394 ? 11.368 20.327 -0.903 1.00 85.50 394 GLU A CA 1
ATOM 3097 C C . GLU A 1 394 ? 11.049 21.748 -0.423 1.00 85.50 394 GLU A C 1
ATOM 3099 O O . GLU A 1 394 ? 10.308 22.530 -1.033 1.00 85.50 394 GLU A O 1
ATOM 3104 N N . VAL A 1 395 ? 11.569 22.057 0.762 1.00 83.06 395 VAL A N 1
ATOM 3105 C CA . VAL A 1 395 ? 11.643 23.419 1.284 1.00 83.06 395 VAL A CA 1
ATOM 3106 C C . VAL A 1 395 ? 13.118 23.710 1.500 1.00 83.06 395 VAL A C 1
ATOM 3108 O O . VAL A 1 395 ? 13.669 23.313 2.524 1.00 83.06 395 VAL A O 1
ATOM 3111 N N . SER A 1 396 ? 13.732 24.414 0.555 1.00 78.88 396 SER A N 1
ATOM 3112 C CA . SER A 1 396 ? 15.135 24.821 0.630 1.00 78.88 396 SER A CA 1
ATOM 3113 C C . SER A 1 396 ? 15.213 26.295 1.014 1.00 78.88 396 SER A C 1
ATOM 3115 O O . SER A 1 396 ? 14.462 27.121 0.501 1.00 78.88 396 SER A O 1
ATOM 3117 N N . ARG A 1 397 ? 16.066 26.646 1.983 1.00 76.88 397 ARG A N 1
ATOM 3118 C CA . ARG A 1 397 ? 16.277 28.039 2.449 1.00 76.88 397 ARG A CA 1
ATOM 3119 C C . ARG A 1 397 ? 14.989 28.837 2.781 1.00 76.88 397 ARG A C 1
ATOM 3121 O O . ARG A 1 397 ? 14.964 30.060 2.687 1.00 76.88 397 ARG A O 1
ATOM 3128 N N . ASN A 1 398 ? 13.944 28.171 3.291 1.00 74.88 398 ASN A N 1
ATOM 3129 C CA . ASN A 1 398 ? 12.585 28.706 3.559 1.00 74.88 398 ASN A CA 1
ATOM 3130 C C . ASN A 1 398 ? 11.727 29.032 2.320 1.00 74.88 398 ASN A C 1
ATOM 3132 O O . ASN A 1 398 ? 10.621 29.580 2.458 1.00 74.88 398 ASN A O 1
ATOM 3136 N N . GLU A 1 399 ? 12.193 28.660 1.140 1.00 81.56 399 GLU A N 1
ATOM 3137 C CA . GLU A 1 399 ? 11.474 28.778 -0.119 1.00 81.56 399 GLU A CA 1
ATOM 3138 C C . GLU A 1 399 ? 10.867 27.431 -0.497 1.00 81.56 399 GLU A C 1
ATOM 3140 O O . GLU A 1 399 ? 11.405 26.368 -0.189 1.00 81.56 399 GLU A O 1
ATOM 3145 N N . GLN A 1 400 ? 9.678 27.484 -1.092 1.00 88.38 400 GLN A N 1
ATOM 3146 C CA . GLN A 1 400 ? 9.023 26.290 -1.596 1.00 88.38 400 GLN A CA 1
ATOM 3147 C C . GLN A 1 400 ? 9.635 25.970 -2.954 1.00 88.38 400 GLN A C 1
ATOM 3149 O O . GLN A 1 400 ? 9.532 26.792 -3.859 1.00 88.38 400 GLN A O 1
ATOM 3154 N N . ARG A 1 401 ? 10.227 24.785 -3.081 1.00 89.62 401 ARG A N 1
ATOM 3155 C CA . ARG A 1 401 ? 10.701 24.255 -4.357 1.00 89.62 401 ARG A CA 1
ATOM 3156 C C . ARG A 1 401 ? 9.680 23.260 -4.877 1.00 89.62 401 ARG A C 1
ATOM 3158 O O . ARG A 1 401 ? 9.197 22.423 -4.109 1.00 89.62 401 ARG A O 1
ATOM 3165 N N . LEU A 1 402 ? 9.254 23.443 -6.117 1.00 93.88 402 LEU A N 1
ATOM 3166 C CA . LEU A 1 402 ? 8.300 22.558 -6.779 1.00 93.88 402 LEU A CA 1
ATOM 3167 C C . LEU A 1 402 ? 9.110 21.710 -7.747 1.00 93.88 402 LEU A C 1
ATOM 3169 O O . LEU A 1 402 ? 8.970 21.835 -8.958 1.00 93.88 402 LEU A O 1
ATOM 3173 N N . THR A 1 403 ? 9.995 20.893 -7.181 1.00 92.81 403 THR A N 1
ATOM 3174 C CA . THR A 1 403 ? 11.044 20.184 -7.912 1.00 92.81 403 THR A CA 1
ATOM 3175 C C . THR A 1 403 ? 10.465 19.324 -9.030 1.00 92.81 403 THR A C 1
ATOM 3177 O O . THR A 1 403 ? 11.039 19.264 -10.108 1.00 92.81 403 THR A O 1
ATOM 3180 N N . HIS A 1 404 ? 9.289 18.721 -8.816 1.00 96.19 404 HIS A N 1
ATOM 3181 C CA . HIS A 1 404 ? 8.601 17.977 -9.873 1.00 96.19 404 HIS A CA 1
ATOM 3182 C C . HIS A 1 404 ? 8.240 18.860 -11.080 1.00 96.19 404 HIS A C 1
ATOM 3184 O O . HIS A 1 404 ? 8.419 18.418 -12.205 1.00 96.19 404 HIS A O 1
ATOM 3190 N N . VAL A 1 405 ? 7.794 20.106 -10.871 1.00 97.19 405 VAL A N 1
ATOM 3191 C CA . VAL A 1 405 ? 7.500 21.067 -11.952 1.00 97.19 405 VAL A CA 1
ATOM 3192 C C . VAL A 1 405 ? 8.785 21.516 -12.638 1.00 97.19 405 VAL A C 1
ATOM 3194 O O . VAL A 1 405 ? 8.842 21.564 -13.859 1.00 97.19 405 VAL A O 1
ATOM 3197 N N . GLU A 1 406 ? 9.820 21.833 -11.856 1.00 95.50 406 GLU A N 1
ATOM 3198 C CA . GLU A 1 406 ? 11.119 22.279 -12.378 1.00 95.50 406 GLU A CA 1
ATOM 3199 C C . GLU A 1 406 ? 11.751 21.205 -13.288 1.00 95.50 406 GLU A C 1
ATOM 3201 O O . GLU A 1 406 ? 12.247 21.540 -14.361 1.00 95.50 406 GLU A O 1
ATOM 3206 N N . ILE A 1 407 ? 11.662 19.924 -12.910 1.00 95.81 407 ILE A N 1
ATOM 3207 C CA . ILE A 1 407 ? 12.134 18.794 -13.728 1.00 95.81 407 ILE A CA 1
ATOM 3208 C C . ILE A 1 407 ? 11.219 18.538 -14.926 1.00 95.81 407 ILE A C 1
ATOM 3210 O O . ILE A 1 407 ? 11.729 18.361 -16.025 1.00 95.81 407 ILE A O 1
ATOM 3214 N N . THR A 1 408 ? 9.894 18.547 -14.734 1.00 97.56 408 THR A N 1
ATOM 3215 C CA . THR A 1 408 ? 8.926 18.312 -15.825 1.00 97.56 408 THR A CA 1
ATOM 3216 C C . THR A 1 408 ? 9.138 19.316 -16.951 1.00 97.56 408 THR A C 1
ATOM 3218 O O . THR A 1 408 ? 9.334 18.910 -18.088 1.00 97.56 408 THR A O 1
ATOM 3221 N N . ASN A 1 409 ? 9.212 20.613 -16.629 1.00 95.75 409 ASN A N 1
ATOM 3222 C CA . ASN A 1 409 ? 9.455 21.654 -17.629 1.00 95.75 409 ASN A CA 1
ATOM 3223 C C . ASN A 1 409 ? 10.764 21.415 -18.386 1.00 95.75 409 ASN A C 1
ATOM 3225 O O . ASN A 1 409 ? 10.821 21.583 -19.594 1.00 95.75 409 ASN A O 1
ATOM 3229 N N . TYR A 1 410 ? 11.822 21.030 -17.676 1.00 96.62 410 TYR A N 1
ATOM 3230 C CA . TYR A 1 410 ? 13.111 20.779 -18.298 1.00 96.62 410 TYR A CA 1
ATOM 3231 C C . TYR A 1 410 ? 13.086 19.535 -19.207 1.00 96.62 410 TYR A C 1
ATOM 3233 O O . TYR A 1 410 ? 13.618 19.587 -20.310 1.00 96.62 410 TYR A O 1
ATOM 3241 N N . TYR A 1 411 ? 12.451 18.435 -18.795 1.00 97.56 411 TYR A N 1
ATOM 3242 C CA . TYR A 1 411 ? 12.329 17.238 -19.635 1.00 97.56 411 TYR A CA 1
ATOM 3243 C C . TYR A 1 411 ? 11.466 17.487 -20.876 1.00 97.56 411 TYR A C 1
ATOM 3245 O O . TYR A 1 411 ? 11.863 17.088 -21.967 1.00 97.56 411 TYR A O 1
ATOM 3253 N N . GLU A 1 412 ? 10.357 18.215 -20.746 1.00 94.75 412 GLU A N 1
ATOM 3254 C CA . GLU A 1 412 ? 9.509 18.551 -21.894 1.00 94.75 412 GLU A CA 1
ATOM 3255 C C . GLU A 1 412 ? 10.172 19.561 -22.843 1.00 94.75 412 GLU A C 1
ATOM 3257 O O . GLU A 1 412 ? 10.167 19.371 -24.058 1.00 94.75 412 GLU A O 1
ATOM 3262 N N . GLU A 1 413 ? 10.760 20.641 -22.317 1.00 95.12 413 GLU A N 1
ATOM 3263 C CA . GLU A 1 413 ? 11.290 21.730 -23.149 1.00 95.12 413 GLU A CA 1
ATOM 3264 C C . GLU A 1 413 ? 12.679 21.426 -23.729 1.00 95.12 413 GLU A C 1
ATOM 3266 O O . GLU A 1 413 ? 12.954 21.796 -24.872 1.00 95.12 413 GLU A O 1
ATOM 3271 N N . GLU A 1 414 ? 13.562 20.780 -22.960 1.00 95.12 414 GLU A N 1
ATOM 3272 C CA . GLU A 1 414 ? 14.967 20.582 -23.345 1.00 95.12 414 GLU A CA 1
ATOM 3273 C C . GLU A 1 414 ? 15.254 19.181 -23.892 1.00 95.12 414 GLU A C 1
ATOM 3275 O O . GLU A 1 414 ? 16.150 19.043 -24.727 1.00 95.12 414 GLU A O 1
ATOM 3280 N N . LEU A 1 415 ? 14.533 18.151 -23.429 1.00 96.12 415 LEU A N 1
ATOM 3281 C CA . LEU A 1 415 ? 14.716 16.768 -23.900 1.00 96.12 415 LEU A CA 1
ATOM 3282 C C . LEU A 1 415 ? 13.639 16.343 -24.903 1.00 96.12 415 LEU A C 1
ATOM 3284 O O . LEU A 1 415 ? 13.874 15.443 -25.697 1.00 96.12 415 LEU A O 1
ATOM 3288 N N . GLY A 1 416 ? 12.490 17.026 -24.923 1.00 94.88 416 GLY A N 1
ATOM 3289 C CA . GLY A 1 416 ? 11.375 16.689 -25.808 1.00 94.88 416 GLY A CA 1
ATOM 3290 C C . GLY A 1 416 ? 10.532 15.507 -25.329 1.00 94.88 416 GLY A C 1
ATOM 3291 O O . GLY A 1 416 ? 9.654 15.076 -26.071 1.00 94.88 416 GLY A O 1
ATOM 3292 N N . LEU A 1 417 ? 10.764 15.024 -24.104 1.00 96.69 417 LEU A N 1
ATOM 3293 C CA . LEU A 1 417 ? 9.971 13.958 -23.497 1.00 96.69 417 LEU A CA 1
ATOM 3294 C C . LEU A 1 417 ? 8.548 14.456 -23.216 1.00 96.69 417 LEU A C 1
ATOM 3296 O O . LEU A 1 417 ? 8.356 15.605 -22.828 1.00 96.69 417 LEU A O 1
ATOM 3300 N N . THR A 1 418 ? 7.546 13.595 -23.334 1.00 97.56 418 THR A N 1
ATOM 3301 C CA . THR A 1 418 ? 6.151 13.928 -23.018 1.00 97.56 418 THR A CA 1
ATOM 3302 C C . THR A 1 418 ? 5.772 13.367 -21.655 1.00 97.56 418 THR A C 1
ATOM 3304 O O . THR A 1 418 ? 5.910 12.168 -21.429 1.00 97.56 418 THR A O 1
ATOM 3307 N N . ALA A 1 419 ? 5.270 14.199 -20.737 1.00 97.19 419 ALA A N 1
ATOM 3308 C CA . ALA A 1 419 ? 4.723 13.702 -19.476 1.00 97.19 419 ALA A CA 1
ATOM 3309 C C . ALA A 1 419 ? 3.402 12.954 -19.725 1.00 97.19 419 ALA A C 1
ATOM 3311 O O . ALA A 1 419 ? 2.392 13.561 -20.088 1.00 97.19 419 ALA A O 1
ATOM 3312 N N . GLU A 1 420 ? 3.401 11.640 -19.511 1.00 97.06 420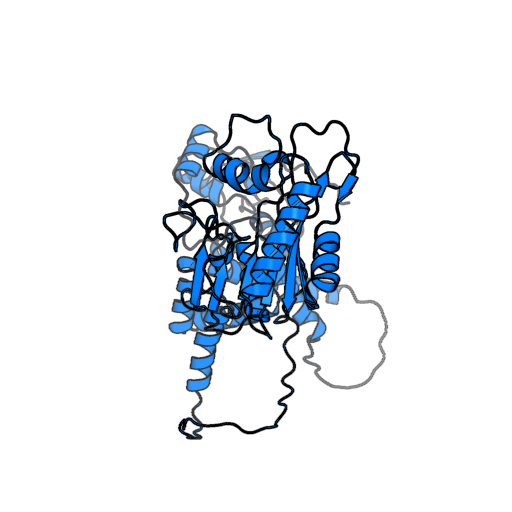 GLU A N 1
ATOM 3313 C CA . GLU A 1 420 ? 2.212 10.802 -19.681 1.00 97.06 420 GLU A CA 1
ATOM 3314 C C . GLU A 1 420 ? 1.351 10.781 -18.424 1.00 97.06 420 GLU A C 1
ATOM 3316 O O . GLU A 1 420 ? 0.131 10.928 -18.500 1.00 97.06 420 GLU A O 1
ATOM 3321 N N . ASP A 1 421 ? 1.984 10.602 -17.261 1.00 98.06 421 ASP A N 1
ATOM 3322 C CA . ASP A 1 421 ? 1.256 10.409 -16.014 1.00 98.06 421 ASP A CA 1
ATOM 3323 C C . ASP A 1 421 ? 2.035 10.858 -14.773 1.00 98.06 421 ASP A C 1
ATOM 3325 O O . ASP A 1 421 ? 3.262 11.014 -14.765 1.00 98.06 421 ASP A O 1
ATOM 3329 N N . LEU A 1 422 ? 1.295 11.077 -13.686 1.00 97.94 422 LEU A N 1
ATOM 3330 C CA . LEU A 1 422 ? 1.841 11.508 -12.402 1.00 97.94 422 LEU A CA 1
ATOM 3331 C C . LEU A 1 422 ? 1.138 10.797 -11.251 1.00 97.94 422 LEU A C 1
ATOM 3333 O O . LEU A 1 422 ? -0.053 10.983 -11.004 1.00 97.94 422 LEU A O 1
ATOM 3337 N N . PHE A 1 423 ? 1.925 10.078 -10.455 1.00 98.44 423 PHE A N 1
ATOM 3338 C CA . PHE A 1 423 ? 1.458 9.362 -9.275 1.00 98.44 423 PHE A CA 1
ATOM 3339 C C . PHE A 1 423 ? 1.898 10.038 -7.984 1.00 98.44 423 PHE A C 1
ATOM 3341 O O . PHE A 1 423 ? 3.089 10.198 -7.723 1.00 98.44 423 PHE A O 1
ATOM 3348 N N . VAL A 1 424 ? 0.948 10.359 -7.110 1.00 98.38 424 VAL A N 1
ATOM 3349 C CA . VAL A 1 424 ? 1.194 10.919 -5.779 1.00 98.38 424 VAL A CA 1
ATOM 3350 C C . VAL A 1 424 ? 1.205 9.808 -4.732 1.00 98.38 424 VAL A C 1
ATOM 3352 O O . VAL A 1 424 ? 0.176 9.217 -4.410 1.00 98.38 424 VAL A O 1
ATOM 3355 N N . VAL A 1 425 ? 2.364 9.574 -4.120 1.00 97.00 425 VAL A N 1
ATOM 3356 C CA . VAL A 1 425 ? 2.532 8.649 -2.993 1.00 97.00 425 VAL A CA 1
ATOM 3357 C C . VAL A 1 425 ? 2.483 9.429 -1.689 1.00 97.00 425 VAL A C 1
ATOM 3359 O O . VAL A 1 425 ? 3.436 10.132 -1.350 1.00 97.00 425 VAL A O 1
ATOM 3362 N N . VAL A 1 426 ? 1.391 9.299 -0.940 1.00 95.56 426 VAL A N 1
ATOM 3363 C CA . VAL A 1 426 ? 1.213 9.896 0.388 1.00 95.56 426 VAL A CA 1
ATOM 3364 C C . VAL A 1 426 ? 1.652 8.899 1.453 1.00 95.56 426 VAL A C 1
ATOM 3366 O O . VAL A 1 426 ? 1.135 7.786 1.539 1.00 95.56 426 VAL A O 1
ATOM 3369 N N . ARG A 1 427 ? 2.590 9.305 2.307 1.00 87.69 427 ARG A N 1
ATOM 3370 C CA . ARG A 1 427 ? 3.075 8.468 3.406 1.00 87.69 427 ARG A CA 1
ATOM 3371 C C . ARG A 1 427 ? 1.970 8.260 4.452 1.00 87.69 427 ARG A C 1
ATOM 3373 O O . ARG A 1 427 ? 1.259 9.217 4.768 1.00 87.69 427 ARG A O 1
ATOM 3380 N N . PRO A 1 428 ? 1.839 7.052 5.030 1.00 83.38 428 PRO A N 1
ATOM 3381 C CA . PRO A 1 428 ? 0.860 6.785 6.084 1.00 83.38 428 PRO A CA 1
ATOM 3382 C C . PRO A 1 428 ? 1.244 7.446 7.418 1.00 83.38 428 PRO A C 1
ATOM 3384 O O . PRO A 1 428 ? 0.381 7.709 8.253 1.00 83.38 428 PRO A O 1
ATOM 3387 N N . ASP A 1 429 ? 2.535 7.719 7.629 1.00 81.88 429 ASP A N 1
ATOM 3388 C CA . ASP A 1 429 ? 3.062 8.363 8.825 1.00 81.88 429 ASP A CA 1
ATOM 3389 C C . ASP A 1 429 ? 3.135 9.893 8.693 1.00 81.88 429 ASP A C 1
ATOM 3391 O O . ASP A 1 429 ? 3.390 10.452 7.626 1.00 81.88 429 ASP A O 1
ATOM 3395 N N . THR A 1 430 ? 2.940 10.594 9.815 1.00 79.81 430 THR A N 1
ATOM 3396 C CA . THR A 1 430 ? 3.158 12.045 9.874 1.00 79.81 430 THR A CA 1
ATOM 3397 C C . THR A 1 430 ? 4.653 12.334 10.033 1.00 79.81 430 THR A C 1
ATOM 3399 O O . THR A 1 430 ? 5.238 11.885 11.019 1.00 79.81 430 THR A O 1
ATOM 3402 N N . PRO A 1 431 ? 5.279 13.140 9.153 1.00 73.19 431 PRO A N 1
ATOM 3403 C CA . PRO A 1 431 ? 6.692 13.483 9.285 1.00 73.19 431 PRO A CA 1
ATOM 3404 C C . PRO A 1 431 ? 6.952 14.308 10.556 1.00 73.19 431 PRO A C 1
ATOM 3406 O O . PRO A 1 431 ? 6.699 15.517 10.591 1.00 73.19 431 PRO A O 1
ATOM 3409 N N . VAL A 1 432 ? 7.482 13.676 11.606 1.00 66.25 432 VAL A N 1
ATOM 3410 C CA . VAL A 1 432 ? 7.837 14.348 12.866 1.00 66.25 432 VAL A CA 1
ATOM 3411 C C . VAL A 1 432 ? 9.255 14.909 12.770 1.00 66.25 432 VAL A C 1
ATOM 3413 O O . VAL A 1 432 ? 10.176 14.237 12.313 1.00 66.25 432 VAL A O 1
ATOM 3416 N N . SER A 1 433 ? 9.462 16.149 13.218 1.00 64.31 433 SER A N 1
ATOM 3417 C CA . SER A 1 433 ? 10.804 16.705 13.402 1.00 64.31 433 SER A CA 1
ATOM 3418 C C . SER A 1 433 ? 10.913 17.309 14.804 1.00 64.31 433 SER A C 1
ATOM 3420 O O . SER A 1 433 ? 10.157 18.233 15.118 1.00 64.31 433 SER A O 1
ATOM 3422 N N . PRO A 1 434 ? 11.833 16.817 15.655 1.00 53.50 434 PRO A N 1
ATOM 3423 C CA . PRO A 1 434 ? 11.848 17.133 17.087 1.00 53.50 434 PRO A CA 1
ATOM 3424 C C . PRO A 1 434 ? 12.186 18.599 17.413 1.00 53.50 434 PRO A C 1
ATOM 3426 O O . PRO A 1 434 ? 12.037 19.019 18.554 1.00 53.50 434 PRO A O 1
ATOM 3429 N N . ASN A 1 435 ? 12.607 19.400 16.425 1.00 62.97 435 ASN A N 1
ATOM 3430 C CA . ASN A 1 435 ? 13.176 20.737 16.634 1.00 62.97 435 ASN A CA 1
ATOM 3431 C C . ASN A 1 435 ? 12.365 21.894 16.010 1.00 62.97 435 ASN A C 1
ATOM 3433 O O . ASN A 1 435 ? 12.866 23.019 15.909 1.00 62.97 435 ASN A O 1
ATOM 3437 N N . ILE A 1 436 ? 11.114 21.670 15.589 1.00 66.12 436 ILE A N 1
ATOM 3438 C CA . ILE A 1 436 ? 10.285 22.737 15.003 1.00 66.12 436 ILE A CA 1
ATOM 3439 C C . ILE A 1 436 ? 9.725 23.643 16.111 1.00 66.12 436 ILE A C 1
ATOM 3441 O O . ILE A 1 436 ? 8.759 23.305 16.784 1.00 66.12 436 ILE A O 1
ATOM 3445 N N . LYS A 1 437 ? 10.302 24.844 16.266 1.00 72.19 437 LYS A N 1
ATOM 3446 C CA . LYS A 1 437 ? 9.793 25.880 17.192 1.00 72.19 437 LYS A CA 1
ATOM 3447 C C . LYS A 1 437 ? 8.616 26.682 16.621 1.00 72.19 437 LYS A C 1
ATOM 3449 O O . LYS A 1 437 ? 7.776 27.165 17.371 1.00 72.19 437 LYS A O 1
ATOM 3454 N N . ARG A 1 438 ? 8.580 26.879 15.296 1.00 79.50 438 ARG A N 1
ATOM 3455 C CA . ARG A 1 438 ? 7.514 27.598 14.574 1.00 79.50 438 ARG A CA 1
ATOM 3456 C C . ARG A 1 438 ? 7.424 27.099 13.134 1.00 79.50 438 ARG A C 1
ATOM 3458 O O . ARG A 1 438 ? 8.369 27.273 12.368 1.00 79.50 438 ARG A O 1
ATOM 3465 N N . GLN A 1 439 ? 6.282 26.536 12.753 1.00 82.06 439 GLN A N 1
ATOM 3466 C CA . GLN A 1 439 ? 6.031 26.080 11.387 1.00 82.06 439 GLN A CA 1
ATOM 3467 C C . GLN A 1 439 ? 5.646 27.265 10.483 1.00 82.06 439 GLN A C 1
ATOM 3469 O O . GLN A 1 439 ? 4.709 28.000 10.784 1.00 82.06 439 GLN A O 1
ATOM 3474 N N . ARG A 1 440 ? 6.391 27.475 9.388 1.00 83.06 440 ARG A N 1
ATOM 3475 C CA . ARG A 1 440 ? 6.118 28.525 8.378 1.00 83.06 440 ARG A CA 1
ATOM 3476 C C . ARG A 1 440 ? 5.612 27.980 7.037 1.00 83.06 440 ARG A C 1
ATOM 3478 O O . ARG A 1 440 ? 5.090 28.749 6.235 1.00 83.06 440 ARG A O 1
ATOM 3485 N N . ARG A 1 441 ? 5.796 26.681 6.787 1.00 82.31 441 ARG A N 1
ATOM 3486 C CA . ARG A 1 441 ? 5.450 25.975 5.543 1.00 82.31 441 ARG A CA 1
ATOM 3487 C C . ARG A 1 441 ? 4.842 24.610 5.866 1.00 82.31 441 ARG A C 1
ATOM 3489 O O . ARG A 1 441 ? 5.090 24.065 6.947 1.00 82.31 441 ARG A O 1
ATOM 3496 N N . ALA A 1 442 ? 4.052 24.070 4.942 1.00 85.25 442 ALA A N 1
ATOM 3497 C CA . ALA A 1 442 ? 3.579 22.694 5.032 1.00 85.25 442 ALA A CA 1
ATOM 3498 C C . ALA A 1 442 ? 4.773 21.729 4.955 1.00 85.25 442 ALA A C 1
ATOM 3500 O O . ALA A 1 442 ? 5.732 21.974 4.224 1.00 85.25 442 ALA A O 1
ATOM 3501 N N . ARG A 1 443 ? 4.732 20.651 5.742 1.00 83.75 443 ARG A N 1
ATOM 3502 C CA . ARG A 1 443 ? 5.723 19.574 5.654 1.00 83.75 443 ARG A CA 1
ATOM 3503 C C . ARG A 1 443 ? 5.324 18.637 4.525 1.00 83.75 443 ARG A C 1
ATOM 3505 O O . ARG A 1 443 ? 4.141 18.397 4.305 1.00 83.75 443 ARG A O 1
ATOM 3512 N N . LYS A 1 444 ? 6.324 18.119 3.829 1.00 87.19 444 LYS A N 1
ATOM 3513 C CA . LYS A 1 444 ? 6.146 17.213 2.702 1.00 87.19 444 LYS A CA 1
ATOM 3514 C C . LYS A 1 444 ? 5.905 15.819 3.254 1.00 87.19 444 LYS A C 1
ATOM 3516 O O . LYS A 1 444 ? 6.762 15.255 3.926 1.00 87.19 444 LYS A O 1
ATOM 3521 N N . ASN A 1 445 ? 4.688 15.335 3.060 1.00 91.56 445 ASN A N 1
ATOM 3522 C CA . ASN A 1 445 ? 4.242 14.000 3.453 1.00 91.56 445 ASN A CA 1
ATOM 3523 C C . ASN A 1 445 ? 3.943 13.123 2.233 1.00 91.56 445 ASN A C 1
ATOM 3525 O O . ASN A 1 445 ? 3.436 12.019 2.387 1.00 91.56 445 ASN A O 1
ATOM 3529 N N . HIS A 1 446 ? 4.223 13.626 1.037 1.00 94.00 446 HIS A N 1
ATOM 3530 C CA . HIS A 1 446 ? 3.997 12.932 -0.213 1.00 94.00 446 HIS A CA 1
ATOM 3531 C C . HIS A 1 446 ? 5.186 13.116 -1.139 1.00 94.00 446 HIS A C 1
ATOM 3533 O O . HIS A 1 446 ? 6.060 13.954 -0.904 1.00 94.00 446 HIS A O 1
ATOM 3539 N N . SER A 1 447 ? 5.222 12.305 -2.175 1.00 95.44 447 SER A N 1
ATOM 3540 C CA . SER A 1 447 ? 6.254 12.310 -3.195 1.00 95.44 447 SER A CA 1
ATOM 3541 C C . SER A 1 447 ? 5.646 11.809 -4.506 1.00 95.44 447 SER A C 1
ATOM 3543 O O . SER A 1 447 ? 4.540 11.274 -4.480 1.00 95.44 447 SER A O 1
ATOM 3545 N N . TYR A 1 448 ? 6.344 11.969 -5.622 1.00 98.06 448 TYR A N 1
ATOM 3546 C CA . TYR A 1 448 ? 5.802 11.719 -6.955 1.00 98.06 448 TYR A CA 1
ATOM 3547 C C . TYR A 1 448 ? 6.558 10.600 -7.673 1.00 98.06 448 TYR A C 1
ATOM 3549 O O . TYR A 1 448 ? 7.775 10.503 -7.495 1.00 98.06 448 TYR A O 1
ATOM 3557 N N . PHE A 1 449 ? 5.859 9.778 -8.451 1.00 98.50 449 PHE A N 1
ATOM 3558 C CA . PHE A 1 449 ? 6.437 9.135 -9.631 1.00 98.50 449 PHE A CA 1
ATOM 3559 C C . PHE A 1 449 ? 5.916 9.888 -10.850 1.00 98.50 449 PHE A C 1
ATOM 3561 O O . PHE A 1 449 ? 4.705 10.002 -11.020 1.00 98.50 449 PHE A O 1
ATOM 3568 N N . LEU A 1 450 ? 6.826 10.449 -11.630 1.00 98.62 450 LEU A N 1
ATOM 3569 C CA . LEU A 1 450 ? 6.540 11.062 -12.919 1.00 98.62 450 LEU A CA 1
ATOM 3570 C C . LEU A 1 450 ? 6.839 10.023 -13.994 1.00 98.62 450 LEU A C 1
ATOM 3572 O O . LEU A 1 450 ? 7.868 9.353 -13.893 1.00 98.62 450 LEU A O 1
ATOM 3576 N N . VAL A 1 451 ? 5.964 9.890 -14.982 1.00 98.69 451 VAL A N 1
ATOM 3577 C CA . VAL A 1 451 ? 6.167 8.995 -16.122 1.00 98.69 451 VAL A CA 1
ATOM 3578 C C . VAL A 1 451 ? 6.258 9.842 -17.376 1.00 98.69 451 VAL A C 1
ATOM 3580 O O . VAL A 1 451 ? 5.353 10.629 -17.657 1.00 98.69 451 VAL A O 1
ATOM 3583 N N . PHE A 1 452 ? 7.359 9.692 -18.100 1.00 98.75 452 PHE A N 1
ATOM 3584 C CA . PHE A 1 452 ? 7.590 10.356 -19.371 1.00 98.75 452 PHE A CA 1
ATOM 3585 C C . PHE A 1 452 ? 7.778 9.327 -20.483 1.00 98.75 452 PHE A C 1
ATOM 3587 O O . PHE A 1 452 ? 8.383 8.281 -20.253 1.00 98.75 452 PHE A O 1
ATOM 3594 N N . GLU A 1 453 ? 7.304 9.655 -21.675 1.00 98.06 453 GLU A N 1
ATOM 3595 C CA . GLU A 1 453 ? 7.582 8.949 -22.926 1.00 98.06 453 GLU A CA 1
ATOM 3596 C C . GLU A 1 453 ? 8.551 9.776 -23.775 1.00 98.06 453 GLU A C 1
ATOM 3598 O O . GLU A 1 453 ? 8.487 11.010 -23.749 1.00 98.06 453 GLU A O 1
ATOM 3603 N N . LYS A 1 454 ? 9.462 9.105 -24.479 1.00 96.31 454 LYS A N 1
ATOM 3604 C CA . LYS A 1 454 ? 10.438 9.745 -25.363 1.00 96.31 454 LYS A CA 1
ATOM 3605 C C . LYS A 1 454 ? 9.885 10.144 -26.728 1.00 96.31 454 LYS A C 1
ATOM 3607 O O . LYS A 1 454 ? 9.024 9.415 -27.260 1.00 96.31 454 LYS A O 1
#

Mean predicted aligned error: 18.37 Å

Secondary structure (DSSP, 8-state):
----PPPEEEEE-GGGSEEPHHHHHHH-S-----HHHHHHHHHH--SSPEEE-TT-EEEE-HHHHHHHHHHT-S-EEEEE---SSHHHHHHHHHHHHTTS---HHHHHHHHHHHHHHHHHHHHHHHHT---S--------------HHHHHHHHHHHHHHHT-SSHHHHHHHHHHHHHHHTT-HHHHHHHHHHHHT---HHHHHHHHHHHHHHTS------------------------TTTSPPSEEES-HHHHHHHHHHHHS-TT-EEEETT-TT-TGGGGSPTTSSEEEE--SSGGG-TT-SS---TTS-SSPTT-EEEEEE-----GGGS-TT-----HHHHHIIIIIIGGGTTT--THHHHHHHHHHHHHHHHHHEEEEEEEEEEE---EETTEEP-HHHHHHHHIIIII--EEEEEEEEE-SS----TT-SS--S----EEEEEEEE-

Nearest PDB structures (foldseek):
  5k5d-assembly2_B  TM=6.110E-01  e=1.601E-06  Saccharolobus solfataricus 98/2
  5k5d-assembly1_A  TM=5.938E-01  e=1.879E-06  Saccharolobus solfataricus 98/2
  2zie-assembly1_B  TM=7.464E-01  e=2.860E-05  Thermus thermophilus
  5k5d-assembly3_C  TM=4.477E-01  e=2.589E-06  Saccharolobus solfataricus 98/2
  5k5a-assembly1_B  TM=4.776E-01  e=3.182E-05  Saccharolobus solfataricus 98/2